Protein AF-B9XH23-F1 (afdb_monomer)

Secondary structure (DSSP, 8-state):
----PPPTTSHHHHHHHHHHHHHHHHHHHHHHHHHTT--S--PPPEEEEEEEEEEEP-TT-SS-EEEEEEEEEEEEETTEEEEEEE-TTPPTTSEEEEEEEEETTEEEEEEEETT---TT-PEEEEEES-SSPPTT-HHHHHHHHHHSSS----EEETTEEE------TT-HHHHH-TTSEEEEEEEE-TTT--SEEEEEEEE-SEEEETTTEEEEPPTTGGG-EEEEEEEEEEEEEETTEEEEEEEEEEEE---SSS---EEEEEEEEEEEEE--HHHHSPPPS--S-EEEEE--STTPPTT--EEEEEETTEEEE---------EEEEE-S-HHHHHHHHHHHH------------S-TTSHHHHHHTTS-HHHHHHHHHHHHHHTT----TT-GGGTT-EEEEETTTTEEEEES-HHHHHHHHHHHHHHHHTT-

pLDDT: mean 76.48, std 17.52, range [33.16, 98.19]

Nearest PDB structures (foldseek):
  5o1r-assembly2_B  TM=5.306E-01  e=1.240E-01  Neisseria meningitidis
  5o1r-assembly1_A  TM=5.312E-01  e=1.461E-01  Neisseria meningitidis
  2lfu-assembly1_A  TM=4.078E-01  e=3.537E-02  Neisseria meningitidis
  7lhi-assembly1_C  TM=1.729E-01  e=7.422E+00  Escherichia coli

Structure (mmCIF, N/CA/C/O backbone):
data_AF-B9XH23-F1
#
_entry.id   AF-B9XH23-F1
#
loop_
_atom_site.group_PDB
_atom_site.id
_atom_site.type_symbol
_atom_site.label_atom_id
_atom_site.label_alt_id
_atom_site.label_comp_id
_atom_site.label_asym_id
_atom_site.label_entity_id
_atom_site.label_seq_id
_atom_site.pdbx_PDB_ins_code
_atom_site.Cartn_x
_atom_site.Cartn_y
_atom_site.Cartn_z
_atom_site.occupancy
_atom_site.B_iso_or_equiv
_atom_site.auth_seq_id
_atom_site.auth_comp_id
_atom_site.auth_asym_id
_atom_site.auth_atom_id
_atom_site.pdbx_PDB_model_num
ATOM 1 N N . MET A 1 1 ? -69.987 -69.619 11.711 1.00 43.28 1 MET A N 1
ATOM 2 C CA . MET A 1 1 ? -69.162 -68.912 10.710 1.00 43.28 1 MET A CA 1
ATOM 3 C C . MET A 1 1 ? -68.862 -67.537 11.274 1.00 43.28 1 MET A C 1
ATOM 5 O O . MET A 1 1 ? -69.797 -66.846 11.649 1.00 43.28 1 MET A O 1
ATOM 9 N N . ARG A 1 2 ? -67.579 -67.248 11.517 1.00 39.12 2 ARG A N 1
ATOM 10 C CA . ARG A 1 2 ? -67.091 -66.017 12.154 1.00 39.12 2 ARG A CA 1
ATOM 11 C C . ARG A 1 2 ? -66.846 -64.973 11.068 1.00 39.12 2 ARG A C 1
ATOM 13 O O . ARG A 1 2 ? -66.062 -65.257 10.171 1.00 39.12 2 ARG A O 1
ATOM 20 N N . ASP A 1 3 ? -67.454 -63.801 11.207 1.00 39.19 3 ASP A N 1
ATOM 21 C CA . ASP A 1 3 ? -67.101 -62.599 10.452 1.00 39.19 3 ASP A CA 1
ATOM 22 C C . ASP A 1 3 ? -66.349 -61.635 11.375 1.00 39.19 3 ASP A C 1
ATOM 24 O O . ASP A 1 3 ? -66.857 -61.221 12.418 1.00 39.19 3 ASP A O 1
ATOM 28 N N . HIS A 1 4 ? -65.114 -61.306 10.996 1.00 42.38 4 HIS A N 1
ATOM 29 C CA . HIS A 1 4 ? -64.305 -60.256 11.608 1.00 42.38 4 HIS A CA 1
ATOM 30 C C . HIS A 1 4 ? -64.281 -59.046 10.670 1.00 42.38 4 HIS A C 1
ATOM 32 O O . HIS A 1 4 ? -63.630 -59.068 9.629 1.00 42.38 4 HIS A O 1
ATOM 38 N N . SER A 1 5 ? -64.961 -57.972 11.063 1.00 37.75 5 SER A N 1
ATOM 39 C CA . SER A 1 5 ? -64.833 -56.641 10.464 1.00 37.75 5 SER A CA 1
ATOM 40 C C . SER A 1 5 ? -63.701 -55.853 11.151 1.00 37.75 5 SER A C 1
ATOM 42 O O . SER A 1 5 ? -63.743 -55.734 12.380 1.00 37.75 5 SER A O 1
ATOM 44 N N . PRO A 1 6 ? -62.720 -55.275 10.429 1.00 45.09 6 PRO A N 1
ATOM 45 C CA . PRO A 1 6 ? -61.689 -54.445 11.043 1.00 45.09 6 PRO A CA 1
ATOM 46 C C . PRO A 1 6 ? -62.192 -53.017 11.299 1.00 45.09 6 PRO A C 1
ATOM 48 O O . PRO A 1 6 ? -62.892 -52.417 10.481 1.00 45.09 6 PRO A O 1
ATOM 51 N N . SER A 1 7 ? -61.821 -52.476 12.460 1.00 47.97 7 SER A N 1
ATOM 52 C CA . SER A 1 7 ? -62.186 -51.144 12.936 1.00 47.97 7 SER A CA 1
ATOM 53 C C . SER A 1 7 ? -61.399 -50.043 12.209 1.00 47.97 7 SER A C 1
ATOM 55 O O . SER A 1 7 ? -60.173 -50.013 12.194 1.00 47.97 7 SER A O 1
ATOM 57 N N . ARG A 1 8 ? -62.130 -49.086 11.629 1.00 49.19 8 ARG A N 1
ATOM 58 C CA . ARG A 1 8 ? -61.625 -47.953 10.826 1.00 49.19 8 ARG A CA 1
ATOM 59 C C . ARG A 1 8 ? -61.045 -46.775 11.633 1.00 49.19 8 ARG A C 1
ATOM 61 O O . ARG A 1 8 ? -60.829 -45.707 11.071 1.00 49.19 8 ARG A O 1
ATOM 68 N N . ASN A 1 9 ? -60.783 -46.936 12.931 1.00 48.72 9 ASN A N 1
ATOM 69 C CA . ASN A 1 9 ? -60.440 -45.807 13.812 1.00 48.72 9 ASN A CA 1
ATOM 70 C C . ASN A 1 9 ? -58.937 -45.639 14.106 1.00 48.72 9 ASN A C 1
ATOM 72 O O . ASN A 1 9 ? -58.567 -44.682 14.780 1.00 48.72 9 ASN A O 1
ATOM 76 N N . ALA A 1 10 ? -58.063 -46.515 13.600 1.00 49.62 10 ALA A N 1
ATOM 77 C CA . ALA A 1 10 ? -56.619 -46.422 13.855 1.00 49.62 10 ALA A CA 1
ATOM 78 C C . ALA A 1 10 ? -55.865 -45.489 12.879 1.00 49.62 10 ALA A C 1
ATOM 80 O O . ALA A 1 10 ? -54.845 -44.907 13.251 1.00 49.62 10 ALA A O 1
ATOM 81 N N . ASP A 1 11 ? -56.383 -45.276 11.665 1.00 47.84 11 ASP A N 1
ATOM 82 C CA . ASP A 1 11 ? -55.630 -44.587 10.602 1.00 47.84 11 ASP A CA 1
ATOM 83 C C . ASP A 1 11 ? -55.705 -43.052 10.656 1.00 47.84 11 ASP A C 1
ATOM 85 O O . ASP A 1 11 ? -54.814 -42.363 10.157 1.00 47.84 11 ASP A O 1
ATOM 89 N N . VAL A 1 12 ? -56.718 -42.482 11.317 1.00 52.12 12 VAL A N 1
ATOM 90 C CA . VAL A 1 12 ? -56.863 -41.016 11.420 1.00 52.12 12 VAL A CA 1
ATOM 91 C C . VAL A 1 12 ? -55.904 -40.430 12.467 1.00 52.12 12 VAL A C 1
ATOM 93 O O . VAL A 1 12 ? -55.338 -39.355 12.261 1.00 52.12 12 VAL A O 1
ATOM 96 N N . GLY A 1 13 ? -55.639 -41.161 13.556 1.00 47.19 13 GLY A N 1
ATOM 97 C CA . GLY A 1 13 ? -54.694 -40.738 14.597 1.00 47.19 13 GLY A CA 1
ATOM 98 C C . GLY A 1 13 ? -53.244 -40.686 14.101 1.00 47.19 13 GLY A C 1
ATOM 99 O O . GLY A 1 13 ? -52.510 -39.748 14.414 1.00 47.19 13 GLY A O 1
ATOM 100 N N . PHE A 1 14 ? -52.849 -41.638 13.251 1.00 46.12 14 PHE A N 1
ATOM 101 C CA . PHE A 1 14 ? -51.492 -41.710 12.701 1.00 46.12 14 PHE A CA 1
ATOM 102 C C . PHE A 1 14 ? -51.175 -40.566 11.725 1.00 46.12 14 PHE A C 1
ATOM 104 O O . PHE A 1 14 ? -50.041 -40.080 11.679 1.00 46.12 14 PHE A O 1
ATOM 111 N N . TYR A 1 15 ? -52.176 -40.094 10.977 1.00 49.41 15 TYR A N 1
ATOM 112 C CA . TYR A 1 15 ? -52.007 -38.997 10.022 1.00 49.41 15 TYR A CA 1
ATOM 113 C C . TYR A 1 15 ? -51.850 -37.632 10.701 1.00 49.41 15 TYR A C 1
ATOM 115 O O . TYR A 1 15 ? -51.068 -36.797 10.242 1.00 49.41 15 TYR A O 1
ATOM 123 N N . ILE A 1 16 ? -52.547 -37.406 11.819 1.00 56.06 16 ILE A N 1
ATOM 124 C CA . ILE A 1 16 ? -52.466 -36.145 12.568 1.00 56.06 16 ILE A CA 1
ATOM 125 C C . ILE A 1 16 ? -51.106 -36.032 13.270 1.00 56.06 16 ILE A C 1
ATOM 127 O O . ILE A 1 16 ? -50.451 -34.997 13.163 1.00 56.06 16 ILE A O 1
ATOM 131 N N . ILE A 1 17 ? -50.622 -37.109 13.898 1.00 58.03 17 ILE A N 1
ATOM 132 C CA . ILE A 1 17 ? -49.339 -37.110 14.622 1.00 58.03 17 ILE A CA 1
ATOM 133 C C . ILE A 1 17 ? -48.153 -36.861 13.672 1.00 58.03 17 ILE A C 1
ATOM 135 O O . ILE A 1 17 ? -47.278 -36.050 13.984 1.00 58.03 17 ILE A O 1
ATOM 139 N N . LYS A 1 18 ? -48.149 -37.462 12.472 1.00 58.50 18 LYS A N 1
ATOM 140 C CA . LYS A 1 18 ? -47.091 -37.221 11.472 1.00 58.50 18 LYS A CA 1
ATOM 141 C C . LYS A 1 18 ? -47.081 -35.788 10.934 1.00 58.50 18 LYS A C 1
ATOM 143 O O . LYS A 1 18 ? -46.009 -35.250 10.663 1.00 58.50 18 LYS A O 1
ATOM 148 N N . ARG A 1 19 ? -48.247 -35.143 10.806 1.00 61.22 19 ARG A N 1
ATOM 149 C CA . ARG A 1 19 ? -48.341 -33.744 10.350 1.00 61.22 19 ARG A CA 1
ATOM 150 C C . ARG A 1 19 ? -47.754 -32.772 11.372 1.00 61.22 19 ARG A C 1
ATOM 152 O O . ARG A 1 19 ? -47.020 -31.869 10.986 1.00 61.22 19 ARG A O 1
ATOM 159 N N . TRP A 1 20 ? -48.014 -32.992 12.659 1.00 69.50 20 TRP A N 1
ATOM 160 C CA . TRP A 1 20 ? -47.445 -32.166 13.727 1.00 69.50 20 TRP A CA 1
ATOM 161 C C . TRP A 1 20 ? -45.939 -32.383 13.901 1.00 69.50 20 TRP A C 1
ATOM 163 O O . TRP A 1 20 ? -45.221 -31.409 14.099 1.00 69.50 20 TRP A O 1
ATOM 173 N N . GLN A 1 21 ? -45.433 -33.610 13.736 1.00 68.00 21 GLN A N 1
ATOM 174 C CA . GLN A 1 21 ? -43.986 -33.866 13.734 1.00 68.00 21 GLN A CA 1
ATOM 175 C C . GLN A 1 21 ? -43.267 -33.188 12.560 1.00 68.00 21 GLN A C 1
ATOM 177 O O . GLN A 1 21 ? -42.187 -32.638 12.755 1.00 68.00 21 GLN A O 1
ATOM 182 N N . LEU A 1 22 ? -43.867 -33.169 11.365 1.00 70.94 22 LEU A N 1
ATOM 183 C CA . LEU A 1 22 ? -43.292 -32.480 10.206 1.00 70.94 22 LEU A CA 1
ATOM 184 C C . LEU A 1 22 ? -43.281 -30.955 10.401 1.00 70.94 22 LEU A C 1
ATOM 186 O O . LEU A 1 22 ? -42.277 -30.312 10.121 1.00 70.94 22 LEU A O 1
ATOM 190 N N . VAL A 1 23 ? -44.365 -30.377 10.929 1.00 74.19 23 VAL A N 1
ATOM 191 C CA . VAL A 1 23 ? -44.438 -28.936 11.232 1.00 74.19 23 VAL A CA 1
ATOM 192 C C . VAL A 1 23 ? -43.440 -28.551 12.325 1.00 74.19 23 VAL A C 1
ATOM 194 O O . VAL A 1 23 ? -42.770 -27.531 12.197 1.00 74.19 23 VAL A O 1
ATOM 197 N N . LEU A 1 24 ? -43.280 -29.384 13.358 1.00 75.50 24 LEU A N 1
ATOM 198 C CA . LEU A 1 24 ? -42.290 -29.168 14.410 1.00 75.50 24 LEU A CA 1
ATOM 199 C C . LEU A 1 24 ? -40.857 -29.274 13.867 1.00 75.50 24 LEU A C 1
ATOM 201 O O . LEU A 1 24 ? -40.030 -28.439 14.202 1.00 75.50 24 LEU A O 1
ATOM 205 N N . LEU A 1 25 ? -40.563 -30.242 12.992 1.00 69.81 25 LEU A N 1
ATOM 206 C CA . LEU A 1 25 ? -39.248 -30.380 12.354 1.00 69.81 25 LEU A CA 1
ATOM 207 C C . LEU A 1 25 ? -38.936 -29.224 11.399 1.00 69.81 25 LEU A C 1
ATOM 209 O O . LEU A 1 25 ? -37.801 -28.762 11.367 1.00 69.81 25 LEU A O 1
ATOM 213 N N . VAL A 1 26 ? -39.929 -28.714 10.667 1.00 71.50 26 VAL A N 1
ATOM 214 C CA . VAL A 1 26 ? -39.769 -27.527 9.814 1.00 71.50 26 VAL A CA 1
ATOM 215 C C . VAL A 1 26 ? -39.580 -26.272 10.665 1.00 71.50 26 VAL A C 1
ATOM 217 O O . VAL A 1 26 ? -38.699 -25.477 10.366 1.00 71.50 26 VAL A O 1
ATOM 220 N N . LEU A 1 27 ? -40.324 -26.105 11.761 1.00 67.56 27 LEU A N 1
ATOM 221 C CA . LEU A 1 27 ? -40.137 -24.981 12.685 1.00 67.56 27 LEU A CA 1
ATOM 222 C C . LEU A 1 27 ? -38.790 -25.045 13.408 1.00 67.56 27 LEU A C 1
ATOM 224 O O . LEU A 1 27 ? -38.121 -24.026 13.509 1.00 67.56 27 LEU A O 1
ATOM 228 N N . VAL A 1 28 ? -38.349 -26.221 13.859 1.00 67.06 28 VAL A N 1
ATOM 229 C CA . VAL A 1 28 ? -37.013 -26.408 14.444 1.00 67.06 28 VAL A CA 1
ATOM 230 C C . VAL A 1 28 ? -35.931 -26.205 13.385 1.00 67.06 28 VAL A C 1
ATOM 232 O O . VAL A 1 28 ? -34.930 -25.572 13.686 1.00 67.06 28 VAL A O 1
ATOM 235 N N . GLY A 1 29 ? -36.141 -26.641 12.140 1.00 57.28 29 GLY A N 1
ATOM 236 C CA . GLY A 1 29 ? -35.233 -26.389 11.018 1.00 57.28 29 GLY A CA 1
ATOM 237 C C . GLY A 1 29 ? -35.144 -24.911 10.630 1.00 57.28 29 GLY A C 1
ATOM 238 O O . GLY A 1 29 ? -34.058 -24.425 10.346 1.00 57.28 29 GLY A O 1
ATOM 239 N N . ILE A 1 30 ? -36.251 -24.167 10.693 1.00 60.81 30 ILE A N 1
ATOM 240 C CA . ILE A 1 30 ? -36.283 -22.716 10.471 1.00 60.81 30 ILE A CA 1
ATOM 241 C C . ILE A 1 30 ? -35.647 -21.984 11.658 1.00 60.81 30 ILE A C 1
ATOM 243 O O . ILE A 1 30 ? -34.828 -21.102 11.453 1.00 60.81 30 ILE A O 1
ATOM 247 N N . VAL A 1 31 ? -35.937 -22.370 12.903 1.00 53.81 31 VAL A N 1
ATOM 248 C CA . VAL A 1 31 ? -35.358 -21.738 14.101 1.00 53.81 31 VAL A CA 1
ATOM 249 C C . VAL A 1 31 ? -33.866 -22.063 14.249 1.00 53.81 31 VAL A C 1
ATOM 251 O O . VAL A 1 31 ? -33.090 -21.179 14.605 1.00 53.81 31 VAL A O 1
ATOM 254 N N . MET A 1 32 ? -33.429 -23.285 13.933 1.00 52.97 32 MET A N 1
ATOM 255 C CA . MET A 1 32 ? -32.008 -23.650 13.893 1.00 52.97 32 MET A CA 1
ATOM 256 C C . MET A 1 32 ? -31.305 -23.081 12.658 1.00 52.97 32 MET A C 1
ATOM 258 O O . MET A 1 32 ? -30.173 -22.633 12.787 1.00 52.97 32 MET A O 1
ATOM 262 N N . GLY A 1 33 ? -31.969 -22.998 11.503 1.00 43.81 33 GLY A N 1
ATOM 263 C CA . GLY A 1 33 ? -31.444 -22.337 10.302 1.00 43.81 33 GLY A CA 1
ATOM 264 C C . GLY A 1 33 ? -31.275 -20.825 10.481 1.00 43.81 33 GLY A C 1
ATOM 265 O O . GLY A 1 33 ? -30.275 -20.266 10.048 1.00 43.81 33 GLY A O 1
ATOM 266 N N . ILE A 1 34 ? -32.186 -20.175 11.212 1.00 46.88 34 ILE A N 1
ATOM 267 C CA . ILE A 1 34 ? -32.079 -18.761 11.606 1.00 46.88 34 ILE A CA 1
ATOM 268 C C . ILE A 1 34 ? -31.001 -18.567 12.688 1.00 46.88 34 ILE A C 1
ATOM 270 O O . ILE A 1 34 ? -30.368 -17.516 12.737 1.00 46.88 34 ILE A O 1
ATOM 274 N N . ARG A 1 35 ? -30.723 -19.575 13.529 1.00 36.84 35 ARG A N 1
ATOM 275 C CA . ARG A 1 35 ? -29.621 -19.518 14.509 1.00 36.84 35 ARG A CA 1
ATOM 276 C C . ARG A 1 35 ? -28.253 -19.945 13.971 1.00 36.84 35 ARG A C 1
ATOM 278 O O . ARG A 1 35 ? -27.257 -19.602 14.594 1.00 36.84 35 ARG A O 1
ATOM 285 N N . MET A 1 36 ? -28.181 -20.623 12.827 1.00 35.94 36 MET A N 1
ATOM 286 C CA . MET A 1 36 ? -26.919 -20.965 12.152 1.00 35.94 36 MET A CA 1
ATOM 287 C C . MET A 1 36 ? -26.435 -19.886 11.167 1.00 35.94 36 MET A C 1
ATOM 289 O O . MET A 1 36 ? -25.404 -20.067 10.529 1.00 35.94 36 MET A O 1
ATOM 293 N N . GLY A 1 37 ? -27.135 -18.749 11.082 1.00 35.72 37 GLY A N 1
ATOM 294 C CA . GLY A 1 37 ? -26.723 -17.559 10.327 1.00 35.72 37 GLY A CA 1
ATOM 295 C C . GLY A 1 37 ? -26.424 -16.324 11.186 1.00 35.72 37 GLY A C 1
ATOM 296 O O . GLY A 1 37 ? -26.393 -15.221 10.652 1.00 35.72 37 GLY A O 1
ATOM 297 N N . LEU A 1 38 ? -26.247 -16.469 12.504 1.00 40.81 38 LEU A N 1
ATOM 298 C CA . LEU A 1 38 ? -25.887 -15.358 13.391 1.00 40.81 38 LEU A CA 1
ATOM 299 C C . LEU A 1 38 ? -24.424 -15.492 13.835 1.00 40.81 38 LEU A C 1
ATOM 301 O O . LEU A 1 38 ? -24.062 -16.468 14.488 1.00 40.81 38 LEU A O 1
ATOM 305 N N . SER A 1 39 ? -23.638 -14.458 13.515 1.00 38.12 39 SER A N 1
ATOM 306 C CA . SER A 1 39 ? -22.224 -14.227 13.862 1.00 38.12 39 SER A CA 1
ATOM 307 C C . SER A 1 39 ? -21.158 -14.660 12.839 1.00 38.12 39 SER A C 1
ATOM 309 O O . SER A 1 39 ? -20.186 -15.336 13.160 1.00 38.12 39 SER A O 1
ATOM 311 N N . ALA A 1 40 ? -21.287 -14.190 11.599 1.00 45.41 40 ALA A N 1
ATOM 312 C CA . ALA A 1 40 ? -20.210 -13.358 11.068 1.00 45.41 40 ALA A CA 1
ATOM 313 C C . ALA A 1 40 ? -20.806 -11.953 11.022 1.00 45.41 40 ALA A C 1
ATOM 315 O O . ALA A 1 40 ? -21.770 -11.718 10.297 1.00 45.41 40 ALA A O 1
ATOM 316 N N . GLU A 1 41 ? -20.362 -11.071 11.906 1.00 55.97 41 GLU A N 1
ATOM 317 C CA . GLU A 1 41 ? -20.897 -9.720 12.005 1.00 55.97 41 GLU A CA 1
ATOM 318 C C . GLU A 1 41 ? -20.522 -8.954 10.733 1.00 55.97 41 GLU A C 1
ATOM 320 O O . GLU A 1 41 ? -19.381 -8.543 10.537 1.00 55.97 41 GLU A O 1
ATOM 325 N N . VAL A 1 42 ? -21.467 -8.884 9.792 1.00 76.75 42 VAL A N 1
ATOM 326 C CA . VAL A 1 42 ? -21.232 -8.294 8.475 1.00 76.75 42 VAL A CA 1
ATOM 327 C C . VAL A 1 42 ? -21.167 -6.785 8.648 1.00 76.75 42 VAL A C 1
ATOM 329 O O . VAL A 1 42 ? -22.196 -6.137 8.830 1.00 76.75 42 VAL A O 1
ATOM 332 N N . ILE A 1 43 ? -19.960 -6.224 8.575 1.00 86.75 43 ILE A N 1
ATOM 333 C CA . ILE A 1 43 ? -19.778 -4.775 8.506 1.00 86.75 43 ILE A CA 1
ATOM 334 C C . ILE A 1 43 ? -20.483 -4.266 7.240 1.00 86.75 43 ILE A C 1
ATOM 336 O O . ILE A 1 43 ? -20.131 -4.699 6.136 1.00 86.75 43 ILE A O 1
ATOM 340 N N . PRO A 1 44 ? -21.490 -3.380 7.364 1.00 90.56 44 PRO A N 1
ATOM 341 C CA . PRO A 1 44 ? -22.200 -2.868 6.202 1.00 90.56 44 PRO A CA 1
ATOM 342 C C . PRO A 1 44 ? -21.251 -2.037 5.327 1.00 90.56 44 PRO A C 1
ATOM 344 O O . PRO A 1 44 ? -20.325 -1.423 5.858 1.00 90.56 44 PRO A O 1
ATOM 347 N N . PRO A 1 45 ? -21.475 -1.965 4.002 1.00 93.88 45 PRO A N 1
ATOM 348 C CA . PRO A 1 45 ? -20.691 -1.105 3.125 1.00 93.88 45 PRO A CA 1
ATOM 349 C C . PRO A 1 45 ? -20.644 0.339 3.630 1.00 93.88 45 PRO A C 1
ATOM 351 O O . PRO A 1 45 ? -21.673 0.901 4.020 1.00 93.88 45 PRO A O 1
ATOM 354 N N . PHE A 1 46 ? -19.458 0.944 3.617 1.00 95.25 46 PHE A N 1
ATOM 355 C CA . PHE A 1 46 ? -19.254 2.279 4.170 1.00 95.25 46 PHE A CA 1
ATOM 356 C C . PHE A 1 46 ? -18.122 3.040 3.478 1.00 95.25 46 PHE A C 1
ATOM 358 O O . PHE A 1 46 ? -17.289 2.472 2.770 1.00 95.25 46 PHE A O 1
ATOM 365 N N . VAL A 1 47 ? -18.102 4.348 3.719 1.00 96.50 47 VAL A N 1
ATOM 366 C CA . VAL A 1 47 ? -17.031 5.264 3.334 1.00 96.50 47 VAL A CA 1
ATOM 367 C C . VAL A 1 47 ? -16.569 6.030 4.569 1.00 96.50 47 VAL A C 1
ATOM 369 O O . VAL A 1 47 ? -17.395 6.616 5.266 1.00 96.50 47 VAL A O 1
ATOM 372 N N . ALA A 1 48 ? -15.265 6.051 4.829 1.00 96.94 48 ALA A N 1
ATOM 373 C CA . ALA A 1 48 ? -14.634 6.901 5.832 1.00 96.94 48 ALA A CA 1
ATOM 374 C C . ALA A 1 48 ? -13.825 8.005 5.141 1.00 96.94 48 ALA A C 1
ATOM 376 O O . ALA A 1 48 ? -13.058 7.740 4.220 1.00 96.94 48 ALA A O 1
ATOM 377 N N . GLU A 1 49 ? -13.996 9.245 5.585 1.00 96.88 49 GLU A N 1
ATOM 378 C CA . GLU A 1 49 ? -13.311 10.420 5.048 1.00 96.88 49 GLU A CA 1
ATOM 379 C C . GLU A 1 49 ? -12.720 11.244 6.187 1.00 96.88 49 GLU A C 1
ATOM 381 O O . GLU A 1 49 ? -13.302 11.375 7.271 1.00 96.88 49 GLU A O 1
ATOM 386 N N . GLY A 1 50 ? -11.576 11.860 5.932 1.00 96.38 50 GLY A N 1
ATOM 387 C CA . GLY A 1 50 ? -10.916 12.698 6.916 1.00 96.38 50 GLY A CA 1
ATOM 388 C C . GLY A 1 50 ? -9.578 13.205 6.421 1.00 96.38 50 GLY A C 1
ATOM 389 O O . GLY A 1 50 ? -9.375 13.342 5.218 1.00 96.38 50 GLY A O 1
ATOM 390 N N . THR A 1 51 ? -8.674 13.484 7.351 1.00 95.75 51 THR A N 1
ATOM 391 C CA . THR A 1 51 ? -7.334 13.978 7.039 1.00 95.75 51 THR A CA 1
ATOM 392 C C . THR A 1 51 ? -6.253 13.025 7.493 1.00 95.75 51 THR A C 1
ATOM 394 O O . THR A 1 51 ? -6.383 12.323 8.497 1.00 95.75 51 THR A O 1
ATOM 397 N N . VAL A 1 52 ? -5.173 13.026 6.729 1.00 93.75 52 VAL A N 1
ATOM 398 C CA . VAL A 1 52 ? -3.913 12.376 7.039 1.00 93.75 52 VAL A CA 1
ATOM 399 C C . VAL A 1 52 ? -2.888 13.461 7.294 1.00 93.75 52 VAL A C 1
ATOM 401 O O . VAL A 1 52 ? -2.736 14.372 6.480 1.00 93.75 52 VAL A O 1
ATOM 404 N N . THR A 1 53 ? -2.173 13.358 8.405 1.00 91.19 53 THR A N 1
ATOM 405 C CA . THR A 1 53 ? -1.062 14.248 8.722 1.00 91.19 53 THR A CA 1
ATOM 406 C C . THR A 1 53 ? 0.234 13.457 8.816 1.00 91.19 53 THR A C 1
ATOM 408 O O . THR A 1 53 ? 0.320 12.407 9.455 1.00 91.19 53 THR A O 1
ATOM 411 N N . THR A 1 54 ? 1.271 13.974 8.165 1.00 82.56 54 THR A N 1
ATOM 412 C CA . THR A 1 54 ? 2.638 13.460 8.271 1.00 82.56 54 THR A CA 1
ATOM 413 C C . THR A 1 54 ? 3.464 14.500 9.025 1.00 82.56 54 THR A C 1
ATOM 415 O O . THR A 1 54 ? 3.644 15.609 8.509 1.00 82.56 54 THR A O 1
ATOM 418 N N . PRO A 1 55 ? 3.943 14.206 10.247 1.00 71.00 55 PRO A N 1
ATOM 419 C CA . PRO A 1 55 ? 4.812 15.134 10.956 1.00 71.00 55 PRO A CA 1
ATOM 420 C C . PRO A 1 55 ? 6.134 15.278 10.193 1.00 71.00 55 PRO A C 1
ATOM 422 O O . PRO A 1 55 ? 6.713 14.289 9.739 1.00 71.00 55 PRO A O 1
ATOM 425 N N . VAL A 1 56 ? 6.614 16.513 10.038 1.00 63.03 56 VAL A N 1
ATOM 426 C CA . VAL A 1 56 ? 7.937 16.779 9.471 1.00 63.03 56 VAL A CA 1
ATOM 427 C C . VAL A 1 56 ? 8.890 17.004 10.632 1.00 63.03 56 VAL A C 1
ATOM 429 O O . VAL A 1 56 ? 8.703 17.906 11.446 1.00 63.03 56 VAL A O 1
ATOM 432 N N . TYR A 1 57 ? 9.914 16.159 10.730 1.00 56.59 57 TYR A N 1
ATOM 433 C CA . TYR A 1 57 ? 10.969 16.361 11.711 1.00 56.59 57 TYR A CA 1
ATOM 434 C C . TYR A 1 57 ? 12.013 17.329 11.153 1.00 56.59 57 TYR A C 1
ATOM 436 O O . TYR A 1 57 ? 12.667 17.036 10.149 1.00 56.59 57 TYR A O 1
ATOM 444 N N . HIS A 1 58 ? 12.189 18.467 11.821 1.00 52.47 58 HIS A N 1
ATOM 445 C CA . HIS A 1 58 ? 13.279 19.399 11.561 1.00 52.47 58 HIS A CA 1
ATOM 446 C C . HIS A 1 58 ? 14.356 19.223 12.643 1.00 52.47 58 HIS A C 1
ATOM 448 O O . HIS A 1 58 ? 14.086 19.498 13.814 1.00 52.47 58 HIS A O 1
ATOM 454 N N . PRO A 1 59 ? 15.579 18.774 12.296 1.00 47.19 59 PRO A N 1
ATOM 455 C CA . PRO A 1 59 ? 16.666 18.674 13.264 1.00 47.19 59 PRO A CA 1
ATOM 456 C C . PRO A 1 59 ? 16.904 20.022 13.962 1.00 47.19 59 PRO A C 1
ATOM 458 O O . PRO A 1 59 ? 17.164 21.023 13.299 1.00 47.19 59 PRO A O 1
ATOM 461 N N . GLY A 1 60 ? 16.808 20.049 15.295 1.00 52.25 60 GLY A N 1
ATOM 462 C CA . GLY A 1 60 ? 17.002 21.260 16.105 1.00 52.25 60 GLY A CA 1
ATOM 463 C C . GLY A 1 60 ? 15.735 22.063 16.422 1.00 52.25 60 GLY A C 1
ATOM 464 O O . GLY A 1 60 ? 15.829 23.011 17.198 1.00 52.25 60 GLY A O 1
ATOM 465 N N . ASN A 1 61 ? 14.565 21.675 15.900 1.00 47.03 61 ASN A N 1
ATOM 466 C CA . ASN A 1 61 ? 13.277 22.225 16.322 1.00 47.03 61 ASN A CA 1
ATOM 467 C C . ASN A 1 61 ? 12.477 21.150 17.093 1.00 47.03 61 ASN A C 1
ATOM 469 O O . ASN A 1 61 ? 12.110 20.135 16.499 1.00 47.03 61 ASN A O 1
ATOM 473 N N . PRO A 1 62 ? 12.242 21.310 18.410 1.00 46.25 62 PRO A N 1
ATOM 474 C CA . PRO A 1 62 ? 11.429 20.375 19.189 1.00 46.25 62 PRO A CA 1
ATOM 475 C C . PRO A 1 62 ? 9.932 20.465 18.857 1.00 46.25 62 PRO A C 1
ATOM 477 O O . PRO A 1 62 ? 9.191 19.535 19.169 1.00 46.25 62 PRO A O 1
ATOM 480 N N . GLU A 1 63 ? 9.486 21.549 18.218 1.00 45.25 63 GLU A N 1
ATOM 481 C CA . GLU A 1 63 ? 8.137 21.646 17.672 1.00 45.25 63 GLU A CA 1
ATOM 482 C C . GLU A 1 63 ? 8.126 20.970 16.297 1.00 45.25 63 GLU A C 1
ATOM 484 O O . GLU A 1 63 ? 8.721 21.445 15.330 1.00 45.25 63 GLU A O 1
ATOM 489 N N . SER A 1 64 ? 7.497 19.796 16.219 1.00 46.38 64 SER A N 1
ATOM 490 C CA . SER A 1 64 ? 7.244 19.127 14.949 1.00 46.38 64 SER A CA 1
ATOM 491 C C . SER A 1 64 ? 6.282 19.981 14.126 1.00 46.38 64 SER A C 1
ATOM 493 O O . SER A 1 64 ? 5.082 19.995 14.403 1.00 46.38 64 SER A O 1
ATOM 495 N N . ASP A 1 65 ? 6.782 20.672 13.108 1.00 50.06 65 ASP A N 1
ATOM 496 C CA . ASP A 1 65 ? 5.911 21.326 12.141 1.00 50.06 65 ASP A CA 1
ATOM 497 C C . ASP A 1 65 ? 5.121 20.245 11.372 1.00 50.06 65 ASP A C 1
ATOM 499 O O . ASP A 1 65 ? 5.671 19.399 10.657 1.00 50.06 65 ASP A O 1
ATOM 503 N N . HIS A 1 66 ? 3.798 20.230 11.541 1.00 49.53 66 HIS A N 1
ATOM 504 C CA . HIS A 1 66 ? 2.896 19.349 10.796 1.00 49.53 66 HIS A CA 1
ATOM 505 C C . HIS A 1 66 ? 2.766 19.861 9.360 1.00 49.53 66 HIS A C 1
ATOM 507 O O . HIS A 1 66 ? 1.941 20.727 9.100 1.00 49.53 66 HIS A O 1
ATOM 513 N N . ASN A 1 67 ? 3.571 19.362 8.417 1.00 56.16 67 ASN A N 1
ATOM 514 C CA . ASN A 1 67 ? 3.692 20.034 7.115 1.00 56.16 67 ASN A CA 1
ATOM 515 C C . ASN A 1 67 ? 3.365 19.201 5.870 1.00 56.16 67 ASN A C 1
ATOM 517 O O . ASN A 1 67 ? 3.722 19.600 4.760 1.00 56.16 67 ASN A O 1
ATOM 521 N N . LYS A 1 68 ? 2.593 18.117 6.009 1.00 62.47 68 LYS A N 1
ATOM 522 C CA . LYS A 1 68 ? 1.731 17.626 4.919 1.00 62.47 68 LYS A CA 1
ATOM 523 C C . LYS A 1 68 ? 0.396 17.150 5.478 1.00 62.47 68 LYS A C 1
ATOM 525 O O . LYS A 1 68 ? 0.341 16.118 6.142 1.00 62.47 68 LYS A O 1
ATOM 530 N N . GLU A 1 69 ? -0.653 17.914 5.194 1.00 83.12 69 GLU A N 1
ATOM 531 C CA . GLU A 1 69 ? -2.041 17.494 5.361 1.00 83.12 69 GLU A CA 1
ATOM 532 C C . GLU A 1 69 ? -2.574 17.044 3.996 1.00 83.12 69 GLU A C 1
ATOM 534 O O . GLU A 1 69 ? -2.393 17.725 2.981 1.00 83.12 69 GLU A O 1
ATOM 539 N N . ALA A 1 70 ? -3.182 15.867 3.973 1.00 91.44 70 ALA A N 1
ATOM 540 C CA . ALA A 1 70 ? -3.874 15.317 2.820 1.00 91.44 70 ALA A CA 1
ATOM 541 C C . ALA A 1 70 ? -5.272 14.880 3.253 1.00 91.44 70 ALA A C 1
ATOM 543 O O . ALA A 1 70 ? -5.470 14.502 4.406 1.00 91.44 70 ALA A O 1
ATOM 544 N N . ASP A 1 71 ? -6.233 14.895 2.341 1.00 94.94 71 ASP A N 1
ATOM 545 C CA . ASP A 1 71 ? -7.537 14.292 2.593 1.00 94.94 71 ASP A CA 1
ATOM 546 C C . ASP A 1 71 ? -7.476 12.813 2.208 1.00 94.94 71 ASP A C 1
ATOM 548 O O . ASP A 1 71 ? -6.939 12.477 1.153 1.00 94.94 71 ASP A O 1
ATOM 552 N N . PHE A 1 72 ? -8.034 11.926 3.032 1.00 95.56 72 PHE A N 1
ATOM 553 C CA . PHE A 1 72 ? -8.233 10.530 2.641 1.00 95.56 72 PHE A CA 1
ATOM 554 C C . PHE A 1 72 ? -9.710 10.215 2.454 1.00 95.56 72 PHE A C 1
ATOM 556 O O . PHE A 1 72 ? -10.582 10.766 3.134 1.00 95.56 72 PHE A O 1
ATOM 563 N N . ARG A 1 73 ? -9.963 9.251 1.574 1.00 96.12 73 ARG A N 1
ATOM 564 C CA . ARG A 1 73 ? -11.222 8.532 1.447 1.00 96.12 73 ARG A CA 1
ATOM 565 C C . ARG A 1 73 ? -10.922 7.041 1.438 1.00 96.12 73 ARG A C 1
ATOM 567 O O . ARG A 1 73 ? -10.159 6.571 0.605 1.00 96.12 73 ARG A O 1
ATOM 574 N N . PHE A 1 74 ? -11.544 6.308 2.348 1.00 96.81 74 PHE A N 1
ATOM 575 C CA . PHE A 1 74 ? -11.550 4.853 2.371 1.00 96.81 74 PHE A CA 1
ATOM 576 C C . PHE A 1 74 ? -12.960 4.366 2.049 1.00 96.81 74 PHE A C 1
ATOM 578 O O . PHE A 1 74 ? -13.911 4.816 2.685 1.00 96.81 74 PHE A O 1
ATOM 585 N N . ALA A 1 75 ? -13.111 3.454 1.097 1.00 95.81 75 ALA A N 1
ATOM 586 C CA . ALA A 1 75 ? -14.388 2.835 0.763 1.00 95.81 75 ALA A CA 1
ATOM 587 C C . ALA A 1 75 ? -14.300 1.317 0.925 1.00 95.81 75 ALA A C 1
ATOM 589 O O . ALA A 1 75 ? -13.295 0.719 0.554 1.00 95.81 75 ALA A O 1
ATOM 590 N N . TYR A 1 76 ? -15.360 0.698 1.450 1.00 95.06 76 TYR A N 1
ATOM 591 C CA . TYR A 1 76 ? -15.453 -0.750 1.633 1.00 95.06 76 TYR A CA 1
ATOM 592 C C . TYR A 1 76 ? -16.822 -1.293 1.236 1.00 95.06 76 TYR A C 1
ATOM 594 O O . TYR A 1 76 ? -17.858 -0.710 1.565 1.00 95.06 76 TYR A O 1
ATOM 602 N N . SER A 1 77 ? -16.825 -2.446 0.565 1.00 92.31 77 SER A N 1
ATOM 603 C CA . SER A 1 77 ? -18.034 -3.209 0.252 1.00 92.31 77 SER A CA 1
ATOM 604 C C . SER A 1 77 ? -17.695 -4.667 -0.065 1.00 92.31 77 SER A C 1
ATOM 606 O O . SER A 1 77 ? -16.985 -4.936 -1.026 1.00 92.31 77 SER A O 1
ATOM 608 N N . ASN A 1 78 ? -18.223 -5.629 0.698 1.00 86.50 78 ASN A N 1
ATOM 609 C CA . ASN A 1 78 ? -18.123 -7.069 0.397 1.00 86.50 78 ASN A CA 1
ATOM 610 C C . ASN A 1 78 ? -16.692 -7.569 0.092 1.00 86.50 78 ASN A C 1
ATOM 612 O O . ASN A 1 78 ? -16.467 -8.267 -0.896 1.00 86.50 78 ASN A O 1
ATOM 616 N N . GLY A 1 79 ? -15.710 -7.189 0.914 1.00 84.56 79 GLY A N 1
ATOM 617 C CA . GLY A 1 79 ? -14.302 -7.572 0.724 1.00 84.56 79 GLY A CA 1
ATOM 618 C C . GLY A 1 79 ? -13.548 -6.754 -0.332 1.00 84.56 79 GLY A C 1
ATOM 619 O O . GLY A 1 79 ? -12.323 -6.838 -0.410 1.00 84.56 79 GLY A O 1
ATOM 620 N N . TRP A 1 80 ? -14.244 -5.919 -1.104 1.00 90.44 80 TRP A N 1
ATOM 621 C CA . TRP A 1 80 ? -13.624 -4.870 -1.900 1.00 90.44 80 TRP A CA 1
ATOM 622 C C . TRP A 1 80 ? -13.301 -3.665 -1.014 1.00 90.44 80 TRP A C 1
ATOM 624 O O . TRP A 1 80 ? -14.099 -3.291 -0.148 1.00 90.44 80 TRP A O 1
ATOM 634 N N . TRP A 1 81 ? -12.144 -3.051 -1.250 1.00 94.31 81 TRP A N 1
ATOM 635 C CA . TRP A 1 81 ? -11.737 -1.814 -0.600 1.00 94.31 81 TRP A CA 1
ATOM 636 C C . TRP A 1 81 ? -10.924 -0.933 -1.544 1.00 94.31 81 TRP A C 1
ATOM 638 O O . TRP A 1 81 ? -10.271 -1.422 -2.470 1.00 94.31 81 TRP A O 1
ATOM 648 N N . GLU A 1 82 ? -10.935 0.363 -1.262 1.00 94.56 82 GLU A N 1
ATOM 649 C CA . GLU A 1 82 ? -10.169 1.373 -1.982 1.00 94.56 82 GLU A CA 1
ATOM 650 C C . GLU A 1 82 ? -9.791 2.517 -1.045 1.00 94.56 82 GLU A C 1
ATOM 652 O O . GLU A 1 82 ? -10.576 2.920 -0.183 1.00 94.56 82 GLU A O 1
ATOM 657 N N . VAL A 1 83 ? -8.580 3.030 -1.226 1.00 95.50 83 VAL A N 1
ATOM 658 C CA . VAL A 1 83 ? -8.024 4.168 -0.510 1.00 95.50 83 VAL A CA 1
ATOM 659 C C . VAL A 1 83 ? -7.574 5.210 -1.518 1.00 95.50 83 VAL A C 1
ATOM 661 O O . VAL A 1 83 ? -6.699 4.947 -2.335 1.00 95.50 83 VAL A O 1
ATOM 664 N N . GLU A 1 84 ? -8.132 6.407 -1.411 1.00 94.81 84 GLU A N 1
ATOM 665 C CA . GLU A 1 84 ? -7.737 7.575 -2.190 1.00 94.81 84 GLU A CA 1
ATOM 666 C C . GLU A 1 84 ? -7.165 8.629 -1.234 1.00 94.81 84 GLU A C 1
ATOM 668 O O . GLU A 1 84 ? -7.807 8.990 -0.246 1.00 94.81 84 GLU A O 1
ATOM 673 N N . ILE A 1 85 ? -5.971 9.138 -1.533 1.00 93.62 85 ILE A N 1
ATOM 674 C CA . ILE A 1 85 ? -5.311 10.233 -0.817 1.00 93.62 85 ILE A CA 1
ATOM 675 C C . ILE A 1 85 ? -5.200 11.430 -1.757 1.00 93.62 85 ILE A C 1
ATOM 677 O O . ILE A 1 85 ? -4.623 11.326 -2.838 1.00 93.62 85 ILE A O 1
ATOM 681 N N . LYS A 1 86 ? -5.725 12.584 -1.345 1.00 93.00 86 LYS A N 1
ATOM 682 C CA . LYS A 1 86 ? -5.712 13.838 -2.104 1.00 93.00 86 LYS A CA 1
ATOM 683 C C . LYS A 1 86 ? -4.835 14.871 -1.427 1.00 93.00 86 LYS A C 1
ATOM 685 O O . LYS A 1 86 ? -5.005 15.165 -0.249 1.00 93.00 86 LYS A O 1
ATOM 690 N N . TYR A 1 87 ? -3.949 15.480 -2.203 1.00 89.75 87 TYR A N 1
ATOM 691 C CA . TYR A 1 87 ? -3.026 16.507 -1.736 1.00 89.75 87 TYR A CA 1
ATOM 692 C C . TYR A 1 87 ? -3.491 17.883 -2.249 1.00 89.75 87 TYR A C 1
ATOM 694 O O . TYR A 1 87 ? -3.119 18.283 -3.356 1.00 89.75 87 TYR A O 1
ATOM 702 N N . PRO A 1 88 ? -4.306 18.636 -1.481 1.00 84.12 88 PRO A N 1
ATOM 703 C CA . PRO A 1 88 ? -4.960 19.861 -1.962 1.00 84.12 88 PRO A CA 1
ATOM 704 C C . PRO A 1 88 ? -3.980 20.986 -2.329 1.00 84.12 88 PRO A C 1
ATOM 706 O O . PRO A 1 88 ? -4.313 21.873 -3.113 1.00 84.12 88 PRO A O 1
ATOM 709 N N . HIS A 1 89 ? -2.760 20.945 -1.791 1.00 82.44 89 HIS A N 1
ATOM 710 C CA . HIS A 1 89 ? -1.711 21.941 -2.020 1.00 82.44 89 HIS A CA 1
ATOM 711 C C . HIS A 1 89 ? -0.519 21.383 -2.815 1.00 82.44 89 HIS A C 1
ATOM 713 O O . HIS A 1 89 ? 0.615 21.841 -2.653 1.00 82.44 89 HIS A O 1
ATOM 719 N N . ALA A 1 90 ? -0.762 20.380 -3.665 1.00 77.19 90 ALA A N 1
ATOM 720 C CA . ALA A 1 90 ? 0.262 19.797 -4.524 1.00 77.19 90 ALA A CA 1
ATOM 721 C C . ALA A 1 90 ? 0.886 20.850 -5.460 1.00 77.19 90 ALA A C 1
ATOM 723 O O . ALA A 1 90 ? 0.199 21.550 -6.206 1.00 77.19 90 ALA A O 1
ATOM 724 N N . LYS A 1 91 ? 2.217 20.945 -5.433 1.00 78.25 91 LYS A N 1
ATOM 725 C CA . LYS A 1 91 ? 3.018 21.741 -6.376 1.00 78.25 91 LYS A CA 1
ATOM 726 C C . LYS A 1 91 ? 3.306 20.924 -7.638 1.00 78.25 91 LYS A C 1
ATOM 728 O O . LYS A 1 91 ? 3.212 19.698 -7.608 1.00 78.25 91 LYS A O 1
ATOM 733 N N . ALA A 1 92 ? 3.701 21.578 -8.730 1.00 72.94 92 ALA A N 1
ATOM 734 C CA . ALA A 1 92 ? 4.112 20.884 -9.953 1.00 72.94 92 ALA A CA 1
ATOM 735 C C . ALA A 1 92 ? 5.121 19.756 -9.652 1.00 72.94 92 ALA A C 1
ATOM 737 O O . ALA A 1 92 ? 6.027 19.938 -8.838 1.00 72.94 92 ALA A O 1
ATOM 738 N N . HIS A 1 93 ? 4.934 18.598 -10.289 1.00 67.94 93 HIS A N 1
ATOM 739 C CA . HIS A 1 93 ? 5.723 17.373 -10.096 1.00 67.94 93 HIS A CA 1
ATOM 740 C C . HIS A 1 93 ? 5.630 16.732 -8.701 1.00 67.94 93 HIS A C 1
ATOM 742 O O . HIS A 1 93 ? 6.401 15.828 -8.391 1.00 67.94 93 HIS A O 1
ATOM 748 N N . THR A 1 94 ? 4.678 17.146 -7.861 1.00 77.31 94 THR A N 1
ATOM 749 C CA . THR A 1 94 ? 4.363 16.449 -6.603 1.00 77.31 94 THR A CA 1
ATOM 750 C C . THR A 1 94 ? 3.057 15.662 -6.727 1.00 77.31 94 THR A C 1
ATOM 752 O O . THR A 1 94 ? 2.226 16.016 -7.571 1.00 77.31 94 THR A O 1
ATOM 755 N N . PRO A 1 95 ? 2.864 14.593 -5.930 1.00 82.12 95 PRO A N 1
ATOM 756 C CA . PRO A 1 95 ? 1.612 13.847 -5.915 1.00 82.12 95 PRO A CA 1
ATOM 757 C C . PRO A 1 95 ? 0.417 14.773 -5.661 1.00 82.12 95 PRO A C 1
ATOM 759 O O . PRO A 1 95 ? 0.409 15.525 -4.692 1.00 82.12 95 PRO A O 1
ATOM 762 N N . LEU A 1 96 ? -0.571 14.715 -6.548 1.00 86.00 96 LEU A N 1
ATOM 763 C CA . LEU A 1 96 ? -1.890 15.335 -6.437 1.00 86.00 96 LEU A CA 1
ATOM 764 C C . LEU A 1 96 ? -2.900 14.340 -5.862 1.00 86.00 96 LEU A C 1
ATOM 766 O O . LEU A 1 96 ? -3.673 14.687 -4.971 1.00 86.00 96 LEU A O 1
ATOM 770 N N . VAL A 1 97 ? -2.872 13.106 -6.369 1.00 89.06 97 VAL A N 1
ATOM 771 C CA . VAL A 1 97 ? -3.688 11.989 -5.887 1.00 89.06 97 VAL A CA 1
ATOM 772 C C . VAL A 1 97 ? -2.816 10.747 -5.816 1.00 89.06 97 VAL A C 1
ATOM 774 O O . VAL A 1 97 ? -2.035 10.500 -6.732 1.00 89.06 97 VAL A O 1
ATOM 777 N N . SER A 1 98 ? -2.972 9.965 -4.760 1.00 90.50 98 SER A N 1
ATOM 778 C CA . SER A 1 98 ? -2.518 8.579 -4.703 1.00 90.50 98 SER A CA 1
ATOM 779 C C . SER A 1 98 ? -3.732 7.688 -4.487 1.00 90.50 98 SER A C 1
ATOM 781 O O . SER A 1 98 ? -4.630 8.048 -3.727 1.00 90.50 98 SER A O 1
ATOM 783 N N . ASP A 1 99 ? -3.786 6.566 -5.185 1.00 91.75 99 ASP A N 1
ATOM 784 C CA . ASP A 1 99 ? -4.899 5.626 -5.123 1.00 91.75 99 ASP A CA 1
ATOM 785 C C . ASP A 1 99 ? -4.374 4.209 -4.953 1.00 91.75 99 ASP A C 1
ATOM 787 O O . ASP A 1 99 ? -3.357 3.828 -5.544 1.00 91.75 99 ASP A O 1
ATOM 791 N N . CYS A 1 100 ? -5.078 3.430 -4.142 1.00 92.25 100 CYS A N 1
ATOM 792 C CA . CYS A 1 100 ? -4.781 2.036 -3.896 1.00 92.25 100 CYS A CA 1
ATOM 793 C C . CYS A 1 100 ? -6.078 1.254 -3.688 1.00 92.25 100 CYS A C 1
ATOM 795 O O . CYS A 1 100 ? -6.856 1.578 -2.796 1.00 92.25 100 CYS A O 1
ATOM 797 N N . MET A 1 101 ? -6.303 0.195 -4.463 1.00 92.62 101 MET A N 1
ATOM 798 C CA . MET A 1 101 ? -7.525 -0.606 -4.367 1.00 92.62 101 MET A CA 1
ATOM 799 C C . MET A 1 101 ? -7.266 -2.105 -4.445 1.00 92.62 101 MET A C 1
ATOM 801 O O . MET A 1 101 ? -6.340 -2.568 -5.121 1.00 92.62 101 MET A O 1
ATOM 805 N N . ARG A 1 102 ? -8.161 -2.877 -3.828 1.00 92.31 102 ARG A N 1
ATOM 806 C CA . ARG A 1 102 ? -8.234 -4.326 -4.010 1.00 92.31 102 ARG A CA 1
ATOM 807 C C . ARG A 1 102 ? -8.690 -4.655 -5.430 1.00 92.31 102 ARG A C 1
ATOM 809 O O . ARG A 1 102 ? -9.737 -4.200 -5.886 1.00 92.31 102 ARG A O 1
ATOM 816 N N . ILE A 1 103 ? -7.939 -5.520 -6.098 1.00 90.06 103 ILE A N 1
ATOM 817 C CA . ILE A 1 103 ? -8.322 -6.174 -7.357 1.00 90.06 103 ILE A CA 1
ATOM 818 C C . ILE A 1 103 ? -8.266 -7.696 -7.153 1.00 90.06 103 ILE A C 1
ATOM 820 O O . ILE A 1 103 ? -7.681 -8.139 -6.166 1.00 90.06 103 ILE A O 1
ATOM 824 N N . PRO A 1 104 ? -8.831 -8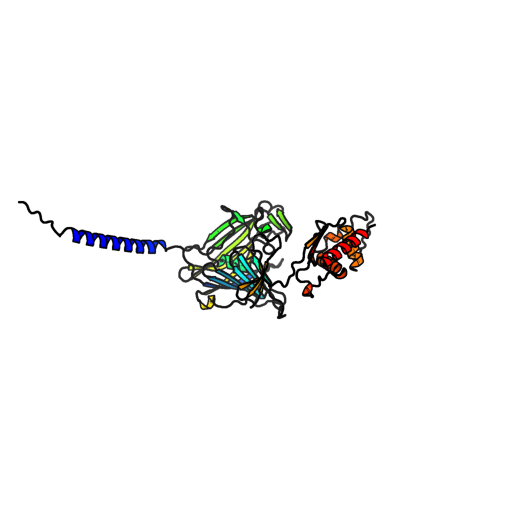.534 -8.039 1.00 88.62 104 PRO A N 1
ATOM 825 C CA . PRO A 1 104 ? -8.637 -9.981 -7.944 1.00 88.62 104 PRO A CA 1
ATOM 826 C C . PRO A 1 104 ? -7.147 -10.337 -7.836 1.00 88.62 104 PRO A C 1
ATOM 828 O O . PRO A 1 104 ? -6.326 -9.786 -8.571 1.00 88.62 104 PRO A O 1
ATOM 831 N N . ASP A 1 105 ? -6.797 -11.205 -6.887 1.00 86.69 105 ASP A N 1
ATOM 832 C CA . ASP A 1 105 ? -5.433 -11.719 -6.679 1.00 86.69 105 ASP A CA 1
ATOM 833 C C . ASP A 1 105 ? -4.340 -10.661 -6.435 1.00 86.69 105 ASP A C 1
ATOM 835 O O . ASP A 1 105 ? -3.152 -10.961 -6.514 1.00 86.69 105 ASP A O 1
ATOM 839 N N . GLY A 1 106 ? -4.709 -9.418 -6.111 1.00 91.00 106 GLY A N 1
ATOM 840 C CA . GLY A 1 106 ? -3.725 -8.401 -5.762 1.00 91.00 106 GLY A CA 1
ATOM 841 C C . GLY A 1 106 ? -4.289 -7.040 -5.376 1.00 91.00 106 GLY A C 1
ATOM 842 O O . GLY A 1 106 ? -5.454 -6.895 -4.994 1.00 91.00 106 GLY A O 1
ATOM 843 N N . VAL A 1 107 ? -3.444 -6.030 -5.524 1.00 91.44 107 VAL A N 1
ATOM 844 C CA . VAL A 1 107 ? -3.746 -4.621 -5.282 1.00 91.44 107 VAL A CA 1
ATOM 845 C C . VAL A 1 107 ? -3.236 -3.801 -6.460 1.00 91.44 107 VAL A C 1
ATOM 847 O O . VAL A 1 107 ? -2.119 -4.022 -6.930 1.00 91.44 107 VAL A O 1
ATOM 850 N N . ARG A 1 108 ? -4.056 -2.857 -6.933 1.00 90.56 108 ARG A N 1
ATOM 851 C CA . ARG A 1 108 ? -3.649 -1.826 -7.896 1.00 90.56 108 ARG A CA 1
ATOM 852 C C . ARG A 1 108 ? -3.278 -0.562 -7.135 1.00 90.56 108 ARG A C 1
ATOM 854 O O . ARG A 1 108 ? -4.018 -0.178 -6.233 1.00 90.56 108 ARG A O 1
ATOM 861 N N . SER A 1 109 ? -2.226 0.129 -7.552 1.00 90.12 109 SER A N 1
ATOM 862 C CA . SER A 1 109 ? -1.960 1.506 -7.135 1.00 90.12 109 SER A CA 1
ATOM 863 C C . SER A 1 109 ? -1.553 2.403 -8.302 1.00 90.12 109 SER A C 1
ATOM 865 O O . SER A 1 109 ? -1.035 1.928 -9.314 1.00 90.12 109 SER A O 1
ATOM 867 N N . TYR A 1 110 ? -1.799 3.705 -8.172 1.00 87.31 110 TYR A N 1
ATOM 868 C CA . TYR A 1 110 ? -1.264 4.732 -9.069 1.00 87.31 110 TYR A CA 1
ATOM 869 C C . TYR A 1 110 ? -1.066 6.055 -8.325 1.00 87.31 110 TYR A C 1
ATOM 871 O O . TYR A 1 110 ? -1.697 6.309 -7.299 1.00 87.31 110 TYR A O 1
ATOM 879 N N . ILE A 1 111 ? -0.219 6.927 -8.877 1.00 86.88 111 ILE A N 1
ATOM 880 C CA . ILE A 1 111 ? -0.043 8.303 -8.403 1.00 86.88 111 ILE A CA 1
ATOM 881 C C . ILE A 1 111 ? -0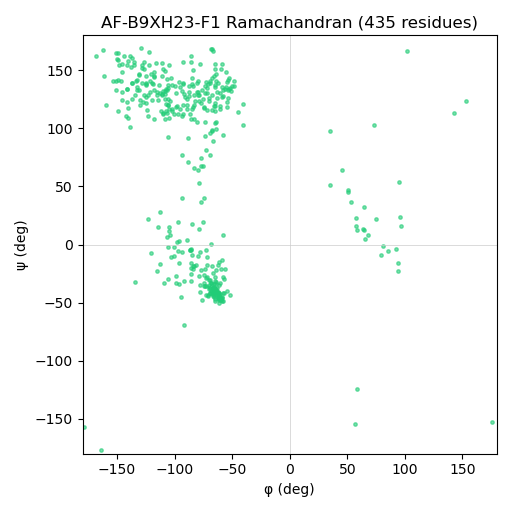.274 9.262 -9.571 1.00 86.88 111 ILE A C 1
ATOM 883 O O . ILE A 1 111 ? 0.363 9.159 -10.619 1.00 86.88 111 ILE A O 1
ATOM 887 N N . LEU A 1 112 ? -1.157 10.237 -9.370 1.00 83.00 112 LEU A N 1
ATOM 888 C CA . LEU A 1 112 ? -1.309 11.399 -10.240 1.00 83.00 112 LEU A CA 1
ATOM 889 C C . LEU A 1 112 ? -0.426 12.523 -9.730 1.00 83.00 112 LEU A C 1
ATOM 891 O O . LEU A 1 112 ? -0.517 12.889 -8.563 1.00 83.00 112 LEU A O 1
ATOM 895 N N . PHE A 1 113 ? 0.382 13.115 -10.604 1.00 81.56 113 PHE A N 1
ATOM 896 C CA . PHE A 1 113 ? 1.246 14.245 -10.265 1.00 81.56 113 PHE A CA 1
ATOM 897 C C . PHE A 1 113 ? 0.650 15.563 -10.764 1.00 81.56 113 PHE A C 1
ATOM 899 O O . PHE A 1 113 ? 0.174 15.660 -11.898 1.00 81.56 113 PHE A O 1
ATOM 906 N N . ALA A 1 114 ? 0.708 16.605 -9.935 1.00 74.88 114 ALA A N 1
ATOM 907 C CA . ALA A 1 114 ? 0.272 17.941 -10.320 1.00 74.88 114 ALA A CA 1
ATOM 908 C C . ALA A 1 114 ? 1.146 18.498 -11.458 1.00 74.88 114 ALA A C 1
ATOM 910 O O . ALA A 1 114 ? 2.366 18.327 -11.472 1.00 74.88 114 ALA A O 1
ATOM 911 N N . GLY A 1 115 ? 0.525 19.188 -12.417 1.00 64.69 115 GLY A N 1
ATOM 912 C CA . GLY A 1 115 ? 1.221 19.762 -13.574 1.00 64.69 115 GLY A CA 1
ATOM 913 C C . GLY A 1 115 ? 1.501 18.780 -14.716 1.00 64.69 115 GLY A C 1
ATOM 914 O O . GLY A 1 115 ? 2.005 19.207 -15.750 1.00 64.69 115 GLY A O 1
ATOM 915 N N . ASN A 1 116 ? 1.127 17.500 -14.591 1.00 60.91 116 ASN A N 1
ATOM 916 C CA . ASN A 1 116 ? 1.090 16.581 -15.729 1.00 60.91 116 ASN A CA 1
ATOM 917 C C . ASN A 1 116 ? -0.163 16.862 -16.588 1.00 60.91 116 ASN A C 1
ATOM 919 O O . ASN A 1 116 ? -1.124 16.102 -16.595 1.00 60.91 116 ASN A O 1
ATOM 923 N N . THR A 1 117 ? -0.193 18.031 -17.235 1.00 47.81 117 THR A N 1
ATOM 924 C CA . THR A 1 117 ? -1.302 18.515 -18.081 1.00 47.81 117 THR A CA 1
ATOM 925 C C . THR A 1 117 ? -1.088 18.234 -19.567 1.00 47.81 117 THR A C 1
ATOM 927 O O . THR A 1 117 ? -1.918 18.618 -20.394 1.00 47.81 117 THR A O 1
ATOM 930 N N . ASN A 1 118 ? -0.002 17.546 -19.931 1.00 51.69 118 ASN A N 1
ATOM 931 C CA . ASN A 1 118 ? 0.171 17.034 -21.283 1.00 51.69 118 ASN A CA 1
ATOM 932 C C . ASN A 1 118 ? -0.868 15.931 -21.503 1.00 51.69 118 ASN A C 1
ATOM 934 O O . ASN A 1 118 ? -0.649 14.781 -21.134 1.00 51.69 118 ASN A O 1
ATOM 938 N N . SER A 1 119 ? -1.987 16.283 -22.139 1.00 51.41 119 SER A N 1
ATOM 939 C CA . SER A 1 119 ? -3.167 15.446 -22.422 1.00 51.41 119 SER A CA 1
ATOM 940 C C . SER A 1 119 ? -2.909 14.165 -23.236 1.00 51.41 119 SER A C 1
ATOM 942 O O . SER A 1 119 ? -3.854 13.503 -23.654 1.00 51.41 119 SER A O 1
ATOM 944 N N . LYS A 1 120 ? -1.642 13.812 -23.478 1.00 53.94 120 LYS A N 1
ATOM 945 C CA . LYS A 1 120 ? -1.206 12.605 -24.186 1.00 53.94 120 LYS A CA 1
ATOM 946 C C . LYS A 1 120 ? -0.478 11.588 -23.301 1.00 53.94 120 LYS A C 1
ATOM 948 O O . LYS A 1 120 ? -0.341 10.448 -23.727 1.00 53.94 120 LYS A O 1
ATOM 953 N N . ALA A 1 121 ? 0.007 11.966 -22.115 1.00 62.12 121 ALA A N 1
ATOM 954 C CA . ALA A 1 121 ? 0.710 11.036 -21.233 1.00 62.12 121 ALA A CA 1
ATOM 955 C C . ALA A 1 121 ? -0.300 10.288 -20.351 1.00 62.12 121 ALA A C 1
ATOM 957 O O . ALA A 1 121 ? -0.950 10.887 -19.494 1.00 62.12 121 ALA A O 1
ATOM 958 N N . MET A 1 122 ? -0.442 8.980 -20.570 1.00 73.00 122 MET A N 1
ATOM 959 C CA . MET A 1 122 ? -1.248 8.120 -19.702 1.00 73.00 122 MET A CA 1
ATOM 960 C C . MET A 1 122 ? -0.600 7.995 -18.322 1.00 73.00 122 MET A C 1
ATOM 962 O O . MET A 1 122 ? 0.622 7.923 -18.196 1.00 73.00 122 MET A O 1
AT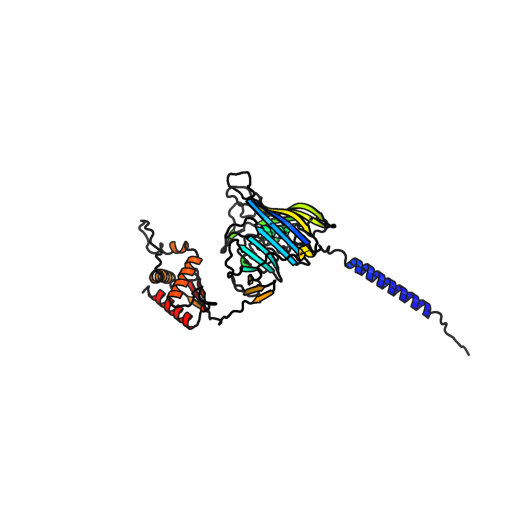OM 966 N N . THR A 1 123 ? -1.426 7.949 -17.279 1.00 81.88 123 THR A N 1
ATOM 967 C CA . THR A 1 123 ? -0.938 7.713 -15.916 1.00 81.88 123 THR A CA 1
ATOM 968 C C . THR A 1 123 ? -0.538 6.250 -15.765 1.00 81.88 123 THR A C 1
ATOM 970 O O . THR A 1 123 ? -1.316 5.358 -16.108 1.00 81.88 123 THR A O 1
ATOM 973 N N . GLY A 1 124 ? 0.665 6.019 -15.237 1.00 84.19 124 GLY A N 1
ATOM 974 C CA . GLY A 1 124 ? 1.153 4.690 -14.889 1.00 84.19 124 GLY A CA 1
ATOM 975 C C . GLY A 1 124 ? 0.479 4.151 -13.626 1.00 84.19 124 GLY A C 1
ATOM 976 O O . GLY A 1 124 ? 0.340 4.870 -12.637 1.00 84.19 124 GLY A O 1
ATOM 977 N N . ALA A 1 125 ? 0.091 2.884 -13.655 1.00 87.94 125 ALA A N 1
ATOM 978 C CA . ALA A 1 125 ? -0.410 2.124 -12.520 1.00 87.94 125 ALA A CA 1
ATOM 979 C C . ALA A 1 125 ? 0.397 0.829 -12.362 1.00 87.94 125 ALA A C 1
ATOM 981 O O . ALA A 1 125 ? 0.951 0.312 -13.331 1.00 87.94 125 ALA A O 1
ATOM 982 N N . SER A 1 126 ? 0.408 0.271 -11.158 1.00 88.81 126 SER A N 1
ATOM 983 C CA . SER A 1 126 ? 1.034 -1.021 -10.871 1.00 88.81 126 SER A CA 1
ATOM 984 C C . SER A 1 126 ? 0.018 -1.957 -10.234 1.00 88.81 126 SER A C 1
ATOM 986 O O . SER A 1 126 ? -0.753 -1.536 -9.374 1.00 88.81 126 SER A O 1
ATOM 988 N N . ALA A 1 127 ? 0.011 -3.227 -10.640 1.00 90.00 127 ALA A N 1
ATOM 989 C CA . ALA A 1 127 ? -0.722 -4.295 -9.968 1.00 90.00 127 ALA A CA 1
ATOM 990 C C . ALA A 1 127 ? 0.255 -5.283 -9.333 1.00 90.00 127 ALA A C 1
ATOM 992 O O . ALA A 1 127 ? 0.989 -5.984 -10.032 1.00 90.00 127 ALA A O 1
ATOM 993 N N . CYS A 1 128 ? 0.235 -5.355 -8.004 1.00 88.56 128 CYS A N 1
ATOM 994 C CA . CYS A 1 128 ? 1.061 -6.275 -7.233 1.00 88.56 128 CYS A CA 1
ATOM 995 C C . CYS A 1 128 ? 0.225 -7.459 -6.729 1.00 88.56 128 CYS A C 1
ATOM 997 O O . CYS A 1 128 ? -0.903 -7.245 -6.279 1.00 88.56 128 CYS A O 1
ATOM 999 N N . PRO A 1 129 ? 0.772 -8.686 -6.688 1.00 88.31 129 PRO A N 1
ATOM 1000 C CA . PRO A 1 129 ? 0.132 -9.841 -6.049 1.00 88.31 129 PRO A CA 1
ATOM 1001 C C . PRO A 1 129 ? 0.305 -9.806 -4.519 1.00 88.31 129 PRO A C 1
ATOM 1003 O O . PRO A 1 129 ? 0.798 -10.740 -3.893 1.00 88.31 129 PRO A O 1
ATOM 1006 N N . MET A 1 130 ? -0.073 -8.681 -3.915 1.00 88.25 130 MET A N 1
ATOM 1007 C CA . MET A 1 130 ? -0.157 -8.474 -2.469 1.00 88.25 130 MET A CA 1
ATOM 1008 C C . MET A 1 130 ? -1.588 -8.062 -2.119 1.00 88.25 130 MET A C 1
ATOM 1010 O O . MET A 1 130 ? -2.299 -7.523 -2.963 1.00 88.25 130 MET A O 1
ATOM 1014 N N . LEU A 1 131 ? -2.018 -8.327 -0.885 1.00 88.88 131 LEU A N 1
ATOM 1015 C CA . LEU A 1 131 ? -3.412 -8.146 -0.440 1.00 88.88 131 LEU A CA 1
ATOM 1016 C C . LEU A 1 131 ? -3.611 -6.890 0.425 1.00 88.88 131 LEU A C 1
ATOM 1018 O O . LEU A 1 131 ? -4.681 -6.665 0.983 1.00 88.88 131 LEU A O 1
ATOM 1022 N N . PHE A 1 132 ? -2.571 -6.067 0.513 1.00 90.62 132 PHE A N 1
ATOM 1023 C CA . PHE A 1 132 ? -2.483 -4.853 1.314 1.00 90.62 132 PHE A CA 1
ATOM 1024 C C . PHE A 1 132 ? -1.817 -3.739 0.484 1.00 90.62 132 PHE A C 1
ATOM 1026 O O . PHE A 1 132 ? -1.152 -4.047 -0.515 1.00 90.62 132 PHE A O 1
ATOM 1033 N N . PRO A 1 133 ? -1.984 -2.454 0.856 1.00 89.69 133 PRO A N 1
ATOM 1034 C CA . PRO A 1 133 ? -1.320 -1.347 0.171 1.00 89.69 133 PRO A CA 1
ATOM 1035 C C . PRO A 1 133 ? 0.192 -1.539 0.080 1.00 89.69 133 PRO A C 1
ATOM 1037 O O . PRO A 1 133 ? 0.818 -2.021 1.023 1.00 89.69 133 PRO A O 1
ATOM 1040 N N . ALA A 1 134 ? 0.786 -1.153 -1.050 1.00 75.56 134 ALA A N 1
ATOM 1041 C CA . ALA A 1 134 ? 2.213 -1.349 -1.276 1.00 75.56 134 ALA A CA 1
ATOM 1042 C C . ALA A 1 134 ? 3.060 -0.714 -0.142 1.00 75.56 134 ALA A C 1
ATOM 1044 O O . ALA A 1 134 ? 2.783 0.414 0.279 1.00 75.56 134 ALA A O 1
ATOM 1045 N N . PRO A 1 135 ? 4.092 -1.408 0.371 1.00 68.25 135 PRO A N 1
ATOM 1046 C CA . PRO A 1 135 ? 4.977 -0.873 1.406 1.00 68.25 135 PRO A CA 1
ATOM 1047 C C . PRO A 1 135 ? 5.590 0.476 1.011 1.00 68.25 135 PRO A C 1
ATOM 1049 O O . PRO A 1 135 ? 5.975 0.672 -0.135 1.00 68.25 135 PRO A O 1
ATOM 1052 N N . GLY A 1 136 ? 5.695 1.410 1.960 1.00 70.62 136 GLY A N 1
ATOM 1053 C CA . GLY A 1 136 ? 6.158 2.783 1.703 1.00 70.62 136 GLY A CA 1
ATOM 1054 C C . GLY A 1 136 ? 5.034 3.798 1.445 1.00 70.62 136 GLY A C 1
ATOM 1055 O O . GLY A 1 136 ? 5.250 4.998 1.614 1.00 70.62 136 GLY A O 1
ATOM 1056 N N . HIS A 1 137 ? 3.816 3.339 1.145 1.00 82.69 137 HIS A N 1
ATOM 1057 C CA . HIS A 1 137 ? 2.607 4.165 1.053 1.00 82.69 137 HIS A CA 1
ATOM 1058 C C . HIS A 1 137 ? 1.922 4.279 2.423 1.00 82.69 137 HIS A C 1
ATOM 1060 O O . HIS A 1 137 ? 0.901 3.648 2.699 1.00 82.69 137 HIS A O 1
ATOM 1066 N N . TRP A 1 138 ? 2.546 5.021 3.344 1.00 87.25 138 TRP A N 1
ATOM 1067 C CA . TRP A 1 138 ? 2.147 5.026 4.759 1.00 87.25 138 TRP A CA 1
ATOM 1068 C C . TRP A 1 138 ? 0.744 5.573 5.017 1.00 87.25 138 TRP A C 1
ATOM 1070 O O . TRP A 1 138 ? 0.063 5.076 5.914 1.00 87.25 138 TRP A O 1
ATOM 1080 N N . ALA A 1 139 ? 0.292 6.553 4.234 1.00 90.44 139 ALA A N 1
ATOM 1081 C CA . ALA A 1 139 ? -1.055 7.104 4.355 1.00 90.44 139 ALA A CA 1
ATOM 1082 C C . ALA A 1 139 ? -2.110 6.041 4.014 1.00 90.44 139 ALA A C 1
ATOM 1084 O O . ALA A 1 139 ? -3.030 5.790 4.794 1.00 90.44 139 ALA A O 1
ATOM 1085 N N . GLU A 1 140 ? -1.915 5.361 2.889 1.00 92.62 140 GLU A N 1
ATOM 1086 C CA . GLU A 1 140 ? -2.779 4.313 2.370 1.00 92.62 140 GLU A CA 1
ATOM 1087 C C . GLU A 1 140 ? -2.783 3.097 3.291 1.00 92.62 140 GLU A C 1
ATOM 1089 O O . GLU A 1 140 ? -3.847 2.589 3.644 1.00 92.62 140 GLU A O 1
ATOM 1094 N N . LEU A 1 141 ? -1.601 2.676 3.753 1.00 92.75 141 LEU A N 1
ATOM 1095 C CA . LEU A 1 141 ? -1.455 1.580 4.705 1.00 92.75 141 LEU A CA 1
ATOM 1096 C C . LEU A 1 141 ? -2.157 1.888 6.032 1.00 92.75 141 LEU A C 1
ATOM 1098 O O . LEU A 1 141 ? -2.853 1.028 6.564 1.00 92.75 141 LEU A O 1
ATOM 1102 N N . THR A 1 142 ? -2.013 3.105 6.564 1.00 94.38 142 THR A N 1
ATOM 1103 C CA . THR A 1 142 ? -2.649 3.486 7.837 1.00 94.38 142 THR A CA 1
ATOM 1104 C C . THR A 1 142 ? -4.172 3.530 7.703 1.00 94.38 142 THR A C 1
ATOM 1106 O O . THR A 1 142 ? -4.882 3.088 8.609 1.00 94.38 142 THR A O 1
ATOM 1109 N N . ALA A 1 143 ? -4.691 4.016 6.570 1.00 96.31 143 ALA A N 1
ATOM 1110 C CA . ALA A 1 143 ? -6.126 4.022 6.295 1.00 96.31 143 ALA A CA 1
ATOM 1111 C C . ALA A 1 143 ? -6.659 2.592 6.151 1.00 96.31 143 ALA A C 1
ATOM 1113 O O . ALA A 1 143 ? -7.675 2.251 6.754 1.00 96.31 143 ALA A O 1
ATOM 1114 N N . TRP A 1 144 ? -5.934 1.735 5.432 1.00 96.50 144 TRP A N 1
ATOM 1115 C CA . TRP A 1 144 ? -6.271 0.324 5.280 1.00 96.50 144 TRP A CA 1
ATOM 1116 C C . TRP A 1 144 ? -6.264 -0.431 6.613 1.00 96.50 144 TRP A C 1
ATOM 1118 O O . TRP A 1 144 ? -7.243 -1.101 6.922 1.00 96.50 144 TRP A O 1
ATOM 1128 N N . LEU A 1 145 ? -5.235 -0.267 7.451 1.00 96.31 145 LEU A N 1
ATOM 1129 C CA . LEU A 1 145 ? -5.190 -0.882 8.787 1.00 96.31 145 LEU A CA 1
ATOM 1130 C C . LEU A 1 145 ? -6.347 -0.425 9.681 1.00 96.31 145 LEU A C 1
ATOM 1132 O O . LEU A 1 145 ? -6.826 -1.201 10.505 1.00 96.31 145 LEU A O 1
ATOM 1136 N N . SER A 1 146 ? -6.795 0.821 9.511 1.00 96.88 146 SER A N 1
ATOM 1137 C CA . SER A 1 146 ? -7.879 1.395 10.310 1.00 96.88 146 SER A CA 1
ATOM 1138 C C . SER A 1 146 ? -9.258 0.929 9.868 1.00 96.88 146 SER A C 1
ATOM 1140 O O . SER A 1 146 ? -10.111 0.658 10.708 1.00 96.88 146 SER A O 1
ATOM 1142 N N . PHE A 1 147 ? -9.500 0.844 8.562 1.00 96.94 147 PHE A N 1
ATOM 1143 C CA . PHE A 1 147 ? -10.860 0.708 8.044 1.00 96.94 147 PHE A CA 1
ATOM 1144 C C . PHE A 1 147 ? -11.095 -0.551 7.216 1.00 96.94 147 PHE A C 1
ATOM 1146 O O . PHE A 1 147 ? -12.243 -0.828 6.893 1.00 96.94 147 PHE A O 1
ATOM 1153 N N . CYS A 1 148 ? -10.081 -1.352 6.888 1.00 96.00 148 CYS A N 1
ATOM 1154 C CA . CYS A 1 148 ? -10.328 -2.668 6.306 1.00 96.00 148 CYS A CA 1
ATOM 1155 C C . CYS A 1 148 ? -10.828 -3.607 7.412 1.00 96.00 148 CYS A C 1
ATOM 1157 O O . CYS A 1 148 ? -10.079 -3.857 8.358 1.00 96.00 148 CYS A O 1
ATOM 1159 N N . PRO A 1 149 ? -12.058 -4.151 7.331 1.00 94.12 149 PRO A N 1
ATOM 1160 C CA . PRO A 1 149 ? -12.485 -5.198 8.248 1.00 94.12 149 PRO A CA 1
ATOM 1161 C C . PRO A 1 149 ? -11.599 -6.429 8.053 1.00 94.12 149 PRO A C 1
ATOM 1163 O O . PRO A 1 149 ? -11.387 -6.852 6.917 1.00 94.12 149 PRO A O 1
ATOM 1166 N N . HIS A 1 150 ? -11.089 -6.985 9.150 1.00 92.31 150 HIS A N 1
ATOM 1167 C CA . HIS A 1 150 ? -10.201 -8.148 9.189 1.00 92.31 150 HIS A CA 1
ATOM 1168 C C . HIS A 1 150 ? -9.078 -8.066 8.137 1.00 92.31 150 HIS A C 1
ATOM 1170 O O . HIS A 1 150 ? -9.048 -8.876 7.208 1.00 92.31 150 HIS A O 1
ATOM 1176 N N . PRO A 1 151 ? -8.169 -7.077 8.244 1.00 92.38 151 PRO A N 1
ATOM 1177 C CA . PRO A 1 151 ? -7.131 -6.867 7.241 1.00 92.38 151 PRO A CA 1
ATOM 1178 C C . PRO A 1 151 ? -6.272 -8.128 7.086 1.00 92.38 151 PRO A C 1
ATOM 1180 O O . PRO A 1 151 ? -5.836 -8.721 8.076 1.00 92.38 151 PRO A O 1
ATOM 1183 N N . GLU A 1 152 ? -6.020 -8.537 5.842 1.00 90.81 15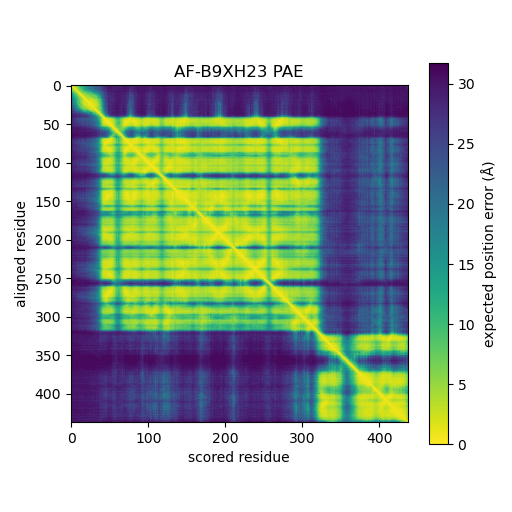2 GLU A N 1
ATOM 1184 C CA . GLU A 1 152 ? -5.245 -9.738 5.512 1.00 90.81 152 GLU A CA 1
ATOM 1185 C C . GLU A 1 152 ? -3.746 -9.518 5.783 1.00 90.81 152 GLU A C 1
ATOM 1187 O O . GLU A 1 152 ? -2.957 -9.186 4.896 1.00 90.81 152 GLU A O 1
ATOM 1192 N N . LEU A 1 153 ? -3.346 -9.669 7.049 1.00 91.81 153 LEU A N 1
ATOM 1193 C CA . LEU A 1 153 ? -1.948 -9.572 7.466 1.00 91.81 153 LEU A CA 1
ATOM 1194 C C . LEU A 1 153 ? -1.140 -10.778 6.926 1.00 91.81 153 LEU A C 1
ATOM 1196 O O . LEU A 1 153 ? -1.632 -11.907 6.973 1.00 91.81 153 LEU A O 1
ATOM 1200 N N . PRO A 1 154 ? 0.116 -10.594 6.472 1.00 90.94 154 PRO A N 1
ATOM 1201 C CA . PRO A 1 154 ? 0.970 -11.624 5.888 1.00 90.94 154 PRO A CA 1
ATOM 1202 C C . PRO A 1 154 ? 1.610 -12.488 6.982 1.00 90.94 154 PRO A C 1
ATOM 1204 O O . PRO A 1 154 ? 2.825 -12.481 7.214 1.00 90.94 154 PRO A O 1
ATOM 1207 N N . ILE A 1 155 ? 0.750 -13.201 7.700 1.00 92.12 155 ILE A N 1
ATOM 1208 C CA . ILE A 1 155 ? 1.108 -14.120 8.774 1.00 92.12 155 ILE A CA 1
ATOM 1209 C C . ILE A 1 155 ? 1.764 -15.356 8.152 1.00 92.12 155 ILE A C 1
ATOM 1211 O O . ILE A 1 155 ? 1.278 -15.894 7.161 1.00 92.12 155 ILE A O 1
ATOM 1215 N N . ILE A 1 156 ? 2.878 -15.796 8.739 1.00 89.75 156 ILE A N 1
ATOM 1216 C CA . ILE A 1 156 ? 3.576 -17.017 8.319 1.00 89.75 156 ILE A CA 1
ATOM 1217 C C . ILE A 1 156 ? 3.046 -18.187 9.152 1.00 89.75 156 ILE A C 1
ATOM 1219 O O . ILE A 1 156 ? 2.341 -19.051 8.647 1.00 89.75 156 ILE A O 1
ATOM 1223 N N . GLU A 1 157 ? 3.374 -18.191 10.446 1.00 88.38 157 GLU A N 1
ATOM 1224 C CA . GLU A 1 157 ? 2.938 -19.191 11.419 1.00 88.38 157 GLU A CA 1
ATOM 1225 C C . GLU A 1 157 ? 3.110 -18.637 12.840 1.00 88.38 157 GLU A C 1
ATOM 1227 O O . GLU A 1 157 ? 4.060 -17.899 13.127 1.00 88.38 157 GLU A O 1
ATOM 1232 N N . GLY A 1 158 ? 2.203 -19.002 13.749 1.00 89.94 158 GLY A N 1
ATOM 1233 C CA . GLY A 1 158 ? 2.268 -18.590 15.150 1.00 89.94 158 GLY A CA 1
ATOM 1234 C C . GLY A 1 158 ? 2.266 -17.067 15.302 1.00 89.94 158 GLY A C 1
ATOM 1235 O O . GLY A 1 158 ? 1.367 -16.386 14.818 1.00 89.94 158 GLY A O 1
ATOM 1236 N N . ASN A 1 159 ? 3.281 -16.530 15.978 1.00 91.69 159 ASN A N 1
ATOM 1237 C CA . ASN A 1 159 ? 3.464 -15.092 16.187 1.00 91.69 159 ASN A CA 1
ATOM 1238 C C . ASN A 1 159 ? 4.434 -14.449 15.180 1.00 91.69 159 ASN A C 1
ATOM 1240 O O . ASN A 1 159 ? 4.979 -13.383 15.469 1.00 91.69 159 ASN A O 1
ATOM 1244 N N . ARG A 1 160 ? 4.694 -15.089 14.031 1.00 93.75 160 ARG A N 1
ATOM 1245 C CA . ARG A 1 160 ? 5.612 -14.592 12.994 1.00 93.75 160 ARG A CA 1
ATOM 1246 C C . ARG A 1 160 ? 4.854 -14.072 11.783 1.00 93.75 160 ARG A C 1
ATOM 1248 O O . ARG A 1 160 ? 3.869 -14.667 11.345 1.00 93.75 160 ARG A O 1
ATOM 1255 N N . MET A 1 161 ? 5.369 -12.999 11.198 1.00 93.19 161 MET A N 1
ATOM 1256 C CA . MET A 1 161 ? 4.835 -12.427 9.967 1.00 93.19 161 MET A CA 1
ATOM 1257 C C . MET A 1 161 ? 5.933 -11.876 9.059 1.00 93.19 161 MET A C 1
ATOM 1259 O O . MET A 1 161 ? 7.048 -11.599 9.513 1.00 93.19 161 MET A O 1
ATOM 1263 N N . ARG A 1 162 ? 5.596 -11.672 7.781 1.00 91.12 162 ARG A N 1
ATOM 1264 C CA . ARG A 1 162 ? 6.402 -10.853 6.868 1.00 91.12 162 ARG A CA 1
ATOM 1265 C C . ARG A 1 162 ? 6.244 -9.378 7.223 1.00 91.12 162 ARG A C 1
ATOM 1267 O O . ARG A 1 162 ? 5.150 -8.926 7.556 1.00 91.12 162 ARG A O 1
ATOM 1274 N N . ARG A 1 163 ? 7.342 -8.625 7.171 1.00 88.56 163 ARG A N 1
ATOM 1275 C CA . ARG A 1 163 ? 7.349 -7.201 7.544 1.00 88.56 163 ARG A CA 1
ATOM 1276 C C . ARG A 1 163 ? 6.920 -6.336 6.353 1.00 88.56 163 ARG A C 1
ATOM 1278 O O . ARG A 1 163 ? 7.267 -6.633 5.212 1.00 88.56 163 ARG A O 1
ATOM 1285 N N . PHE A 1 164 ? 6.171 -5.264 6.625 1.00 76.69 164 PHE A N 1
ATOM 1286 C CA . PHE A 1 164 ? 5.530 -4.384 5.629 1.00 76.69 164 PHE A CA 1
ATOM 1287 C C . PHE A 1 164 ? 6.367 -3.155 5.233 1.00 76.69 164 PHE A C 1
ATOM 1289 O O . PHE A 1 164 ? 5.840 -2.043 5.156 1.00 76.69 164 PHE A O 1
ATOM 1296 N N . LEU A 1 165 ? 7.683 -3.288 5.065 1.00 67.56 165 LEU A N 1
ATOM 1297 C CA . LEU A 1 165 ? 8.561 -2.114 5.084 1.00 67.56 165 LEU A CA 1
ATOM 1298 C C . LEU A 1 165 ? 9.370 -1.933 3.815 1.00 67.56 165 LEU A C 1
ATOM 1300 O O . LEU A 1 165 ? 10.020 -2.871 3.370 1.00 67.56 165 LEU A O 1
ATOM 1304 N N . ASN A 1 166 ? 9.339 -0.694 3.302 1.00 62.78 166 ASN A N 1
ATOM 1305 C CA . ASN A 1 166 ? 10.203 -0.142 2.253 1.00 62.78 166 ASN A CA 1
ATOM 1306 C C . ASN A 1 166 ? 10.605 -1.159 1.180 1.00 62.78 166 ASN A C 1
ATOM 1308 O O . ASN A 1 166 ? 11.786 -1.320 0.871 1.00 62.78 166 ASN A O 1
ATOM 1312 N N . LEU A 1 167 ? 9.613 -1.848 0.620 1.00 64.75 167 LEU A N 1
ATOM 1313 C CA . LEU A 1 167 ? 9.833 -2.666 -0.556 1.00 64.75 167 LEU A CA 1
ATOM 1314 C C . LEU A 1 167 ? 9.791 -1.755 -1.780 1.00 64.75 167 LEU A C 1
ATOM 1316 O O . LEU A 1 167 ? 8.799 -1.048 -1.967 1.00 64.75 167 LEU A O 1
ATOM 1320 N N . PRO A 1 168 ? 10.848 -1.728 -2.606 1.00 58.69 168 PRO A N 1
ATOM 1321 C CA . PRO A 1 168 ? 10.777 -1.034 -3.877 1.00 58.69 168 PRO A CA 1
ATOM 1322 C C . PRO A 1 168 ? 9.789 -1.788 -4.777 1.00 58.69 168 PRO A C 1
ATOM 1324 O O . PRO A 1 168 ? 10.038 -2.932 -5.149 1.00 58.69 168 PRO A O 1
ATOM 1327 N N . ASN A 1 169 ? 8.680 -1.147 -5.147 1.00 63.69 169 ASN A N 1
ATOM 1328 C CA . ASN A 1 169 ? 7.678 -1.698 -6.069 1.00 63.69 169 ASN A CA 1
ATOM 1329 C C . ASN A 1 169 ? 7.097 -3.061 -5.612 1.00 63.69 169 ASN A C 1
ATOM 1331 O O . ASN A 1 169 ? 7.065 -3.386 -4.425 1.00 63.69 169 ASN A O 1
ATOM 1335 N N . CYS A 1 170 ? 6.614 -3.874 -6.559 1.00 75.19 170 CYS A N 1
ATOM 1336 C CA . CYS A 1 170 ? 6.107 -5.229 -6.321 1.00 75.19 170 CYS A CA 1
ATOM 1337 C C . CYS A 1 170 ? 7.234 -6.276 -6.131 1.00 75.19 170 CYS A C 1
ATOM 1339 O O . CYS A 1 170 ? 7.093 -7.400 -6.612 1.00 75.19 170 CYS A O 1
ATOM 1341 N N . ALA A 1 171 ? 8.357 -5.936 -5.481 1.00 75.19 171 ALA A N 1
ATOM 1342 C CA . ALA A 1 171 ? 9.507 -6.833 -5.282 1.00 75.19 171 ALA A CA 1
ATOM 1343 C C . ALA A 1 171 ? 9.191 -7.986 -4.305 1.00 75.19 171 ALA A C 1
ATOM 1345 O O . ALA A 1 171 ? 9.554 -7.974 -3.124 1.00 75.19 171 ALA A O 1
ATOM 1346 N N . LEU A 1 172 ? 8.467 -8.991 -4.802 1.00 78.25 172 LEU A N 1
ATOM 1347 C CA . LEU A 1 172 ? 8.028 -10.157 -4.034 1.00 78.25 172 LEU A CA 1
ATOM 1348 C C . LEU A 1 172 ? 9.178 -11.035 -3.559 1.00 78.25 172 LEU A C 1
ATOM 1350 O O . LEU A 1 172 ? 9.029 -11.735 -2.565 1.00 78.25 172 LEU A O 1
ATOM 1354 N N . ASP A 1 173 ? 10.296 -11.046 -4.272 1.00 80.00 173 ASP A N 1
ATOM 1355 C CA . ASP A 1 173 ? 11.499 -11.772 -3.881 1.00 80.00 173 ASP A CA 1
ATOM 1356 C C . ASP A 1 173 ? 12.053 -11.232 -2.558 1.00 80.00 173 ASP A C 1
ATOM 1358 O O . ASP A 1 173 ? 12.298 -12.004 -1.633 1.00 80.00 173 ASP A O 1
ATOM 1362 N N . LEU A 1 174 ? 12.141 -9.907 -2.424 1.00 81.81 174 LEU A N 1
ATOM 1363 C CA . LEU A 1 174 ? 12.539 -9.247 -1.181 1.00 81.81 174 LEU A CA 1
ATOM 1364 C C . LEU A 1 174 ? 11.472 -9.389 -0.090 1.00 81.81 174 LEU A C 1
ATOM 1366 O O . LEU A 1 174 ? 11.808 -9.594 1.077 1.00 81.81 174 LEU A O 1
ATOM 1370 N N . PHE A 1 175 ? 10.186 -9.329 -0.456 1.00 84.75 175 PHE A N 1
ATOM 1371 C CA . PHE A 1 175 ? 9.096 -9.554 0.496 1.00 84.75 175 PHE A CA 1
ATOM 1372 C C . PHE A 1 175 ? 9.129 -10.962 1.095 1.00 84.75 175 PHE A C 1
ATOM 1374 O O . PHE A 1 175 ? 8.985 -11.116 2.309 1.00 84.75 175 PHE A O 1
ATOM 1381 N N . ASN A 1 176 ? 9.317 -11.973 0.244 1.00 85.44 176 ASN A N 1
ATOM 1382 C CA . ASN A 1 176 ? 9.265 -13.386 0.604 1.00 85.44 176 ASN A CA 1
ATOM 1383 C C . ASN A 1 176 ? 10.602 -13.940 1.110 1.00 85.44 176 ASN A C 1
ATOM 1385 O O . ASN A 1 176 ? 10.640 -15.101 1.529 1.00 85.44 176 ASN A O 1
ATOM 1389 N N . ASP A 1 177 ? 11.678 -13.146 1.095 1.00 87.88 177 ASP A N 1
ATOM 1390 C CA . ASP A 1 177 ? 12.974 -13.555 1.631 1.00 87.88 177 ASP A CA 1
ATOM 1391 C C . ASP A 1 177 ? 12.811 -14.035 3.088 1.00 87.88 177 ASP A C 1
ATOM 1393 O O . ASP A 1 177 ? 12.163 -13.365 3.903 1.00 87.88 177 ASP A O 1
ATOM 1397 N N . PRO A 1 178 ? 13.387 -15.192 3.462 1.00 88.88 178 PRO A N 1
ATOM 1398 C CA . PRO A 1 178 ? 13.255 -15.741 4.809 1.00 88.88 178 PRO A CA 1
ATOM 1399 C C . PRO A 1 178 ? 13.788 -14.810 5.907 1.00 88.88 178 PRO A C 1
ATOM 1401 O O . PRO A 1 178 ? 13.373 -14.944 7.052 1.00 88.88 178 PRO A O 1
ATOM 1404 N N . ARG A 1 179 ? 14.671 -13.857 5.582 1.00 90.25 179 ARG A N 1
ATOM 1405 C CA . ARG A 1 179 ? 15.196 -12.842 6.510 1.00 90.25 179 ARG A CA 1
ATOM 1406 C C . ARG A 1 179 ? 14.230 -11.665 6.700 1.00 90.25 179 ARG A C 1
ATOM 1408 O O . ARG A 1 179 ? 14.361 -10.920 7.673 1.00 90.25 179 ARG A O 1
ATOM 1415 N N . ASN A 1 180 ? 13.254 -11.475 5.806 1.00 88.75 180 ASN A N 1
ATOM 1416 C CA . ASN A 1 180 ? 12.221 -10.447 5.936 1.00 88.75 180 ASN A CA 1
ATOM 1417 C C . ASN A 1 180 ? 11.074 -10.916 6.844 1.00 88.75 180 ASN A C 1
ATOM 1419 O O . ASN A 1 180 ? 9.934 -11.121 6.424 1.00 88.75 180 ASN A O 1
ATOM 1423 N N . GLU A 1 181 ? 11.378 -11.116 8.119 1.00 90.88 181 GLU A N 1
ATOM 1424 C CA . GLU A 1 181 ? 10.399 -11.557 9.107 1.00 90.88 181 GLU A CA 1
ATOM 1425 C C . GLU A 1 181 ? 10.575 -10.852 10.445 1.00 90.88 181 GLU A C 1
ATOM 1427 O O . GLU A 1 181 ? 11.644 -10.326 10.766 1.00 90.88 181 GLU A O 1
ATOM 1432 N N . GLY A 1 182 ? 9.489 -10.844 11.206 1.00 91.25 182 GLY A N 1
ATOM 1433 C CA . GLY A 1 182 ? 9.397 -10.263 12.533 1.00 91.25 182 GLY A CA 1
ATOM 1434 C C . GLY A 1 182 ? 8.396 -11.022 13.388 1.00 91.25 182 GLY A C 1
ATOM 1435 O O . GLY A 1 182 ? 7.587 -11.805 12.876 1.00 91.25 182 GLY A O 1
ATOM 1436 N N . THR A 1 183 ? 8.442 -10.790 14.696 1.00 93.88 183 THR A N 1
ATOM 1437 C CA . THR A 1 183 ? 7.339 -11.183 15.578 1.00 93.88 183 THR A CA 1
ATOM 1438 C C . THR A 1 183 ? 6.261 -10.110 15.572 1.00 93.88 183 THR A C 1
ATOM 1440 O O . THR A 1 183 ? 6.563 -8.928 15.392 1.00 93.88 183 THR A O 1
ATOM 1443 N N . PHE A 1 184 ? 5.006 -10.506 15.777 1.00 95.00 184 PHE A N 1
ATOM 1444 C CA . PHE A 1 184 ? 3.894 -9.565 15.814 1.00 95.00 184 PHE A CA 1
ATOM 1445 C C . PHE A 1 184 ? 2.924 -9.816 16.962 1.00 95.00 184 PHE A C 1
ATOM 1447 O O . PHE A 1 184 ? 2.810 -10.923 17.490 1.00 95.00 184 PHE A O 1
ATOM 1454 N N . ALA A 1 185 ? 2.206 -8.757 17.320 1.00 95.38 185 ALA A N 1
ATOM 1455 C CA . ALA A 1 185 ? 1.047 -8.803 18.194 1.00 95.38 185 ALA A CA 1
ATOM 1456 C C . ALA A 1 185 ? -0.043 -7.907 17.603 1.00 95.38 185 ALA A C 1
ATOM 1458 O O . ALA A 1 185 ? 0.203 -6.729 17.350 1.00 95.38 185 ALA A O 1
ATOM 1459 N N . ALA A 1 186 ? -1.234 -8.467 17.398 1.00 95.88 186 ALA A N 1
ATOM 1460 C CA . ALA A 1 186 ? -2.397 -7.752 16.888 1.00 95.88 186 ALA A CA 1
ATOM 1461 C C . ALA A 1 186 ? -3.535 -7.803 17.911 1.00 95.88 186 ALA A C 1
ATOM 1463 O O . ALA A 1 186 ? -3.788 -8.842 18.526 1.00 95.88 186 ALA A O 1
ATOM 1464 N N . ARG A 1 187 ? -4.233 -6.684 18.078 1.00 97.25 187 ARG A N 1
ATOM 1465 C CA . ARG A 1 187 ? -5.475 -6.577 18.844 1.00 97.25 187 ARG A CA 1
ATOM 1466 C C . ARG A 1 187 ? -6.536 -5.940 17.965 1.00 97.25 187 ARG A C 1
ATOM 1468 O O . ARG A 1 187 ? -6.226 -5.140 17.086 1.00 97.25 187 ARG A O 1
ATOM 1475 N N . TYR A 1 188 ? -7.784 -6.296 18.230 1.00 96.56 188 TYR A N 1
ATOM 1476 C CA . TYR A 1 188 ? -8.939 -5.802 17.493 1.00 96.56 188 TYR A CA 1
ATOM 1477 C C . TYR A 1 188 ? -9.845 -4.988 18.417 1.00 96.56 188 TYR A C 1
ATOM 1479 O O . TYR A 1 188 ? -9.785 -5.139 19.640 1.00 96.56 188 TYR A O 1
ATOM 1487 N N . LEU A 1 189 ? -10.633 -4.085 17.840 1.00 95.50 189 LEU A N 1
ATOM 1488 C CA . LEU A 1 189 ? -11.634 -3.312 18.566 1.00 95.50 189 LEU A CA 1
ATOM 1489 C C . LEU A 1 189 ? -12.782 -4.227 18.997 1.00 95.50 189 LEU A C 1
ATOM 1491 O O . LEU A 1 189 ? -13.369 -4.930 18.181 1.00 95.50 189 LEU A O 1
ATOM 1495 N N . GLU A 1 190 ? -13.085 -4.223 20.289 1.00 91.81 190 GLU A N 1
ATOM 1496 C CA . GLU A 1 190 ? -14.237 -4.927 20.851 1.00 91.81 190 GLU A CA 1
ATOM 1497 C C . GLU A 1 190 ? -15.535 -4.128 20.601 1.00 91.81 190 GLU A C 1
ATOM 1499 O O . GLU A 1 190 ? -15.475 -2.896 20.519 1.00 91.81 190 GLU A O 1
ATOM 1504 N N . PRO A 1 191 ? -16.709 -4.787 20.580 1.00 87.75 191 PRO A N 1
ATOM 1505 C CA . PRO A 1 191 ? -16.911 -6.237 20.723 1.00 87.75 191 PRO A CA 1
ATOM 1506 C C . PRO A 1 191 ? -16.787 -7.037 19.416 1.00 87.75 191 PRO A C 1
ATOM 1508 O O . PRO A 1 191 ? -16.556 -8.244 19.466 1.00 87.75 191 PRO A O 1
ATOM 1511 N N . GLU A 1 192 ? -16.928 -6.394 18.257 1.00 87.12 192 GLU A N 1
ATOM 1512 C CA . GLU A 1 192 ? -17.100 -7.093 16.974 1.00 87.12 192 GLU A CA 1
ATOM 1513 C C . GLU A 1 192 ? -15.788 -7.675 16.434 1.00 87.12 192 GLU A C 1
ATOM 1515 O O . GLU A 1 192 ? -15.779 -8.587 15.608 1.00 87.12 192 GLU A O 1
ATOM 1520 N N . LYS A 1 193 ? -14.648 -7.136 16.883 1.00 92.44 193 LYS A N 1
ATOM 1521 C CA . LYS A 1 193 ? -13.295 -7.498 16.427 1.00 92.44 193 LYS A CA 1
ATOM 1522 C C . LYS A 1 193 ? -13.080 -7.325 14.926 1.00 92.44 193 LYS A C 1
ATOM 1524 O O . LYS A 1 193 ? -12.172 -7.933 14.362 1.00 92.44 193 LYS A O 1
ATOM 1529 N N . ALA A 1 194 ? -13.881 -6.474 14.289 1.00 91.75 194 ALA A N 1
ATOM 1530 C CA . ALA A 1 194 ? -13.801 -6.214 12.858 1.00 91.75 194 ALA A CA 1
ATOM 1531 C C . ALA A 1 194 ? -12.546 -5.417 12.481 1.00 91.75 194 ALA A C 1
ATOM 1533 O O . ALA A 1 194 ? -11.860 -5.763 11.526 1.00 91.75 194 ALA A O 1
ATOM 1534 N N . PHE A 1 195 ? -12.212 -4.375 13.241 1.00 95.81 195 PHE A N 1
ATOM 1535 C CA . PHE A 1 195 ? -11.095 -3.477 12.934 1.00 95.81 195 PHE A CA 1
ATOM 1536 C C . PHE A 1 195 ? -9.930 -3.688 13.896 1.00 95.81 195 PHE A C 1
ATOM 1538 O O . PHE A 1 195 ? -10.138 -4.032 15.063 1.00 95.81 195 PHE A O 1
ATOM 1545 N N . LEU A 1 196 ? -8.703 -3.456 13.427 1.00 96.69 196 LEU A N 1
ATOM 1546 C CA . LEU A 1 196 ? -7.533 -3.456 14.302 1.00 96.69 196 LEU A CA 1
ATOM 1547 C C . LEU A 1 196 ? -7.630 -2.304 15.307 1.00 96.69 196 LEU A C 1
ATOM 1549 O O . LEU A 1 196 ? -7.974 -1.181 14.955 1.00 96.69 196 LEU A O 1
ATOM 1553 N N . SER A 1 197 ? -7.289 -2.584 16.560 1.00 98.00 197 SER A N 1
ATOM 1554 C CA . SER A 1 197 ? -7.060 -1.571 17.593 1.00 98.00 197 SER A CA 1
ATOM 1555 C C . SER A 1 197 ? -5.572 -1.292 17.779 1.00 98.00 197 SER A C 1
ATOM 1557 O O . SER A 1 197 ? -5.181 -0.161 18.055 1.00 98.00 197 SER A O 1
ATOM 1559 N N . GLU A 1 198 ? -4.736 -2.313 17.596 1.00 97.75 198 GLU A N 1
ATOM 1560 C CA . GLU A 1 198 ? -3.289 -2.230 17.751 1.00 97.75 198 GLU A CA 1
ATOM 1561 C C . GLU A 1 198 ? -2.612 -3.292 16.877 1.00 97.75 198 GLU A C 1
ATOM 1563 O O . GLU A 1 198 ? -3.077 -4.431 16.800 1.00 97.75 198 GLU A O 1
ATOM 1568 N N . LEU A 1 199 ? -1.490 -2.945 16.248 1.00 96.38 199 LEU A N 1
ATOM 1569 C CA . LEU A 1 199 ? -0.599 -3.896 15.587 1.00 96.38 199 LEU A CA 1
ATOM 1570 C C . LEU A 1 199 ? 0.848 -3.486 15.843 1.00 96.38 199 LEU A C 1
ATOM 1572 O O . LEU A 1 199 ? 1.280 -2.423 15.405 1.00 96.38 199 LEU A O 1
ATOM 1576 N N . ASN A 1 200 ? 1.606 -4.348 16.512 1.00 94.25 200 ASN A N 1
ATOM 1577 C CA . ASN A 1 200 ? 3.035 -4.161 16.727 1.00 94.25 200 ASN A CA 1
ATOM 1578 C C . ASN A 1 200 ? 3.824 -5.224 15.971 1.00 94.25 200 ASN A C 1
ATOM 1580 O O . ASN A 1 200 ? 3.461 -6.401 16.020 1.00 94.25 200 ASN A O 1
ATOM 1584 N N . ILE A 1 201 ? 4.917 -4.817 15.327 1.00 92.94 201 ILE A N 1
ATOM 1585 C CA . ILE A 1 201 ? 5.818 -5.708 14.592 1.00 92.94 201 ILE A CA 1
ATOM 1586 C C . ILE A 1 201 ? 7.259 -5.388 14.990 1.00 92.94 201 ILE A C 1
ATOM 1588 O O . ILE A 1 201 ? 7.674 -4.224 15.047 1.00 92.94 201 ILE A O 1
ATOM 1592 N N . THR A 1 202 ? 8.024 -6.433 15.283 1.00 91.69 202 THR A N 1
ATOM 1593 C CA . THR A 1 202 ? 9.460 -6.338 15.542 1.00 91.69 202 THR A CA 1
ATOM 1594 C C . THR A 1 202 ? 10.263 -6.575 14.267 1.00 91.69 202 THR A C 1
ATOM 1596 O O . THR A 1 202 ? 9.814 -7.229 13.328 1.00 91.69 202 THR A O 1
ATOM 1599 N N . ASN A 1 203 ? 11.487 -6.069 14.251 1.00 89.81 203 ASN A N 1
ATOM 1600 C CA . ASN A 1 203 ? 12.515 -6.455 13.301 1.00 89.81 203 ASN A CA 1
ATOM 1601 C C . ASN A 1 203 ? 13.455 -7.449 13.981 1.00 89.81 203 ASN A C 1
ATOM 1603 O O . ASN A 1 203 ? 13.880 -7.190 15.102 1.00 89.81 203 ASN A O 1
ATOM 1607 N N . ASN A 1 204 ? 13.847 -8.524 13.298 1.00 89.50 204 ASN A N 1
ATOM 1608 C CA . ASN A 1 204 ? 14.817 -9.506 13.801 1.00 89.50 204 ASN A CA 1
ATOM 1609 C C . ASN A 1 204 ? 16.296 -9.118 13.555 1.00 89.50 204 ASN A C 1
ATOM 1611 O O . ASN A 1 204 ? 17.188 -9.961 13.624 1.00 89.50 204 ASN A O 1
ATOM 1615 N N . GLY A 1 205 ? 16.571 -7.845 13.263 1.00 89.25 205 GLY A N 1
ATOM 1616 C CA . GLY A 1 205 ? 17.910 -7.289 13.058 1.00 89.25 205 GLY A CA 1
ATOM 1617 C C . GLY A 1 205 ? 18.362 -7.207 11.600 1.00 89.25 205 GLY A C 1
ATOM 1618 O O . GLY A 1 205 ? 19.566 -7.147 11.354 1.00 89.25 205 GLY A O 1
ATOM 1619 N N . TYR A 1 206 ? 17.435 -7.171 10.639 1.00 88.88 206 TYR A N 1
ATOM 1620 C CA . TYR A 1 206 ? 17.723 -7.101 9.204 1.00 88.88 206 TYR A CA 1
ATOM 1621 C C . TYR A 1 206 ? 17.046 -5.914 8.515 1.00 88.88 206 TYR A C 1
ATOM 1623 O O . TYR A 1 206 ? 15.901 -5.575 8.813 1.00 88.88 206 TYR A O 1
ATOM 1631 N N . TYR A 1 207 ? 17.707 -5.335 7.521 1.00 85.56 207 TYR A N 1
ATOM 1632 C CA . TYR A 1 207 ? 17.141 -4.306 6.655 1.00 85.56 207 TYR A CA 1
ATOM 1633 C C . TYR A 1 207 ? 17.322 -4.633 5.193 1.00 85.56 207 TYR A C 1
ATOM 1635 O O . TYR A 1 207 ? 18.248 -5.343 4.806 1.00 85.56 207 TYR A O 1
ATOM 1643 N N . ILE A 1 208 ? 16.419 -4.083 4.396 1.00 78.31 208 ILE A N 1
ATOM 1644 C CA . ILE A 1 208 ? 16.459 -4.169 2.947 1.00 78.31 208 ILE A CA 1
ATOM 1645 C C . ILE A 1 208 ? 17.212 -2.929 2.470 1.00 78.31 208 ILE A C 1
ATOM 1647 O O . ILE A 1 208 ? 16.756 -1.803 2.668 1.00 78.31 208 ILE A O 1
ATOM 1651 N N . GLU A 1 209 ? 18.405 -3.127 1.916 1.00 73.62 209 GLU A N 1
ATOM 1652 C CA . GLU A 1 209 ? 19.120 -2.062 1.218 1.00 73.62 209 GLU A CA 1
ATOM 1653 C C . GLU A 1 209 ? 18.462 -1.885 -0.152 1.00 73.62 209 GLU A C 1
ATOM 1655 O O . GLU A 1 209 ? 18.157 -2.878 -0.817 1.00 73.62 209 GLU A O 1
ATOM 1660 N N . LEU A 1 210 ? 18.186 -0.635 -0.543 1.00 61.28 210 LEU A N 1
ATOM 1661 C CA . LEU A 1 210 ? 17.450 -0.311 -1.767 1.00 61.28 210 LEU A CA 1
ATOM 1662 C C . LEU A 1 210 ? 17.957 -1.152 -2.953 1.00 61.28 210 LEU A C 1
ATOM 1664 O O . LEU A 1 210 ? 19.091 -1.000 -3.392 1.00 61.28 210 LEU A O 1
ATOM 1668 N N . MET A 1 211 ? 17.078 -2.026 -3.450 1.00 60.19 211 MET A N 1
ATOM 1669 C CA . MET A 1 211 ? 17.212 -2.828 -4.672 1.00 60.19 211 MET A CA 1
ATOM 1670 C C . MET A 1 211 ? 18.309 -3.907 -4.736 1.00 60.19 211 MET A C 1
ATOM 1672 O O . MET A 1 211 ? 18.424 -4.526 -5.793 1.00 60.19 211 MET A O 1
ATOM 1676 N N . GLU A 1 212 ? 19.085 -4.198 -3.680 1.00 65.88 212 GLU A N 1
ATOM 1677 C CA . GLU A 1 212 ? 20.277 -5.055 -3.875 1.00 65.88 212 GLU A CA 1
ATOM 1678 C C . GLU A 1 212 ? 20.528 -6.198 -2.874 1.00 65.88 212 GLU A C 1
ATOM 1680 O O . GLU A 1 212 ? 21.035 -7.231 -3.315 1.00 65.88 212 GLU A O 1
ATOM 1685 N N . ASP A 1 213 ? 20.182 -6.099 -1.582 1.00 74.25 213 ASP A N 1
ATOM 1686 C CA . ASP A 1 213 ? 20.337 -7.225 -0.635 1.00 74.25 213 ASP A CA 1
ATOM 1687 C C . ASP A 1 213 ? 19.612 -6.979 0.702 1.00 74.25 213 ASP A C 1
ATOM 1689 O O . ASP A 1 213 ? 19.318 -5.842 1.081 1.00 74.25 213 ASP A O 1
ATOM 1693 N N . ILE A 1 214 ? 19.389 -8.053 1.465 1.00 83.12 214 ILE A N 1
ATOM 1694 C CA . ILE A 1 214 ? 18.995 -7.975 2.873 1.00 83.12 214 ILE A CA 1
ATOM 1695 C C . ILE A 1 214 ? 20.239 -8.096 3.748 1.00 83.12 214 ILE A C 1
ATOM 1697 O O . ILE A 1 214 ? 20.899 -9.137 3.804 1.00 83.12 214 ILE A O 1
ATOM 1701 N N . ARG A 1 215 ? 20.534 -7.037 4.498 1.00 87.38 215 ARG A N 1
ATOM 1702 C CA . ARG A 1 215 ? 21.709 -6.947 5.368 1.00 87.38 215 ARG A CA 1
ATOM 1703 C C . ARG A 1 215 ? 21.325 -6.961 6.833 1.00 87.38 215 ARG A C 1
ATOM 1705 O O . ARG A 1 215 ? 20.207 -6.621 7.209 1.00 87.38 215 ARG A O 1
ATOM 1712 N N . ARG A 1 216 ? 22.271 -7.368 7.677 1.00 89.94 216 ARG A N 1
ATOM 1713 C CA . ARG A 1 216 ? 22.105 -7.333 9.130 1.00 89.94 216 ARG A CA 1
ATOM 1714 C C . ARG A 1 216 ? 22.459 -5.944 9.652 1.00 89.94 216 ARG A C 1
ATOM 1716 O O . ARG A 1 216 ? 23.472 -5.378 9.246 1.00 89.94 216 ARG A O 1
ATOM 1723 N N . TYR A 1 217 ? 21.654 -5.413 10.563 1.00 87.12 217 TYR A N 1
ATOM 1724 C CA . TYR A 1 217 ? 22.003 -4.188 11.270 1.00 87.12 217 TYR A CA 1
ATOM 1725 C C . TYR A 1 217 ? 23.254 -4.382 12.141 1.00 87.12 217 TYR A C 1
ATOM 1727 O O . TYR A 1 217 ? 23.446 -5.467 12.702 1.00 87.12 217 TYR A O 1
ATOM 1735 N N . PRO A 1 218 ? 24.085 -3.338 12.308 1.00 86.44 218 PRO A N 1
ATOM 1736 C CA . PRO A 1 218 ? 25.150 -3.343 13.303 1.00 86.44 218 PRO A CA 1
ATOM 1737 C C . PRO A 1 218 ? 24.580 -3.317 14.739 1.00 86.44 218 PRO A C 1
ATOM 1739 O O . PRO A 1 218 ? 23.385 -3.055 14.938 1.00 86.44 218 PRO A O 1
ATOM 1742 N N . PRO A 1 219 ? 25.416 -3.561 15.769 1.00 85.06 219 PRO A N 1
ATOM 1743 C CA . PRO A 1 219 ? 25.024 -3.301 17.151 1.00 85.06 219 PRO A CA 1
ATOM 1744 C C . PRO A 1 219 ? 24.506 -1.856 17.322 1.00 85.06 219 PRO A C 1
ATOM 1746 O O . PRO A 1 219 ? 25.064 -0.948 16.704 1.00 85.06 219 PRO A O 1
ATOM 1749 N N . PRO A 1 220 ? 23.483 -1.613 18.165 1.00 83.12 220 PRO A N 1
ATOM 1750 C CA . PRO A 1 220 ? 22.800 -2.568 19.049 1.00 83.12 220 PRO A CA 1
ATOM 1751 C C . PRO A 1 220 ? 21.629 -3.340 18.404 1.00 83.12 220 PRO A C 1
ATOM 1753 O O . PRO A 1 220 ? 21.074 -4.235 19.033 1.00 83.12 220 PRO A O 1
ATOM 1756 N N . TYR A 1 221 ? 21.258 -3.045 17.157 1.00 86.38 221 TYR A N 1
ATOM 1757 C CA . TYR A 1 221 ? 20.013 -3.528 16.533 1.00 86.38 221 TYR A CA 1
ATOM 1758 C C . TYR A 1 221 ? 20.118 -4.914 15.881 1.00 86.38 221 TYR A C 1
ATOM 1760 O O . TYR A 1 221 ? 19.126 -5.469 15.417 1.00 86.38 221 TYR A O 1
ATOM 1768 N N . GLN A 1 222 ? 21.313 -5.504 15.875 1.00 87.88 222 GLN A N 1
ATOM 1769 C CA . GLN A 1 222 ? 21.618 -6.822 15.301 1.00 87.88 222 GLN A CA 1
ATOM 1770 C C . GLN A 1 222 ? 20.779 -7.993 15.845 1.00 87.88 222 GLN A C 1
ATOM 1772 O O . GLN A 1 222 ? 20.723 -9.044 15.204 1.00 87.88 222 GLN A O 1
ATOM 1777 N N . ASN A 1 223 ? 20.190 -7.830 17.033 1.00 84.88 223 ASN A N 1
ATOM 1778 C CA . ASN A 1 223 ? 19.343 -8.822 17.707 1.00 84.88 223 ASN A CA 1
ATOM 1779 C C . ASN A 1 223 ? 17.853 -8.447 17.676 1.00 84.88 223 ASN A C 1
ATOM 1781 O O . ASN A 1 223 ? 17.039 -9.120 18.301 1.00 84.88 223 ASN A O 1
ATOM 1785 N N . GLY A 1 224 ? 17.514 -7.380 16.955 1.00 86.12 224 GLY A N 1
ATOM 1786 C CA . GLY A 1 224 ? 16.153 -6.924 16.757 1.00 86.12 224 GLY A CA 1
ATOM 1787 C C . GLY A 1 224 ? 15.733 -5.729 17.603 1.00 86.12 224 GLY A C 1
ATOM 1788 O O . GLY A 1 224 ? 16.426 -5.307 18.527 1.00 86.12 224 GLY A O 1
ATOM 1789 N N . PHE A 1 225 ? 14.603 -5.142 17.215 1.00 88.00 225 PHE A N 1
ATOM 1790 C CA . PHE A 1 225 ? 14.019 -3.939 17.811 1.00 88.00 225 PHE A CA 1
ATOM 1791 C C . PHE A 1 225 ? 12.539 -3.805 17.426 1.00 88.00 225 PHE A C 1
ATOM 1793 O O . PHE A 1 225 ? 12.055 -4.497 16.529 1.00 88.00 225 PHE A O 1
ATOM 1800 N N . TRP A 1 226 ? 11.808 -2.915 18.099 1.00 87.81 226 TRP A N 1
ATOM 1801 C CA . TRP A 1 226 ? 10.449 -2.544 17.696 1.00 87.81 226 TRP A CA 1
ATOM 1802 C C . TRP A 1 226 ? 10.503 -1.641 16.475 1.00 87.81 226 TRP A C 1
ATOM 1804 O O . TRP A 1 226 ? 11.080 -0.559 16.527 1.00 87.81 226 TRP A O 1
ATOM 1814 N N . GLU A 1 227 ? 9.912 -2.094 15.380 1.00 88.00 227 GLU A N 1
ATOM 1815 C CA . GLU A 1 227 ? 10.066 -1.428 14.092 1.00 88.00 227 GLU A CA 1
ATOM 1816 C C . GLU A 1 227 ? 8.791 -0.727 13.648 1.00 88.00 227 GLU A C 1
ATOM 1818 O O . GLU A 1 227 ? 8.854 0.330 13.029 1.00 88.00 227 GLU A O 1
ATOM 1823 N N . PHE A 1 228 ? 7.639 -1.293 13.994 1.00 91.44 228 PHE A N 1
ATOM 1824 C CA . PHE A 1 228 ? 6.347 -0.836 13.516 1.00 91.44 228 PHE A CA 1
ATOM 1825 C C . PHE A 1 228 ? 5.317 -0.915 14.636 1.00 91.44 228 PHE A C 1
ATOM 1827 O O . PHE A 1 228 ? 5.208 -1.933 15.325 1.00 91.44 228 PHE A O 1
ATOM 1834 N N . ARG A 1 229 ? 4.533 0.150 14.786 1.00 93.62 229 ARG A N 1
ATOM 1835 C CA . ARG A 1 229 ? 3.370 0.193 15.668 1.00 93.62 229 ARG A CA 1
ATOM 1836 C C . ARG A 1 229 ? 2.251 0.975 15.013 1.00 93.62 229 ARG A C 1
ATOM 1838 O O . ARG A 1 229 ? 2.402 2.153 14.713 1.00 93.62 229 ARG A O 1
ATOM 1845 N N . TYR A 1 230 ? 1.119 0.321 14.860 1.00 95.81 230 TYR A N 1
ATOM 1846 C CA . TYR A 1 230 ? -0.158 0.934 14.556 1.00 95.81 230 TYR A CA 1
ATOM 1847 C C . TYR A 1 230 ? -1.021 0.923 15.817 1.00 95.81 230 TYR A C 1
ATOM 1849 O O . TYR A 1 230 ? -1.057 -0.083 16.528 1.00 95.81 230 TYR A O 1
ATOM 1857 N N . GLU A 1 231 ? -1.720 2.021 16.090 1.00 97.62 231 GLU A N 1
ATOM 1858 C CA . GLU A 1 231 ? -2.680 2.100 17.190 1.00 97.62 231 GLU A CA 1
ATOM 1859 C C . GLU A 1 231 ? -3.866 3.014 16.868 1.00 97.62 231 GLU A C 1
ATOM 1861 O O . GLU A 1 231 ? -3.714 4.091 16.284 1.00 97.62 231 GLU A O 1
ATOM 1866 N N . VAL A 1 232 ? -5.053 2.597 17.302 1.00 98.19 232 VAL A N 1
ATOM 1867 C CA . VAL A 1 232 ? -6.253 3.433 17.335 1.00 98.19 232 VAL A CA 1
ATOM 1868 C C . VAL A 1 232 ? -6.224 4.270 18.610 1.00 98.19 232 VAL A C 1
ATOM 1870 O O . VAL A 1 232 ? -6.196 3.747 19.720 1.00 98.19 232 VAL A O 1
ATOM 1873 N N . LEU A 1 233 ? -6.235 5.589 18.442 1.00 97.44 233 LEU A N 1
ATOM 1874 C CA . LEU A 1 233 ? -6.162 6.565 19.528 1.00 97.44 233 LEU A CA 1
ATOM 1875 C C . LEU A 1 233 ? -7.547 6.985 20.023 1.00 97.44 233 LEU A C 1
ATOM 1877 O O . LEU A 1 233 ? -7.709 7.335 21.190 1.00 97.44 233 LEU A O 1
ATOM 1881 N N . GLN A 1 234 ? -8.534 7.002 19.128 1.00 97.94 234 GLN A N 1
ATOM 1882 C CA . GLN A 1 234 ? -9.914 7.372 19.433 1.00 97.94 234 GLN A CA 1
ATOM 1883 C C . GLN A 1 234 ? -10.874 6.551 18.580 1.00 97.94 234 GLN A C 1
ATOM 1885 O O . GLN A 1 234 ? -10.561 6.200 17.439 1.00 97.94 234 GLN A O 1
ATOM 1890 N N . THR A 1 235 ? -12.052 6.276 19.132 1.00 97.69 235 THR A N 1
ATOM 1891 C CA . THR A 1 235 ? -13.129 5.548 18.461 1.00 97.69 235 THR A CA 1
ATOM 1892 C C . THR A 1 235 ? -14.450 6.299 18.553 1.00 97.69 235 THR A C 1
ATOM 1894 O O . THR A 1 235 ? -14.605 7.270 19.295 1.00 97.69 235 THR A O 1
ATOM 1897 N N . THR A 1 236 ? -15.424 5.828 17.786 1.00 95.75 236 THR A N 1
ATOM 1898 C CA . THR A 1 236 ? -16.835 6.179 17.910 1.00 95.75 236 THR A CA 1
ATOM 1899 C C . THR A 1 236 ? -17.683 4.927 17.720 1.00 95.75 236 THR A C 1
ATOM 1901 O O . THR A 1 236 ? -17.202 3.933 17.179 1.00 95.75 236 THR A O 1
ATOM 1904 N N . ASN A 1 237 ? -18.942 4.966 18.147 1.00 93.06 237 ASN A N 1
ATOM 1905 C CA . ASN A 1 237 ? -19.904 3.911 17.852 1.00 93.06 237 ASN A CA 1
ATOM 1906 C C . ASN A 1 237 ? -20.927 4.435 16.843 1.00 93.06 237 ASN A C 1
ATOM 1908 O O . ASN A 1 237 ? -21.550 5.474 17.071 1.00 93.06 237 ASN A O 1
ATOM 1912 N N . LEU A 1 238 ? -21.092 3.726 15.728 1.00 88.50 238 LEU A N 1
ATOM 1913 C CA . LEU A 1 238 ? -22.059 4.058 14.687 1.00 88.50 238 LEU A CA 1
ATOM 1914 C C . LEU A 1 238 ? -22.870 2.817 14.340 1.00 88.50 238 LEU A C 1
ATOM 1916 O O . LEU A 1 238 ? -22.324 1.812 13.893 1.00 88.50 238 LEU A O 1
ATOM 1920 N N . ASN A 1 239 ? -24.189 2.910 14.522 1.00 82.62 239 ASN A N 1
ATOM 1921 C CA . ASN A 1 239 ? -25.133 1.821 14.259 1.00 82.62 239 ASN A CA 1
ATOM 1922 C C . ASN A 1 239 ? -24.764 0.504 14.963 1.00 82.62 239 ASN A C 1
ATOM 1924 O O . ASN A 1 239 ? -24.968 -0.570 14.408 1.00 82.62 239 ASN A O 1
ATOM 1928 N N . GLY A 1 240 ? -24.221 0.587 16.179 1.00 84.06 240 GLY A N 1
ATOM 1929 C CA . GLY A 1 240 ? -23.804 -0.577 16.955 1.00 84.06 240 GLY A CA 1
ATOM 1930 C C . GLY A 1 240 ? -22.334 -0.936 16.779 1.00 84.06 240 GLY A C 1
ATOM 1931 O O . GLY A 1 240 ? -21.780 -1.482 17.716 1.00 84.06 240 GLY A O 1
ATOM 1932 N N . HIS A 1 241 ? -21.679 -0.534 15.688 1.00 88.31 241 HIS A N 1
ATOM 1933 C CA . HIS A 1 241 ? -20.292 -0.906 15.401 1.00 88.31 241 HIS A CA 1
ATOM 1934 C C . HIS A 1 241 ? -19.281 0.121 15.917 1.00 88.31 241 HIS A C 1
ATOM 1936 O O . HIS A 1 241 ? -19.464 1.333 15.751 1.00 88.31 241 HIS A O 1
ATOM 1942 N N . THR A 1 242 ? -18.171 -0.359 16.479 1.00 94.12 242 THR A N 1
ATOM 1943 C CA . THR A 1 242 ? -17.063 0.500 16.918 1.00 94.12 242 THR A CA 1
ATOM 1944 C C . THR A 1 242 ? -16.113 0.811 15.760 1.00 94.12 242 THR A C 1
ATOM 1946 O O . THR A 1 242 ? -15.445 -0.077 15.239 1.00 94.12 242 THR A O 1
ATOM 1949 N N . PHE A 1 243 ? -16.005 2.087 15.385 1.00 96.12 243 PHE A N 1
ATOM 1950 C CA . PHE A 1 243 ? -15.114 2.568 14.326 1.00 96.12 243 PHE A CA 1
ATOM 1951 C C . PHE A 1 243 ? -13.963 3.409 14.887 1.00 96.12 243 PHE A C 1
ATOM 1953 O O . PHE A 1 243 ? -14.183 4.190 15.819 1.00 96.12 243 PHE A O 1
ATOM 1960 N N . PRO A 1 244 ? -12.756 3.346 14.297 1.00 97.06 244 PRO A N 1
ATOM 1961 C CA . PRO A 1 244 ? -11.708 4.322 14.576 1.00 97.06 244 PRO A CA 1
ATOM 1962 C C . PRO A 1 244 ? -12.136 5.733 14.154 1.00 97.06 244 PRO A C 1
ATOM 1964 O O . PRO A 1 244 ? -12.701 5.922 13.080 1.00 97.06 244 PRO A O 1
ATOM 1967 N N . THR A 1 245 ? -11.828 6.736 14.973 1.00 97.44 245 THR A N 1
ATOM 1968 C CA . THR A 1 245 ? -11.929 8.164 14.615 1.00 97.44 245 THR A CA 1
ATOM 1969 C C . THR A 1 245 ? -10.579 8.862 14.600 1.00 97.44 245 THR A C 1
ATOM 1971 O O . THR A 1 245 ? -10.415 9.861 13.902 1.00 97.44 245 THR A O 1
ATOM 1974 N N . LYS A 1 246 ? -9.594 8.314 15.315 1.00 97.75 246 LYS A N 1
ATOM 1975 C CA . LYS A 1 246 ? -8.200 8.740 15.239 1.00 97.75 246 LYS A CA 1
ATOM 1976 C C . LYS A 1 246 ? -7.281 7.530 15.321 1.00 97.75 246 LYS A C 1
ATOM 1978 O O . LYS A 1 246 ? -7.462 6.697 16.207 1.00 97.75 246 LYS A O 1
ATOM 1983 N N . ALA A 1 247 ? -6.286 7.447 14.447 1.00 97.69 247 ALA A N 1
ATOM 1984 C CA . ALA A 1 247 ? -5.287 6.380 14.453 1.00 97.69 247 ALA A CA 1
ATOM 1985 C C . ALA A 1 247 ? -3.898 6.925 14.118 1.00 97.69 247 ALA A C 1
ATOM 1987 O O . ALA A 1 247 ? -3.777 7.954 13.454 1.00 97.69 247 ALA A O 1
ATOM 1988 N N . ALA A 1 248 ? -2.857 6.238 14.576 1.00 95.19 248 ALA A N 1
ATOM 1989 C CA . ALA A 1 248 ? -1.476 6.609 14.316 1.00 95.19 248 ALA A CA 1
ATOM 1990 C C . ALA A 1 248 ? -0.646 5.400 13.891 1.00 95.19 248 ALA A C 1
ATOM 1992 O O . ALA A 1 248 ? -0.761 4.309 14.451 1.00 95.19 248 ALA A O 1
ATOM 1993 N N . LEU A 1 249 ? 0.234 5.638 12.925 1.00 93.19 249 LEU A N 1
ATOM 1994 C CA . LEU A 1 249 ? 1.304 4.744 12.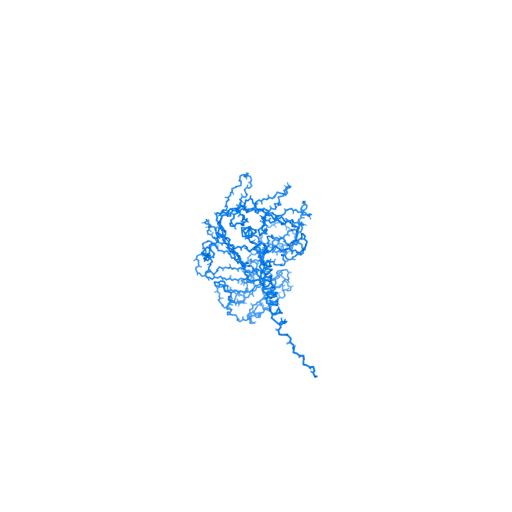533 1.00 93.19 249 LEU A CA 1
ATOM 1995 C C . LEU A 1 249 ? 2.641 5.322 12.991 1.00 93.19 249 LEU A C 1
ATOM 1997 O O . LEU A 1 249 ? 2.976 6.474 12.701 1.00 93.19 249 LEU A O 1
ATOM 2001 N N . LYS A 1 250 ? 3.421 4.491 13.673 1.00 90.38 250 LYS A N 1
ATOM 2002 C CA . LYS A 1 250 ? 4.733 4.810 14.220 1.00 90.38 250 LYS A CA 1
ATOM 2003 C C . LYS A 1 250 ? 5.771 3.820 13.712 1.00 90.38 250 LYS A C 1
ATOM 2005 O O . LYS A 1 250 ? 5.514 2.617 13.686 1.00 90.38 250 LYS A O 1
ATOM 2010 N N . LEU A 1 251 ? 6.951 4.326 13.372 1.00 86.81 251 LEU A N 1
ATOM 2011 C CA . LEU A 1 251 ? 8.105 3.517 12.988 1.00 86.81 251 LEU A CA 1
ATOM 2012 C C . LEU A 1 251 ? 9.257 3.736 13.969 1.00 86.81 251 LEU A C 1
ATOM 2014 O O . LEU A 1 251 ? 9.452 4.846 14.469 1.00 86.81 251 LEU A O 1
ATOM 2018 N N . GLY A 1 252 ? 10.024 2.686 14.241 1.00 81.69 252 GLY A N 1
ATOM 2019 C CA . GLY A 1 252 ? 11.247 2.792 15.033 1.00 81.69 252 GLY A CA 1
ATOM 2020 C C . GLY A 1 252 ? 12.321 3.528 14.238 1.00 81.69 252 GLY A C 1
ATOM 2021 O O . GLY A 1 252 ? 12.659 3.099 13.134 1.00 81.69 252 GLY A O 1
ATOM 2022 N N . ALA A 1 253 ? 12.873 4.623 14.771 1.00 68.06 253 ALA A N 1
ATOM 2023 C CA . ALA A 1 253 ? 14.037 5.244 14.145 1.00 68.06 253 ALA A CA 1
ATOM 2024 C C . ALA A 1 253 ? 15.325 4.580 14.612 1.00 68.06 253 ALA A C 1
ATOM 2026 O O . ALA A 1 253 ? 15.557 4.342 15.798 1.00 68.06 253 ALA A O 1
ATOM 2027 N N . ILE A 1 254 ? 16.215 4.372 13.651 1.00 63.91 254 ILE A N 1
ATOM 2028 C CA . ILE A 1 254 ? 17.601 4.006 13.903 1.00 63.91 254 ILE A CA 1
ATOM 2029 C C . ILE A 1 254 ? 18.379 5.313 13.925 1.00 63.91 254 ILE A C 1
ATOM 2031 O O . ILE A 1 254 ? 19.004 5.712 12.945 1.00 63.91 254 ILE A O 1
ATOM 2035 N N . LEU A 1 255 ? 18.262 6.039 15.034 1.00 54.91 255 LEU A N 1
ATOM 2036 C CA . LEU A 1 255 ? 19.096 7.211 15.259 1.00 54.91 255 LEU A CA 1
ATOM 2037 C C . LEU A 1 255 ? 20.525 6.738 15.543 1.00 54.91 255 LEU A C 1
ATOM 2039 O O . LEU A 1 255 ? 20.741 5.764 16.269 1.00 54.91 255 LEU A O 1
ATOM 2043 N N . ALA A 1 256 ? 21.503 7.431 14.954 1.00 42.06 256 ALA A N 1
ATOM 2044 C CA . ALA A 1 256 ? 22.924 7.078 15.006 1.00 42.06 256 ALA A CA 1
ATOM 2045 C C . ALA A 1 256 ? 23.504 7.007 16.437 1.00 42.06 256 ALA A C 1
ATOM 2047 O O . ALA A 1 256 ? 24.584 6.452 16.631 1.00 42.06 256 ALA A O 1
ATOM 2048 N N . HIS A 1 257 ? 22.784 7.512 17.445 1.00 41.62 257 HIS A N 1
ATOM 2049 C CA . HIS A 1 257 ? 23.191 7.508 18.846 1.00 41.62 257 HIS A CA 1
ATOM 2050 C C . HIS A 1 257 ? 21.997 7.157 19.757 1.00 41.62 257 HIS A C 1
ATOM 2052 O O . HIS A 1 257 ? 21.142 7.994 20.005 1.00 41.62 257 HIS A O 1
ATOM 2058 N N . ALA A 1 258 ? 21.959 5.893 20.195 1.00 42.84 258 ALA A N 1
ATOM 2059 C CA . ALA A 1 258 ? 21.236 5.313 21.339 1.00 42.84 258 ALA A CA 1
ATOM 2060 C C . ALA A 1 258 ? 19.844 5.871 21.728 1.00 42.84 258 ALA A C 1
ATOM 2062 O O . ALA A 1 258 ? 19.735 6.819 22.491 1.00 42.84 258 ALA A O 1
ATOM 2063 N N . GLU A 1 259 ? 18.806 5.170 21.262 1.00 48.69 259 GLU A N 1
ATOM 2064 C CA . GLU A 1 259 ? 17.593 4.674 21.951 1.00 48.69 259 GLU A CA 1
ATOM 2065 C C . GLU A 1 259 ? 16.492 4.562 20.891 1.00 48.69 259 GLU A C 1
ATOM 2067 O O . GLU A 1 259 ? 16.197 5.521 20.177 1.00 48.69 259 GLU A O 1
ATOM 2072 N N . SER A 1 260 ? 15.912 3.365 20.744 1.00 54.00 260 SER A N 1
ATOM 2073 C CA . SER A 1 260 ? 14.836 3.110 19.786 1.00 54.00 260 SER A CA 1
ATOM 2074 C C . SER A 1 260 ? 13.589 3.890 20.206 1.00 54.00 260 SER A C 1
ATOM 2076 O O . SER A 1 260 ? 12.753 3.390 20.962 1.00 54.00 260 SER A O 1
ATOM 2078 N N . SER A 1 261 ? 13.468 5.129 19.746 1.00 72.25 261 SER A N 1
ATOM 2079 C CA . SER A 1 261 ? 12.233 5.889 19.863 1.00 72.25 261 SER A CA 1
ATOM 2080 C C . SER A 1 261 ? 11.354 5.571 18.657 1.00 72.25 261 SER A C 1
ATOM 2082 O O . SER A 1 261 ? 11.799 5.512 17.509 1.00 72.25 261 SER A O 1
ATOM 2084 N N . MET A 1 262 ? 10.090 5.268 18.940 1.00 80.00 262 MET A N 1
ATOM 2085 C CA . MET A 1 262 ? 9.066 5.153 17.910 1.00 80.00 262 MET A CA 1
ATOM 2086 C C . MET A 1 262 ? 8.637 6.569 17.539 1.00 80.00 262 MET A C 1
ATOM 2088 O O . MET A 1 262 ? 8.194 7.321 18.407 1.00 80.00 262 MET A O 1
ATOM 2092 N N . HIS A 1 263 ? 8.735 6.926 16.266 1.00 83.75 263 HIS A N 1
ATOM 2093 C CA . HIS A 1 263 ? 8.286 8.218 15.762 1.00 83.75 263 HIS A CA 1
ATOM 2094 C C . HIS A 1 263 ? 7.001 8.034 14.979 1.00 83.75 263 HIS A C 1
ATOM 2096 O O . HIS A 1 263 ? 6.893 7.122 14.159 1.00 83.75 263 HIS A O 1
ATOM 2102 N N . THR A 1 264 ? 6.027 8.906 15.216 1.00 86.38 264 THR A N 1
ATOM 2103 C CA . THR A 1 264 ? 4.822 8.963 14.392 1.00 86.38 264 THR A CA 1
ATOM 2104 C C . THR A 1 264 ? 5.207 9.338 12.968 1.00 86.38 264 THR A C 1
ATOM 2106 O O . THR A 1 264 ? 5.880 10.338 12.752 1.00 86.38 264 THR A O 1
ATOM 2109 N N . VAL A 1 265 ? 4.787 8.527 12.003 1.00 86.62 265 VAL A N 1
ATOM 2110 C CA . VAL A 1 265 ? 5.001 8.759 10.567 1.00 86.62 265 VAL A CA 1
ATOM 2111 C C . VAL A 1 265 ? 3.706 9.201 9.905 1.00 86.62 265 VAL A C 1
ATOM 2113 O O . VAL A 1 265 ? 3.717 9.936 8.922 1.00 86.62 265 VAL A O 1
ATOM 2116 N N . THR A 1 266 ? 2.562 8.772 10.426 1.00 90.81 266 THR A N 1
ATOM 2117 C CA . THR A 1 266 ? 1.258 9.118 9.865 1.00 90.81 266 THR A CA 1
ATOM 2118 C C . THR A 1 266 ? 0.215 9.124 10.970 1.00 90.81 266 THR A C 1
ATOM 2120 O O . THR A 1 266 ? 0.152 8.181 11.754 1.00 90.81 266 THR A O 1
ATOM 2123 N N . GLU A 1 267 ? -0.618 10.159 11.024 1.00 94.94 267 GLU A N 1
ATOM 2124 C CA . GLU A 1 267 ? -1.860 10.147 11.797 1.00 94.94 267 GLU A CA 1
ATOM 2125 C C . GLU A 1 267 ? -3.054 10.320 10.872 1.00 94.94 267 GLU A C 1
ATOM 2127 O O . GLU A 1 267 ? -3.002 11.067 9.898 1.00 94.94 267 GLU A O 1
ATOM 2132 N N . ILE A 1 268 ? -4.144 9.645 11.208 1.00 95.75 268 ILE A N 1
ATOM 2133 C CA . ILE A 1 268 ? -5.427 9.756 10.533 1.00 95.75 268 ILE A CA 1
ATOM 2134 C C . ILE A 1 268 ? -6.435 10.340 11.509 1.00 95.75 268 ILE A C 1
ATOM 2136 O O . ILE A 1 268 ? -6.560 9.850 12.630 1.00 95.75 268 ILE A O 1
ATOM 2140 N N . ASN A 1 269 ? -7.178 11.352 11.064 1.00 96.81 269 ASN A N 1
ATOM 2141 C CA . ASN A 1 269 ? -8.279 11.964 11.798 1.00 96.81 269 ASN A CA 1
ATOM 2142 C C . ASN A 1 269 ? -9.547 11.904 10.941 1.00 96.81 269 ASN A C 1
ATOM 2144 O O . ASN A 1 269 ? -9.622 12.513 9.874 1.00 96.81 269 ASN A O 1
ATOM 2148 N N . VAL A 1 270 ? -10.551 11.162 11.399 1.00 97.31 270 VAL A N 1
ATOM 2149 C CA . VAL A 1 270 ? -11.812 10.958 10.681 1.00 97.31 270 VAL A CA 1
ATOM 2150 C C . VAL A 1 270 ? -12.723 12.159 10.878 1.00 97.31 270 VAL A C 1
ATOM 2152 O O . VAL A 1 270 ? -13.017 12.555 12.004 1.00 97.31 270 VAL A O 1
ATOM 2155 N N . LYS A 1 271 ? -13.223 12.705 9.770 1.00 96.12 271 LYS A N 1
ATOM 2156 C CA . LYS A 1 271 ? -14.239 13.764 9.763 1.00 96.12 271 LYS A CA 1
ATOM 2157 C C . LYS A 1 271 ? -15.641 13.189 9.577 1.00 96.12 271 LYS A C 1
ATOM 2159 O O . LYS A 1 271 ? -16.602 13.731 10.117 1.00 96.12 271 LYS A O 1
ATOM 2164 N N . ARG A 1 272 ? -15.773 12.109 8.798 1.00 95.31 272 ARG A N 1
ATOM 2165 C CA . ARG A 1 272 ? -17.068 11.528 8.426 1.00 95.31 272 ARG A CA 1
ATOM 2166 C C . ARG A 1 272 ? -16.961 10.026 8.187 1.00 95.31 272 ARG A C 1
ATOM 2168 O O . ARG A 1 272 ? -16.021 9.571 7.547 1.00 95.31 272 ARG A O 1
ATOM 2175 N N . ILE A 1 273 ? -17.971 9.283 8.634 1.00 95.81 273 ILE A N 1
ATOM 2176 C CA . ILE A 1 273 ? -18.235 7.900 8.216 1.00 95.81 273 ILE A CA 1
ATOM 2177 C C . ILE A 1 273 ? -19.661 7.869 7.668 1.00 95.81 273 ILE A C 1
ATOM 2179 O O . ILE A 1 273 ? -20.582 8.377 8.308 1.00 95.81 273 ILE A O 1
ATOM 2183 N N . SER A 1 274 ? -19.839 7.322 6.470 1.00 94.12 274 SER A N 1
ATOM 2184 C CA . SER A 1 274 ? -21.122 7.259 5.774 1.00 94.12 274 SER A CA 1
ATOM 2185 C C . SER A 1 274 ? -21.433 5.840 5.321 1.00 94.12 274 SER A C 1
ATOM 2187 O O . SER A 1 274 ? -20.570 5.153 4.788 1.00 94.12 274 SER A O 1
ATOM 2189 N N . PHE A 1 275 ? -22.695 5.441 5.468 1.00 92.75 275 PHE A N 1
ATOM 2190 C CA . PHE A 1 275 ? -23.249 4.183 4.951 1.00 92.75 275 PHE A CA 1
ATOM 2191 C C . PHE A 1 275 ? -24.130 4.417 3.712 1.00 92.75 275 PHE A C 1
ATOM 2193 O O . PHE A 1 275 ? -24.888 3.542 3.295 1.00 92.75 275 PHE A O 1
ATOM 2200 N N . SER A 1 276 ? -24.096 5.627 3.140 1.00 89.38 276 SER A N 1
ATOM 2201 C CA . SER A 1 276 ? -24.925 5.964 1.986 1.00 89.38 276 SER A CA 1
ATOM 2202 C C . SER A 1 276 ? -24.424 5.272 0.720 1.00 89.38 276 SER A C 1
ATOM 2204 O O . SER A 1 276 ? -23.265 5.425 0.327 1.00 89.38 276 SER A O 1
ATOM 2206 N N . ALA A 1 277 ? -25.336 4.619 -0.002 1.00 85.50 277 ALA A N 1
ATOM 2207 C CA . ALA A 1 277 ? -25.061 4.076 -1.330 1.00 85.50 277 ALA A CA 1
ATOM 2208 C C . ALA A 1 277 ? -24.564 5.151 -2.317 1.00 85.50 277 ALA A C 1
ATOM 2210 O O . ALA A 1 277 ? -23.765 4.849 -3.199 1.00 85.50 277 ALA A O 1
ATOM 2211 N N . SER A 1 278 ? -24.985 6.413 -2.156 1.00 85.38 278 SER A N 1
ATOM 2212 C CA . SER A 1 278 ? -24.515 7.517 -3.003 1.00 85.38 278 SER A CA 1
ATOM 2213 C C . SER A 1 278 ? -23.051 7.879 -2.749 1.00 85.38 278 SER A C 1
ATOM 2215 O O . SER A 1 278 ? -22.347 8.242 -3.685 1.00 85.38 278 SER A O 1
ATOM 2217 N N . ASP A 1 279 ? -22.589 7.779 -1.498 1.00 85.94 279 ASP A N 1
ATOM 2218 C CA . ASP A 1 279 ? -21.191 8.042 -1.138 1.00 85.94 279 ASP A CA 1
ATOM 2219 C C . ASP A 1 279 ? -20.279 6.910 -1.625 1.00 85.94 279 ASP A C 1
ATOM 2221 O O . ASP A 1 279 ? -19.167 7.171 -2.087 1.00 85.94 279 ASP A O 1
ATOM 2225 N N . LEU A 1 280 ? -20.770 5.667 -1.590 1.00 82.44 280 LEU A N 1
ATOM 2226 C CA . LEU A 1 280 ? -20.100 4.502 -2.176 1.00 82.44 280 LEU A CA 1
ATOM 2227 C C . LEU A 1 280 ? -20.012 4.601 -3.704 1.00 82.44 280 LEU A C 1
ATOM 2229 O O . LEU A 1 280 ? -18.968 4.309 -4.275 1.00 82.44 280 LEU A O 1
ATOM 2233 N N . ALA A 1 281 ? -21.083 5.057 -4.359 1.00 78.06 281 ALA A N 1
ATOM 2234 C CA . ALA A 1 281 ? -21.143 5.220 -5.812 1.00 78.06 281 ALA A CA 1
ATOM 2235 C C . ALA A 1 281 ? -20.426 6.480 -6.333 1.00 78.06 281 ALA A C 1
ATOM 2237 O O . ALA A 1 281 ? -20.343 6.679 -7.550 1.00 78.06 281 ALA A O 1
ATOM 2238 N N . ARG A 1 282 ? -19.936 7.357 -5.445 1.00 77.31 282 ARG A N 1
ATOM 2239 C CA . ARG A 1 282 ? -19.194 8.556 -5.837 1.00 77.31 282 ARG A CA 1
ATOM 2240 C C . ARG A 1 282 ? -17.946 8.126 -6.607 1.00 77.31 282 ARG A C 1
ATOM 2242 O O . ARG A 1 282 ? -17.074 7.470 -6.050 1.00 77.31 282 ARG A O 1
ATOM 2249 N N . LYS A 1 283 ? -17.875 8.510 -7.886 1.00 63.84 283 LYS A N 1
ATOM 2250 C CA . LYS A 1 283 ? -16.713 8.233 -8.736 1.00 63.84 283 LYS A CA 1
ATOM 2251 C C . LYS A 1 283 ? -15.467 8.891 -8.145 1.00 63.84 283 LYS A C 1
ATOM 2253 O O . LYS A 1 283 ? -15.490 10.088 -7.844 1.00 63.84 283 LYS A O 1
ATOM 2258 N N . ASN A 1 284 ? -14.402 8.108 -8.020 1.00 64.12 284 ASN A N 1
ATOM 2259 C CA . ASN A 1 284 ? -13.087 8.610 -7.654 1.00 64.12 284 ASN A CA 1
ATOM 2260 C C . ASN A 1 284 ? -12.503 9.478 -8.759 1.00 64.12 284 ASN A C 1
ATOM 2262 O O . ASN A 1 284 ? -12.976 9.500 -9.897 1.00 64.12 284 ASN A O 1
ATOM 2266 N N . THR A 1 285 ? -11.428 10.171 -8.413 1.00 67.19 285 THR A N 1
ATOM 2267 C CA . THR A 1 285 ? -10.665 11.039 -9.319 1.00 67.19 285 THR A CA 1
ATOM 2268 C C . THR A 1 285 ? -9.793 10.242 -10.295 1.00 67.19 285 THR A C 1
ATOM 2270 O O . THR A 1 285 ? -8.822 10.772 -10.835 1.00 67.19 285 THR A O 1
ATOM 2273 N N . ALA A 1 286 ? -10.112 8.961 -10.494 1.00 70.25 286 ALA A N 1
ATOM 2274 C CA . ALA A 1 286 ? -9.383 8.068 -11.369 1.00 70.25 286 ALA A CA 1
ATOM 2275 C C . ALA A 1 286 ? -9.381 8.616 -12.803 1.00 70.25 286 ALA A C 1
ATOM 2277 O O . ALA A 1 286 ? -10.427 9.054 -13.296 1.00 70.25 286 ALA A O 1
ATOM 2278 N N . PRO A 1 287 ? -8.227 8.593 -13.487 1.00 76.00 287 PRO A N 1
ATOM 2279 C CA . PRO A 1 287 ? -8.175 8.866 -14.913 1.00 76.00 287 PRO A CA 1
ATOM 2280 C C . PRO A 1 287 ? -9.124 7.942 -15.677 1.00 76.00 287 PRO A C 1
ATOM 2282 O O . PRO A 1 287 ? -9.315 6.785 -15.301 1.00 76.00 287 PRO A O 1
ATOM 2285 N N . GLU A 1 288 ? -9.674 8.428 -16.791 1.00 79.00 288 GLU A N 1
ATOM 2286 C CA . GLU A 1 288 ? -10.506 7.601 -17.680 1.00 79.00 288 GLU A CA 1
ATOM 2287 C C . GLU A 1 288 ? -9.751 6.367 -18.203 1.00 79.00 288 GLU A C 1
ATOM 2289 O O . GLU A 1 288 ? -10.355 5.336 -18.515 1.00 79.00 288 GLU A O 1
ATOM 2294 N N . GLU A 1 289 ? -8.426 6.483 -18.297 1.00 83.31 289 GLU A N 1
ATOM 2295 C CA . GLU A 1 289 ? -7.529 5.487 -18.853 1.00 83.31 289 GLU A CA 1
ATOM 2296 C C . GLU A 1 289 ? -6.183 5.484 -18.104 1.00 83.31 289 GLU A C 1
ATOM 2298 O O . GLU A 1 289 ? -5.564 6.533 -17.902 1.00 83.31 289 GLU A O 1
ATOM 2303 N N . LEU A 1 290 ? -5.726 4.294 -17.705 1.00 85.69 290 LEU A N 1
ATOM 2304 C CA . LEU A 1 290 ? -4.437 4.049 -17.049 1.00 85.69 290 LEU A CA 1
ATOM 2305 C C . LEU A 1 290 ? -3.592 3.078 -17.880 1.00 85.69 290 LEU A C 1
ATOM 2307 O O . LEU A 1 290 ? -4.130 2.159 -18.502 1.00 85.69 290 LEU A O 1
ATOM 2311 N N . PHE A 1 291 ? -2.272 3.252 -17.849 1.00 86.81 291 PHE A N 1
ATOM 2312 C CA . PHE A 1 291 ? -1.310 2.267 -18.342 1.00 86.81 291 PHE A CA 1
ATOM 2313 C C . PHE A 1 291 ? -0.803 1.453 -17.151 1.00 86.81 291 PHE A C 1
ATOM 2315 O O . PHE A 1 291 ? -0.144 2.009 -16.278 1.00 86.81 291 PHE A O 1
ATOM 2322 N N . ALA A 1 292 ? -1.135 0.169 -17.066 1.00 87.38 292 ALA A N 1
ATOM 2323 C CA . ALA A 1 292 ? -0.848 -0.654 -15.899 1.00 87.38 292 ALA A CA 1
ATOM 2324 C C . ALA A 1 292 ? 0.234 -1.707 -16.166 1.00 87.38 292 ALA A C 1
ATOM 2326 O O . ALA A 1 292 ? 0.135 -2.469 -17.127 1.00 87.38 292 ALA A O 1
ATOM 2327 N N . PHE A 1 293 ? 1.202 -1.796 -15.256 1.00 89.31 293 PHE A N 1
ATOM 2328 C CA . PHE A 1 293 ? 2.182 -2.875 -15.169 1.00 89.31 293 PHE A CA 1
ATOM 2329 C C . PHE A 1 293 ? 1.672 -3.939 -14.187 1.00 89.31 293 PHE A C 1
ATOM 2331 O O . PHE A 1 293 ? 1.557 -3.696 -12.985 1.00 89.31 293 PHE A O 1
ATOM 2338 N N . ASP A 1 294 ? 1.304 -5.112 -14.697 1.00 89.56 294 ASP A N 1
ATOM 2339 C CA . ASP A 1 294 ? 0.737 -6.211 -13.914 1.00 89.56 294 ASP A CA 1
ATOM 2340 C C . ASP A 1 294 ? 1.785 -7.281 -13.603 1.00 89.56 294 ASP A C 1
ATOM 2342 O O . ASP A 1 294 ? 2.241 -8.004 -14.493 1.00 89.56 294 ASP A O 1
ATOM 2346 N N . HIS A 1 295 ? 2.128 -7.404 -12.323 1.00 87.00 295 HIS A N 1
ATOM 2347 C CA . HIS A 1 295 ? 3.105 -8.360 -11.806 1.00 87.00 295 HIS A CA 1
ATOM 2348 C C . HIS A 1 295 ? 2.456 -9.629 -11.223 1.00 87.00 295 HIS A C 1
ATOM 2350 O O . HIS A 1 295 ? 3.152 -10.484 -10.683 1.00 87.00 295 HIS A O 1
ATOM 2356 N N . ARG A 1 296 ? 1.122 -9.767 -11.286 1.00 88.38 296 ARG A N 1
ATOM 2357 C CA . ARG A 1 296 ? 0.394 -10.934 -10.749 1.00 88.38 296 ARG A CA 1
ATOM 2358 C C . ARG A 1 296 ? 0.509 -12.226 -11.570 1.00 88.38 296 ARG A C 1
ATOM 2360 O O . ARG A 1 296 ? 0.427 -13.289 -10.954 1.00 88.38 296 ARG A O 1
ATOM 2367 N N . PRO A 1 297 ? 0.609 -12.204 -12.919 1.00 86.88 297 PRO A N 1
ATOM 2368 C CA . PRO A 1 297 ? 0.631 -13.431 -13.703 1.00 86.88 297 PRO A CA 1
ATOM 2369 C C . PRO A 1 297 ? 1.702 -14.419 -13.219 1.00 86.88 297 PRO A C 1
ATOM 2371 O O . PRO A 1 297 ? 2.851 -14.021 -13.020 1.00 86.88 297 PRO A O 1
ATOM 2374 N N . PRO A 1 298 ? 1.362 -15.712 -13.067 1.00 74.69 298 PRO A N 1
ATOM 2375 C CA . PRO A 1 298 ? 2.345 -16.711 -12.681 1.00 74.69 298 PRO A CA 1
ATOM 2376 C C . PRO A 1 298 ? 3.389 -16.868 -13.798 1.00 74.69 298 PRO A C 1
ATOM 2378 O O . PRO A 1 298 ? 3.040 -16.830 -14.981 1.00 74.69 298 PRO A O 1
ATOM 2381 N N . ASN A 1 299 ? 4.647 -17.111 -13.417 1.00 78.56 299 ASN A N 1
ATOM 2382 C CA . ASN A 1 299 ? 5.801 -17.336 -14.307 1.00 78.56 299 ASN A CA 1
ATOM 2383 C C . ASN A 1 299 ? 6.386 -16.099 -15.010 1.00 78.56 299 ASN A C 1
ATOM 2385 O O . ASN A 1 299 ? 7.038 -16.252 -16.040 1.00 78.56 299 ASN A O 1
ATOM 2389 N N . LEU A 1 300 ? 6.168 -14.893 -14.488 1.00 73.50 300 LEU A N 1
ATOM 2390 C CA . LEU A 1 300 ? 6.973 -13.737 -14.894 1.00 73.50 300 LEU A CA 1
ATOM 2391 C C . LEU A 1 300 ? 8.406 -13.893 -14.366 1.00 73.50 300 LEU A C 1
ATOM 2393 O O . LEU A 1 300 ? 8.592 -14.332 -13.226 1.00 73.50 300 LEU A O 1
ATOM 2397 N N . GLU A 1 301 ? 9.412 -13.554 -15.178 1.00 75.31 301 GLU A N 1
ATOM 2398 C CA . GLU A 1 301 ? 10.779 -13.448 -14.666 1.00 75.31 301 GLU A CA 1
ATOM 2399 C C . GLU A 1 301 ? 10.891 -12.274 -13.681 1.00 75.31 301 GLU A C 1
ATOM 2401 O O . GLU A 1 301 ? 10.003 -11.422 -13.560 1.00 75.31 301 GLU A O 1
ATOM 2406 N N . LYS A 1 302 ? 12.001 -12.230 -12.938 1.00 68.62 302 LYS A N 1
ATOM 2407 C CA . LYS A 1 302 ? 12.284 -11.109 -12.042 1.00 68.62 302 LYS A CA 1
ATOM 2408 C C . LYS A 1 302 ? 12.270 -9.798 -12.842 1.00 68.62 302 LYS A C 1
ATOM 2410 O O . LYS A 1 302 ? 12.866 -9.723 -13.911 1.00 68.62 302 LYS A O 1
ATOM 2415 N N . ASP A 1 303 ? 11.595 -8.790 -12.293 1.00 68.62 303 ASP A N 1
ATOM 2416 C CA . ASP A 1 303 ? 11.409 -7.456 -12.880 1.00 68.62 303 ASP A CA 1
ATOM 2417 C C . ASP A 1 303 ? 10.525 -7.404 -14.147 1.00 68.62 303 ASP A C 1
ATOM 2419 O O . ASP A 1 303 ? 10.378 -6.341 -14.752 1.00 68.62 303 ASP A O 1
ATOM 2423 N N . GLU A 1 304 ? 9.865 -8.504 -14.527 1.00 78.00 304 GLU A N 1
ATOM 2424 C CA . GLU A 1 304 ? 8.889 -8.500 -15.619 1.00 78.00 304 GLU A CA 1
ATOM 2425 C C . GLU A 1 304 ? 7.476 -8.100 -15.162 1.00 78.00 304 GLU A C 1
ATOM 2427 O O . GLU A 1 304 ? 7.077 -8.230 -13.999 1.00 78.00 304 GLU A O 1
ATOM 2432 N N . SER A 1 305 ? 6.684 -7.616 -16.120 1.00 82.62 305 SER A N 1
ATOM 2433 C CA . SER A 1 305 ? 5.259 -7.334 -15.955 1.00 82.62 305 SER A CA 1
ATOM 2434 C C . SER A 1 305 ? 4.512 -7.540 -17.270 1.00 82.62 305 SER A C 1
ATOM 2436 O O . SER A 1 305 ? 5.100 -7.516 -18.354 1.00 82.62 305 SER A O 1
ATOM 2438 N N . LYS A 1 306 ? 3.197 -7.752 -17.191 1.00 85.06 306 LYS A N 1
ATOM 2439 C CA . LYS A 1 306 ? 2.310 -7.651 -18.354 1.00 85.06 306 LYS A CA 1
ATOM 2440 C C . LYS A 1 306 ? 1.690 -6.266 -18.408 1.00 85.06 306 LYS A C 1
ATOM 2442 O O . LYS A 1 306 ? 1.187 -5.771 -17.407 1.00 85.06 306 LYS A O 1
ATOM 2447 N N . GLU A 1 307 ? 1.668 -5.679 -19.591 1.00 86.19 307 GLU A N 1
ATOM 2448 C CA . GLU A 1 307 ? 1.164 -4.326 -19.790 1.00 86.19 307 GLU A CA 1
ATOM 2449 C C . GLU A 1 307 ? -0.318 -4.340 -20.179 1.00 86.19 307 GLU A C 1
ATOM 2451 O O . GLU A 1 307 ? -0.747 -5.073 -21.082 1.00 86.19 307 GLU A O 1
ATOM 2456 N N . TYR A 1 308 ? -1.107 -3.503 -19.510 1.00 85.00 308 TYR A N 1
ATOM 2457 C CA . TYR A 1 308 ? -2.537 -3.353 -19.759 1.00 85.00 308 TYR A CA 1
ATOM 2458 C C . TYR A 1 308 ? -2.932 -1.887 -19.908 1.00 85.00 308 TYR A C 1
ATOM 2460 O O . TYR A 1 308 ? -2.431 -1.006 -19.220 1.00 85.00 308 TYR A O 1
ATOM 2468 N N . ILE A 1 309 ? -3.918 -1.648 -20.760 1.00 86.12 309 ILE A N 1
ATOM 2469 C CA . ILE A 1 309 ? -4.738 -0.446 -20.737 1.00 86.12 309 ILE A CA 1
ATOM 2470 C C . ILE A 1 309 ? -5.925 -0.719 -19.817 1.00 86.12 309 ILE A C 1
ATOM 2472 O O . ILE A 1 309 ? -6.722 -1.625 -20.077 1.00 86.12 309 ILE A O 1
ATOM 2476 N N . VAL A 1 310 ? -6.068 0.065 -18.752 1.00 83.56 310 VAL A N 1
ATOM 2477 C CA . VAL A 1 310 ? -7.180 -0.065 -17.805 1.00 83.56 310 VAL A CA 1
ATOM 2478 C C . VAL A 1 310 ? -8.166 1.076 -18.023 1.00 83.56 310 VAL A C 1
ATOM 2480 O O . VAL A 1 310 ? -7.804 2.242 -17.894 1.00 83.56 310 VAL A O 1
ATOM 2483 N N . LYS A 1 311 ? -9.420 0.738 -18.350 1.00 83.12 311 LYS A N 1
ATOM 2484 C CA . LYS A 1 311 ? -10.536 1.693 -18.500 1.00 83.12 311 LYS A CA 1
ATOM 2485 C C . LYS A 1 311 ? -11.711 1.239 -17.660 1.00 83.12 311 LYS A C 1
ATOM 2487 O O . LYS A 1 311 ? -12.210 0.142 -17.895 1.00 83.12 311 LYS A O 1
ATOM 2492 N N . HIS A 1 312 ? -12.183 2.072 -16.733 1.00 75.75 312 HIS A N 1
ATOM 2493 C CA . HIS A 1 312 ? -13.286 1.712 -15.826 1.00 75.75 312 HIS A CA 1
ATOM 2494 C C . HIS A 1 312 ? -13.049 0.351 -15.137 1.00 75.75 312 HIS A C 1
ATOM 2496 O O . HIS A 1 312 ? -13.914 -0.523 -15.165 1.00 75.75 312 HIS A O 1
ATOM 2502 N N . ASP A 1 313 ? -11.827 0.138 -14.640 1.00 69.38 313 ASP A N 1
ATOM 2503 C CA . ASP A 1 313 ? -11.346 -1.121 -14.048 1.00 69.38 313 ASP A CA 1
ATOM 2504 C C . ASP A 1 313 ? -11.411 -2.362 -14.958 1.00 69.38 313 ASP A C 1
ATOM 2506 O O . ASP A 1 313 ? -11.193 -3.488 -14.513 1.00 69.38 313 ASP A O 1
ATOM 2510 N N . GLN A 1 314 ? -11.637 -2.180 -16.261 1.00 81.50 314 GLN A N 1
ATOM 2511 C CA . GLN A 1 314 ? -11.488 -3.235 -17.256 1.00 81.50 314 GLN A CA 1
ATOM 2512 C C . GLN A 1 314 ? -10.056 -3.257 -17.774 1.00 81.50 314 GLN A C 1
ATOM 2514 O O . GLN A 1 314 ? -9.601 -2.312 -18.418 1.00 81.50 314 GLN A O 1
ATOM 2519 N N . TRP A 1 315 ? -9.371 -4.368 -17.521 1.00 84.56 315 TRP A N 1
ATOM 2520 C CA . TRP A 1 315 ? -7.996 -4.610 -17.939 1.00 84.56 315 TRP A CA 1
ATOM 2521 C C . TRP A 1 315 ? -7.990 -5.165 -19.361 1.00 84.56 315 TRP A C 1
ATOM 2523 O O . TRP A 1 315 ? -8.381 -6.309 -19.594 1.00 84.56 315 TRP A O 1
ATOM 2533 N N . LYS A 1 316 ? -7.562 -4.355 -20.328 1.00 84.31 316 LYS A N 1
ATOM 2534 C CA . LYS A 1 316 ? -7.362 -4.784 -21.715 1.00 84.31 316 LYS A CA 1
ATOM 2535 C C . LYS A 1 316 ? -5.867 -4.907 -21.959 1.00 84.31 316 LYS A C 1
ATOM 2537 O O . LYS A 1 316 ? -5.168 -3.934 -21.692 1.00 84.31 316 LYS A O 1
ATOM 2542 N N . PRO A 1 317 ? -5.353 -6.057 -22.428 1.00 81.06 317 PRO A N 1
ATOM 2543 C CA . PRO A 1 317 ? -3.950 -6.152 -22.809 1.00 81.06 317 PRO A CA 1
ATOM 2544 C C . PRO A 1 317 ? -3.619 -4.988 -23.733 1.00 81.06 317 PRO A C 1
ATOM 2546 O O . PRO A 1 317 ? -4.428 -4.680 -24.617 1.00 81.06 317 PRO A O 1
ATOM 2549 N N . VAL A 1 318 ? -2.476 -4.332 -23.523 1.00 72.81 318 VAL A N 1
ATOM 2550 C CA . VAL A 1 318 ? -1.993 -3.368 -24.513 1.00 72.81 318 VAL A CA 1
ATOM 2551 C C . VAL A 1 318 ? -1.933 -4.139 -25.831 1.00 72.81 318 VAL A C 1
ATOM 2553 O O . VAL A 1 318 ? -1.255 -5.173 -25.884 1.00 72.81 318 VAL A O 1
ATOM 2556 N N . PRO A 1 319 ? -2.699 -3.736 -26.865 1.00 57.50 319 PRO A N 1
ATOM 2557 C CA . PRO A 1 319 ? -2.591 -4.365 -28.163 1.00 57.50 319 PRO A CA 1
ATOM 2558 C C . PRO A 1 319 ? -1.181 -4.047 -28.614 1.00 57.50 319 PRO A C 1
ATOM 2560 O O . PRO A 1 319 ? -0.915 -2.926 -29.030 1.00 57.50 319 PRO A O 1
ATOM 2563 N N . ARG A 1 320 ? -0.257 -4.990 -28.452 1.00 52.44 320 ARG A N 1
ATOM 2564 C CA . ARG A 1 320 ? 1.064 -4.819 -29.023 1.00 52.44 320 ARG A CA 1
ATOM 2565 C C . ARG A 1 320 ? 0.860 -4.820 -30.532 1.00 52.44 320 ARG A C 1
ATOM 2567 O O . ARG A 1 320 ? 0.408 -5.842 -31.057 1.00 52.44 320 ARG A O 1
ATOM 2574 N N . PRO A 1 321 ? 1.199 -3.759 -31.271 1.00 52.38 321 PRO A N 1
ATOM 2575 C CA . PRO A 1 321 ? 1.675 -3.990 -32.611 1.00 52.38 321 PRO A CA 1
ATOM 2576 C C . PRO A 1 321 ? 3.124 -4.464 -32.451 1.00 52.38 321 PRO A C 1
ATOM 2578 O O . PRO A 1 321 ? 4.045 -3.689 -32.650 1.00 52.38 321 PRO A O 1
ATOM 2581 N N . GLU A 1 322 ? 3.356 -5.701 -32.013 1.00 52.50 322 GLU A N 1
ATOM 2582 C CA . GLU A 1 322 ? 4.723 -6.227 -31.964 1.00 52.50 322 GLU A CA 1
ATOM 2583 C C . GLU A 1 322 ? 4.826 -7.504 -32.787 1.00 52.50 322 GLU A C 1
ATOM 2585 O O . GLU A 1 322 ? 4.318 -8.554 -32.384 1.00 52.50 322 GLU A O 1
ATOM 2590 N N . PRO A 1 323 ? 5.535 -7.459 -33.926 1.00 51.91 323 PRO A N 1
ATOM 2591 C CA . PRO A 1 323 ? 6.488 -8.519 -34.227 1.00 51.91 323 PRO A CA 1
ATOM 2592 C C . P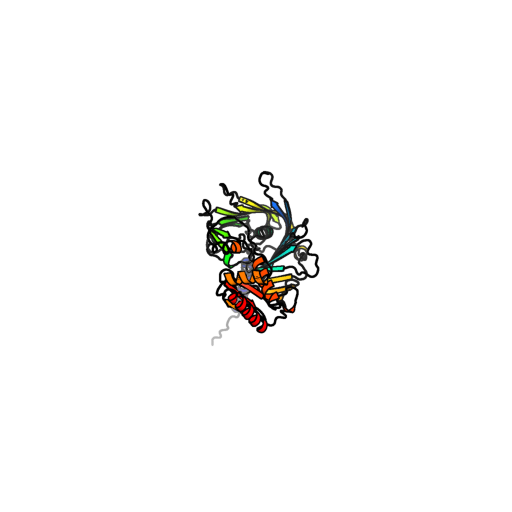RO A 1 323 ? 7.258 -8.911 -32.957 1.00 51.91 323 PRO A C 1
ATOM 2594 O O . PRO A 1 323 ? 7.923 -8.087 -32.336 1.00 51.91 323 PRO A O 1
ATOM 2597 N N . VAL A 1 324 ? 7.167 -10.181 -32.564 1.00 59.19 324 VAL A N 1
ATOM 2598 C CA . VAL A 1 324 ? 8.033 -10.750 -31.528 1.00 59.19 324 VAL A CA 1
ATOM 2599 C C . VAL A 1 324 ? 9.461 -10.715 -32.064 1.00 59.19 324 VAL A C 1
ATOM 2601 O O . VAL A 1 324 ? 9.815 -11.492 -32.950 1.00 59.19 324 VAL A O 1
ATOM 2604 N N . TYR A 1 325 ? 10.265 -9.786 -31.555 1.00 69.19 325 TYR A N 1
ATOM 2605 C CA . TYR A 1 325 ? 11.672 -9.695 -31.911 1.00 69.19 325 TYR A CA 1
ATOM 2606 C C . TYR A 1 325 ? 12.484 -10.722 -31.112 1.00 69.19 325 TYR A C 1
ATOM 2608 O O . TYR A 1 325 ? 12.326 -10.798 -29.889 1.00 69.19 325 TYR A O 1
ATOM 2616 N N . PRO A 1 326 ? 13.348 -11.519 -31.763 1.00 79.69 326 PRO A N 1
ATOM 2617 C CA . PRO A 1 326 ? 14.242 -12.424 -31.054 1.00 79.69 326 PRO A CA 1
ATOM 2618 C C . PRO A 1 326 ? 15.163 -11.651 -30.100 1.00 79.69 326 PRO A C 1
ATOM 2620 O O . PRO A 1 326 ? 15.513 -10.495 -30.337 1.00 79.69 326 PRO A O 1
ATOM 2623 N N . ALA A 1 327 ? 15.573 -12.306 -29.014 1.00 85.19 327 ALA A N 1
ATOM 2624 C CA . ALA A 1 327 ? 16.598 -11.799 -28.111 1.00 85.19 327 ALA A CA 1
ATOM 2625 C C . ALA A 1 327 ? 17.888 -12.605 -28.293 1.00 85.19 327 ALA A C 1
ATOM 2627 O O . ALA A 1 327 ? 17.861 -13.837 -28.307 1.00 85.19 327 ALA A O 1
ATOM 2628 N N . LYS A 1 328 ? 19.026 -11.917 -28.400 1.00 88.06 328 LYS A N 1
ATOM 2629 C CA . LYS A 1 328 ? 20.353 -12.535 -28.431 1.00 88.06 328 LYS A CA 1
ATOM 2630 C C . LYS A 1 328 ? 21.235 -11.949 -27.340 1.00 88.06 328 LYS A C 1
ATOM 2632 O O . LYS A 1 328 ? 21.254 -10.741 -27.108 1.00 88.06 328 LYS A O 1
ATOM 2637 N N . TYR A 1 329 ? 21.972 -12.836 -26.684 1.00 90.50 329 TYR A N 1
ATOM 2638 C CA . TYR A 1 329 ? 22.910 -12.502 -25.625 1.00 90.50 329 TYR A CA 1
ATOM 2639 C C . TYR A 1 329 ? 24.325 -12.577 -26.183 1.00 90.50 329 TYR A C 1
ATOM 2641 O O . TYR A 1 329 ? 24.742 -13.608 -26.714 1.00 90.50 329 TYR A O 1
ATOM 2649 N N . PHE A 1 330 ? 25.059 -11.480 -26.059 1.00 87.00 330 PHE A N 1
ATOM 2650 C CA . PHE A 1 330 ? 26.453 -11.385 -26.454 1.00 87.00 330 PHE A CA 1
ATOM 2651 C C . PHE A 1 330 ? 27.311 -11.349 -25.198 1.00 87.00 330 PHE A C 1
ATOM 2653 O O . PHE A 1 330 ? 27.235 -10.409 -24.403 1.00 87.00 330 PHE A O 1
ATOM 2660 N N . GLN A 1 331 ? 28.121 -12.388 -25.018 1.00 89.25 331 GLN A N 1
ATOM 2661 C CA . GLN A 1 331 ? 29.119 -12.415 -23.961 1.00 89.25 331 GLN A CA 1
ATOM 2662 C C . GLN A 1 331 ? 30.303 -11.549 -24.384 1.00 89.25 331 GLN A C 1
ATOM 2664 O O . GLN A 1 331 ? 30.935 -11.806 -25.411 1.00 89.25 331 GLN A O 1
ATOM 2669 N N . LEU A 1 332 ? 30.625 -10.536 -23.586 1.00 83.75 332 LEU A N 1
ATOM 2670 C CA . LEU A 1 332 ? 31.849 -9.777 -23.780 1.00 83.75 332 LEU A CA 1
ATOM 2671 C C . LEU A 1 332 ? 33.020 -10.580 -23.218 1.00 83.75 332 LEU A C 1
ATOM 2673 O O . LEU A 1 332 ? 32.990 -11.033 -22.072 1.00 83.75 332 LEU A O 1
ATOM 2677 N N . THR A 1 333 ? 34.052 -10.751 -24.038 1.00 78.62 333 THR A N 1
ATOM 2678 C CA . THR A 1 333 ? 35.318 -11.384 -23.642 1.00 78.62 333 THR A CA 1
ATOM 2679 C C . THR A 1 333 ? 36.204 -10.418 -22.855 1.00 78.62 333 THR A C 1
ATOM 2681 O O . THR A 1 333 ? 36.972 -10.850 -21.998 1.00 78.62 333 THR A O 1
ATOM 2684 N N . ASN A 1 334 ? 36.045 -9.110 -23.088 1.00 75.56 334 ASN A N 1
ATOM 2685 C CA . ASN A 1 334 ? 36.684 -8.050 -22.321 1.00 75.56 334 ASN A CA 1
ATOM 2686 C C . ASN A 1 334 ? 35.743 -6.853 -22.124 1.00 75.56 334 ASN A C 1
ATOM 2688 O O . ASN A 1 334 ? 35.449 -6.097 -23.052 1.00 75.56 334 ASN A O 1
ATOM 2692 N N . THR A 1 335 ? 35.294 -6.647 -20.888 1.00 73.94 335 THR A N 1
ATOM 2693 C CA . THR A 1 335 ? 34.447 -5.505 -20.524 1.00 73.94 335 THR A CA 1
ATOM 2694 C C . THR A 1 335 ? 35.193 -4.173 -20.587 1.00 73.94 335 THR A C 1
ATOM 2696 O O . THR A 1 335 ? 34.577 -3.161 -20.896 1.00 73.94 335 THR A O 1
ATOM 2699 N N . ASN A 1 336 ? 36.508 -4.148 -20.342 1.00 71.25 336 ASN A N 1
ATOM 2700 C CA . ASN A 1 336 ? 37.300 -2.914 -20.383 1.00 71.25 336 ASN A CA 1
ATOM 2701 C C . ASN A 1 336 ? 37.439 -2.373 -21.811 1.00 71.25 336 ASN A C 1
ATOM 2703 O O . ASN A 1 336 ? 37.267 -1.173 -22.012 1.00 71.25 336 ASN A O 1
ATOM 2707 N N . GLY A 1 337 ? 37.678 -3.249 -22.793 1.00 69.56 337 GLY A N 1
ATOM 2708 C CA . GLY A 1 337 ? 37.708 -2.873 -24.213 1.00 69.56 337 GLY A CA 1
ATOM 2709 C C . GLY A 1 337 ? 36.354 -2.356 -24.709 1.00 69.56 337 GLY A C 1
ATOM 2710 O O . GLY A 1 337 ? 36.289 -1.365 -25.433 1.00 69.56 337 GLY A O 1
ATOM 2711 N N . PHE A 1 338 ? 35.254 -2.948 -24.227 1.00 77.25 338 PHE A N 1
ATOM 2712 C CA . PHE A 1 338 ? 33.903 -2.450 -24.501 1.00 77.25 338 PHE A CA 1
ATOM 2713 C C . PHE A 1 338 ? 33.704 -1.015 -23.991 1.00 77.25 338 PHE A C 1
ATOM 2715 O O . PHE A 1 338 ? 33.245 -0.165 -24.750 1.00 77.25 338 PHE A O 1
ATOM 2722 N N . TYR A 1 339 ? 34.107 -0.712 -22.752 1.00 74.31 339 TYR A N 1
ATOM 2723 C CA . TYR A 1 339 ? 34.028 0.654 -22.224 1.00 74.31 339 TYR A CA 1
ATOM 2724 C C . TYR A 1 339 ? 34.885 1.639 -23.021 1.00 74.31 339 TYR A C 1
ATOM 2726 O O . TYR A 1 339 ? 34.371 2.675 -23.429 1.00 74.31 339 TYR A O 1
ATOM 2734 N N . GLN A 1 340 ? 36.147 1.297 -23.304 1.00 70.44 340 GLN A N 1
ATOM 2735 C CA . GLN A 1 340 ? 37.057 2.142 -24.089 1.00 70.44 340 GLN A CA 1
ATOM 2736 C C . GLN A 1 340 ? 36.491 2.477 -25.472 1.00 70.44 340 GLN A C 1
ATOM 2738 O O . GLN A 1 340 ? 36.563 3.621 -25.921 1.00 70.44 340 GLN A O 1
ATOM 2743 N N . GLY A 1 341 ? 35.888 1.495 -26.139 1.00 68.31 341 GLY A N 1
ATOM 2744 C CA . GLY A 1 341 ? 35.273 1.722 -27.437 1.00 68.31 341 GLY A CA 1
ATOM 2745 C C . GLY A 1 341 ? 33.967 2.529 -27.368 1.00 68.31 341 GLY A C 1
ATOM 2746 O O . GLY A 1 341 ? 33.698 3.301 -28.287 1.00 68.31 341 GLY A O 1
ATOM 2747 N N . LEU A 1 342 ? 33.203 2.453 -26.267 1.00 72.25 342 LEU A N 1
ATOM 2748 C CA . LEU A 1 342 ? 32.093 3.383 -26.012 1.00 72.25 342 LEU A CA 1
ATOM 2749 C C . LEU A 1 342 ? 32.590 4.829 -25.837 1.00 72.25 342 LEU A C 1
ATOM 2751 O O . LEU A 1 342 ? 31.944 5.745 -26.345 1.00 72.25 342 LEU A O 1
ATOM 2755 N N . GLU A 1 343 ? 33.736 5.051 -25.178 1.00 68.06 343 GLU A N 1
ATOM 2756 C CA . GLU A 1 343 ? 34.347 6.391 -25.065 1.00 68.06 343 GLU A CA 1
ATOM 2757 C C . GLU A 1 343 ? 34.787 6.922 -26.434 1.00 68.06 343 GLU A C 1
ATOM 2759 O O . GLU A 1 343 ? 34.484 8.061 -26.796 1.00 68.06 343 GLU A O 1
ATOM 2764 N N . ALA A 1 344 ? 35.468 6.078 -27.216 1.00 64.38 344 ALA A N 1
ATOM 2765 C CA . ALA A 1 344 ? 36.031 6.449 -28.510 1.00 64.38 344 ALA A CA 1
ATOM 2766 C C . ALA A 1 344 ? 34.960 6.767 -29.567 1.00 64.38 344 ALA A C 1
ATOM 2768 O O . ALA A 1 344 ? 35.150 7.673 -30.377 1.00 64.38 344 ALA A O 1
ATOM 2769 N N . LEU A 1 345 ? 33.842 6.032 -29.568 1.00 58.91 345 LEU A N 1
ATOM 2770 C CA . LEU A 1 345 ? 32.793 6.147 -30.590 1.00 58.91 345 LEU A CA 1
ATOM 2771 C C . LEU A 1 345 ? 31.608 7.016 -30.149 1.00 58.91 345 LEU A C 1
ATOM 2773 O O . LEU A 1 345 ? 30.948 7.617 -30.991 1.00 58.91 345 LEU A O 1
ATOM 2777 N N . GLY A 1 34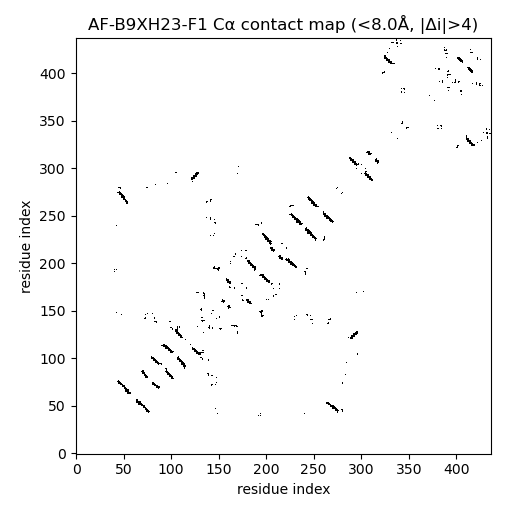6 ? 31.344 7.115 -28.844 1.00 54.47 346 GLY A N 1
ATOM 2778 C CA . GLY A 1 346 ? 30.241 7.904 -28.289 1.00 54.47 346 GLY A CA 1
ATOM 2779 C C . GLY A 1 346 ? 30.563 9.382 -28.054 1.00 54.47 346 GLY A C 1
ATOM 2780 O O . GLY A 1 346 ? 29.681 10.125 -27.632 1.00 54.47 346 GLY A O 1
ATOM 2781 N N . GLY A 1 347 ? 31.812 9.822 -28.270 1.00 48.56 347 GLY A N 1
ATOM 2782 C CA . GLY A 1 347 ? 32.234 11.213 -28.049 1.00 48.56 347 GLY A CA 1
ATOM 2783 C C . GLY A 1 347 ? 32.146 11.671 -26.587 1.00 48.56 347 GLY A C 1
ATOM 2784 O O . GLY A 1 347 ? 32.221 12.867 -26.301 1.00 48.56 347 GLY A O 1
ATOM 2785 N N . MET A 1 348 ? 31.984 10.732 -25.654 1.00 52.06 348 MET A N 1
ATOM 2786 C CA . MET A 1 348 ? 31.896 11.014 -24.229 1.00 52.06 348 MET A CA 1
ATOM 2787 C C . MET A 1 348 ? 33.274 10.909 -23.596 1.00 52.06 348 MET A C 1
ATOM 2789 O O . MET A 1 348 ? 33.918 9.865 -23.601 1.00 52.06 348 MET A O 1
ATOM 2793 N N . ASN A 1 349 ? 33.714 12.024 -23.023 1.00 46.31 349 ASN A N 1
ATOM 2794 C CA . ASN A 1 349 ? 34.924 12.081 -22.227 1.00 46.31 349 ASN A CA 1
ATOM 2795 C C . ASN A 1 349 ? 34.601 11.552 -20.826 1.00 46.31 349 ASN A C 1
ATOM 2797 O O . ASN A 1 349 ? 34.038 12.276 -20.005 1.00 46.31 349 ASN A O 1
ATOM 2801 N N . PHE A 1 350 ? 35.029 10.336 -20.502 1.00 54.50 350 PHE A N 1
ATOM 2802 C CA . PHE A 1 350 ? 35.038 9.823 -19.123 1.00 54.50 350 PHE A CA 1
ATOM 2803 C C . PHE A 1 350 ? 36.192 10.466 -18.304 1.00 54.50 350 PHE A C 1
ATOM 2805 O O . PHE A 1 350 ? 36.919 9.816 -17.554 1.00 54.50 350 PHE A O 1
ATOM 2812 N N . CYS A 1 351 ? 36.405 11.773 -18.509 1.00 42.00 351 CYS A N 1
ATOM 2813 C CA . CYS A 1 351 ? 37.668 12.500 -18.410 1.00 42.00 351 CYS A CA 1
ATOM 2814 C C . CYS A 1 351 ? 38.518 12.261 -17.146 1.00 42.00 351 CYS A C 1
ATOM 2816 O O . CYS A 1 351 ? 38.057 12.261 -16.004 1.00 42.00 351 CYS A O 1
ATOM 2818 N N . ARG A 1 352 ? 39.836 12.202 -17.393 1.00 42.53 352 ARG A N 1
ATOM 2819 C CA . ARG A 1 352 ? 40.964 12.395 -16.466 1.00 42.53 352 ARG A CA 1
ATOM 2820 C C . ARG A 1 352 ? 40.730 13.552 -15.477 1.00 42.53 352 ARG A C 1
ATOM 2822 O O . ARG A 1 352 ? 40.990 14.707 -15.792 1.00 42.53 352 ARG A O 1
ATOM 2829 N N . GLY A 1 353 ? 40.391 13.230 -14.232 1.00 33.16 353 GLY A N 1
ATOM 2830 C CA . GLY A 1 353 ? 40.802 14.051 -13.094 1.00 33.16 353 GLY A CA 1
ATOM 2831 C C . GLY A 1 353 ? 42.304 13.874 -12.874 1.00 33.16 353 GLY A C 1
ATOM 2832 O O . GLY A 1 353 ? 42.760 12.765 -12.594 1.00 33.16 353 GLY A O 1
ATOM 2833 N N . ALA A 1 354 ? 43.077 14.943 -13.050 1.00 38.44 354 ALA A N 1
ATOM 2834 C CA . ALA A 1 354 ? 44.478 14.992 -12.664 1.00 38.44 354 ALA A CA 1
ATOM 2835 C C . ALA A 1 354 ? 44.576 14.982 -11.130 1.00 38.44 354 ALA A C 1
ATOM 2837 O O . ALA A 1 354 ? 44.467 16.019 -10.485 1.00 38.44 354 ALA A O 1
ATOM 2838 N N . SER A 1 355 ? 44.788 13.809 -10.540 1.00 35.94 355 SER A N 1
ATOM 2839 C CA . SER A 1 355 ? 45.405 13.700 -9.222 1.00 35.94 355 SER A CA 1
ATOM 2840 C C . SER A 1 355 ? 46.821 13.184 -9.428 1.00 35.94 355 SER A C 1
ATOM 2842 O O . SER A 1 355 ? 47.025 12.059 -9.881 1.00 35.94 355 SER A O 1
ATOM 2844 N N . ASN A 1 356 ? 47.792 14.043 -9.132 1.00 38.22 356 ASN A N 1
ATOM 2845 C CA . ASN A 1 356 ? 49.202 13.700 -9.053 1.00 38.22 356 ASN A CA 1
ATOM 2846 C C . ASN A 1 356 ? 49.401 12.588 -8.013 1.00 38.22 356 ASN A C 1
ATOM 2848 O O . ASN A 1 356 ? 49.562 12.865 -6.829 1.00 38.22 356 ASN A O 1
ATOM 2852 N N . SER A 1 357 ? 49.409 11.332 -8.442 1.00 34.56 357 SER A N 1
ATOM 2853 C CA . SER A 1 357 ? 50.023 10.247 -7.687 1.00 34.56 357 SER A CA 1
ATOM 2854 C C . SER A 1 357 ? 50.543 9.187 -8.652 1.00 34.56 357 SER A C 1
ATOM 2856 O O . SER A 1 357 ? 49.825 8.563 -9.429 1.00 34.56 357 SER A O 1
ATOM 2858 N N . VAL A 1 358 ? 51.863 9.061 -8.633 1.00 43.84 358 VAL A N 1
ATOM 2859 C CA . VAL A 1 358 ? 52.646 8.061 -9.344 1.00 43.84 358 VAL A CA 1
ATOM 2860 C C . VAL A 1 358 ? 52.297 6.685 -8.771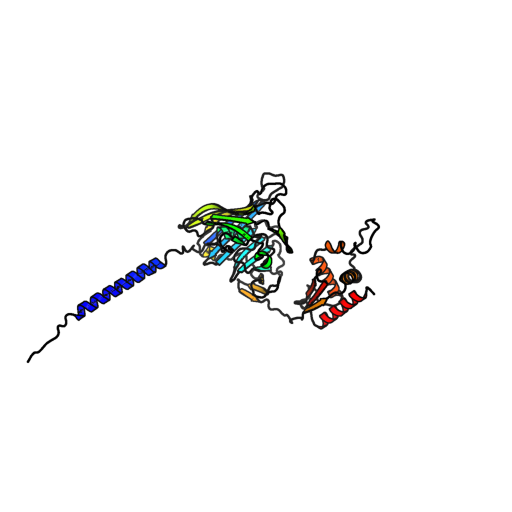 1.00 43.84 358 VAL A C 1
ATOM 2862 O O . VAL A 1 358 ? 52.487 6.462 -7.579 1.00 43.84 358 VAL A O 1
ATOM 2865 N N . GLY A 1 359 ? 51.817 5.763 -9.611 1.00 39.00 359 GLY A N 1
ATOM 2866 C CA . GLY A 1 359 ? 51.762 4.333 -9.286 1.00 39.00 359 GLY A CA 1
ATOM 2867 C C . GLY A 1 359 ? 50.524 3.597 -9.805 1.00 39.00 359 GLY A C 1
ATOM 2868 O O . GLY A 1 359 ? 49.429 3.792 -9.298 1.00 39.00 359 GLY A O 1
ATOM 2869 N N . ASN A 1 360 ? 50.748 2.680 -10.752 1.00 36.88 360 ASN A N 1
ATOM 2870 C CA . ASN A 1 360 ? 49.825 1.686 -11.327 1.00 36.88 360 ASN A CA 1
ATOM 2871 C C . ASN A 1 360 ? 48.720 2.167 -12.288 1.00 36.88 360 ASN A C 1
ATOM 2873 O O . ASN A 1 360 ? 47.642 2.614 -11.910 1.00 36.88 360 ASN A O 1
ATOM 2877 N N . ALA A 1 361 ? 48.970 1.939 -13.581 1.00 39.41 361 ALA A N 1
ATOM 2878 C CA . ALA A 1 361 ? 48.090 2.281 -14.697 1.00 39.41 361 ALA A CA 1
ATOM 2879 C C . ALA A 1 361 ? 46.815 1.413 -14.824 1.00 39.41 361 ALA A C 1
ATOM 2881 O O . ALA A 1 361 ? 45.913 1.798 -15.559 1.00 39.41 361 ALA A O 1
ATOM 2882 N N . ASN A 1 362 ? 46.680 0.302 -14.085 1.00 43.19 362 ASN A N 1
ATOM 2883 C CA . ASN A 1 362 ? 45.556 -0.637 -14.263 1.00 43.19 362 ASN A CA 1
ATOM 2884 C C . ASN A 1 362 ? 44.441 -0.539 -13.204 1.00 43.19 362 ASN A C 1
ATOM 2886 O O . ASN A 1 362 ? 43.377 -1.118 -13.394 1.00 43.19 362 ASN A O 1
ATOM 2890 N N . THR A 1 363 ? 44.632 0.193 -12.104 1.00 41.22 363 THR A N 1
ATOM 2891 C CA . THR A 1 363 ? 43.646 0.277 -11.003 1.00 41.22 363 THR A CA 1
ATOM 2892 C C . THR A 1 363 ? 42.719 1.494 -11.087 1.00 41.22 363 THR A C 1
ATOM 2894 O O . THR A 1 363 ? 41.671 1.514 -10.449 1.00 41.22 363 THR A O 1
ATOM 2897 N N . ASN A 1 364 ? 43.060 2.498 -11.900 1.00 38.22 364 ASN A N 1
ATOM 2898 C CA . ASN A 1 364 ? 42.314 3.761 -11.977 1.00 38.22 364 ASN A CA 1
ATOM 2899 C C . ASN A 1 364 ? 41.077 3.729 -12.891 1.00 38.22 364 ASN A C 1
ATOM 2901 O O . ASN A 1 364 ? 40.217 4.598 -12.759 1.00 38.22 364 ASN A O 1
ATOM 2905 N N . LEU A 1 365 ? 40.972 2.755 -13.801 1.00 41.75 365 LEU A N 1
ATOM 2906 C CA . LEU A 1 365 ? 39.795 2.566 -14.660 1.00 41.75 365 LEU A CA 1
ATOM 2907 C C . LEU A 1 365 ? 38.643 1.926 -13.865 1.00 41.75 365 LEU A C 1
ATOM 2909 O O . LEU A 1 365 ? 37.535 2.453 -13.836 1.00 41.75 365 LEU A O 1
ATOM 2913 N N . THR A 1 366 ? 38.923 0.861 -13.113 1.00 40.31 366 THR A N 1
ATOM 2914 C CA . THR A 1 366 ? 37.931 0.065 -12.367 1.00 40.31 366 THR A CA 1
ATOM 2915 C C . THR A 1 366 ? 37.179 0.859 -11.292 1.00 40.31 366 THR A C 1
ATOM 2917 O O . THR A 1 366 ? 35.987 0.639 -11.083 1.00 40.31 366 THR A O 1
ATOM 2920 N N . VAL A 1 367 ? 37.850 1.813 -10.636 1.00 38.03 367 VAL A N 1
ATOM 2921 C CA . VAL A 1 367 ? 37.273 2.648 -9.564 1.00 38.03 367 VAL A CA 1
ATOM 2922 C C . VAL A 1 367 ? 36.313 3.717 -10.110 1.00 38.03 367 VAL A C 1
ATOM 2924 O O . VAL A 1 367 ? 35.379 4.108 -9.420 1.00 38.03 367 VAL A O 1
ATOM 2927 N N . LYS A 1 368 ? 36.481 4.161 -11.362 1.00 49.84 368 LYS A N 1
ATOM 2928 C CA . LYS A 1 368 ? 35.691 5.258 -11.955 1.00 49.84 368 LYS A CA 1
ATOM 2929 C C . LYS A 1 368 ? 34.370 4.800 -12.563 1.00 49.84 368 LYS A C 1
ATOM 2931 O O . LYS A 1 368 ? 33.378 5.513 -12.477 1.00 49.84 368 LYS A O 1
ATOM 2936 N N . TYR A 1 369 ? 34.313 3.575 -13.082 1.00 48.59 369 TYR A N 1
ATOM 2937 C CA . TYR A 1 369 ? 33.047 2.979 -13.515 1.00 48.59 369 TYR A CA 1
ATOM 2938 C C . TYR A 1 369 ? 32.101 2.717 -12.333 1.00 48.59 369 TYR A C 1
ATOM 2940 O O . TYR A 1 369 ? 30.892 2.623 -12.513 1.00 48.59 369 TYR A O 1
ATOM 2948 N N . ALA A 1 370 ? 32.622 2.552 -11.110 1.00 44.88 370 ALA A N 1
ATOM 2949 C CA . ALA A 1 370 ? 31.822 2.273 -9.912 1.00 44.88 370 ALA A CA 1
ATOM 2950 C C . ALA A 1 370 ? 30.916 3.441 -9.472 1.00 44.88 370 ALA A C 1
ATOM 2952 O O . ALA A 1 370 ? 29.959 3.188 -8.751 1.00 44.88 370 ALA A O 1
ATOM 2953 N N . SER A 1 371 ? 31.170 4.678 -9.919 1.00 47.62 371 SER A N 1
ATOM 2954 C CA . SER A 1 371 ? 30.380 5.861 -9.536 1.00 47.62 371 SER A CA 1
ATOM 2955 C C . SER A 1 371 ? 29.290 6.269 -10.533 1.00 47.62 371 SER A C 1
ATOM 2957 O O . SER A 1 371 ? 28.549 7.206 -10.252 1.00 47.62 371 SER A O 1
ATOM 2959 N N . MET A 1 372 ? 29.200 5.623 -11.700 1.00 59.41 372 MET A N 1
ATOM 2960 C CA . MET A 1 372 ? 28.151 5.902 -12.688 1.00 59.41 372 MET A CA 1
ATOM 2961 C C . MET A 1 372 ? 26.884 5.132 -12.301 1.00 59.41 372 MET A C 1
ATOM 2963 O O . MET A 1 372 ? 26.961 3.926 -12.043 1.00 59.41 372 MET A O 1
ATOM 2967 N N . ASN A 1 373 ? 25.737 5.814 -12.234 1.00 65.00 373 ASN A N 1
ATOM 2968 C CA . ASN A 1 373 ? 24.464 5.133 -12.007 1.00 65.00 373 ASN A CA 1
ATOM 2969 C C . ASN A 1 373 ? 24.149 4.220 -13.218 1.00 65.00 373 ASN A C 1
ATOM 2971 O O . ASN A 1 373 ? 24.674 4.411 -14.321 1.00 65.00 373 ASN A O 1
ATOM 2975 N N . ASN A 1 374 ? 23.342 3.177 -13.006 1.00 69.00 374 ASN A N 1
ATOM 2976 C CA . ASN A 1 374 ? 23.048 2.216 -14.071 1.00 69.00 374 ASN A CA 1
ATOM 2977 C C . ASN A 1 374 ? 22.287 2.861 -15.237 1.00 69.00 374 ASN A C 1
ATOM 2979 O O . ASN A 1 374 ? 22.516 2.463 -16.376 1.00 69.00 374 ASN A O 1
ATOM 2983 N N . ASP A 1 375 ? 21.443 3.859 -14.977 1.00 67.81 375 ASP A N 1
ATOM 2984 C CA . ASP A 1 375 ? 20.612 4.507 -15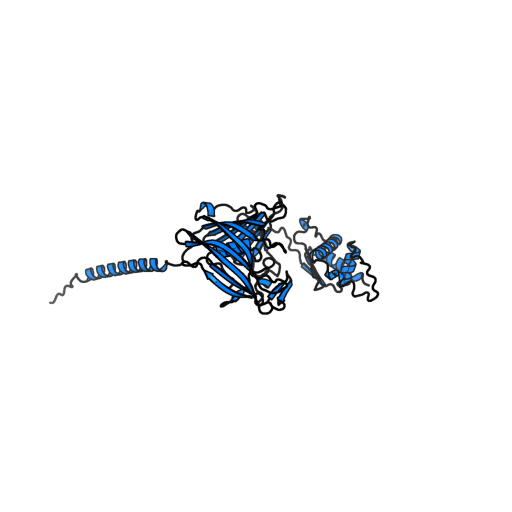.997 1.00 67.81 375 ASP A CA 1
ATOM 2985 C C . ASP A 1 375 ? 21.456 5.278 -17.017 1.00 67.81 375 ASP A C 1
ATOM 2987 O O . ASP A 1 375 ? 21.270 5.125 -18.224 1.00 67.81 375 ASP A O 1
ATOM 2991 N N . ASP A 1 376 ? 22.447 6.036 -16.549 1.00 67.19 376 ASP A N 1
ATOM 2992 C CA . ASP A 1 376 ? 23.398 6.756 -17.391 1.00 67.19 376 ASP A CA 1
ATOM 2993 C C . ASP A 1 376 ? 24.183 5.765 -18.254 1.00 67.19 376 ASP A C 1
ATOM 2995 O O . ASP A 1 376 ? 24.303 5.954 -19.463 1.00 67.19 376 ASP A O 1
ATOM 2999 N N . LEU A 1 377 ? 24.652 4.656 -17.670 1.00 73.06 377 LEU A N 1
ATOM 3000 C CA . LEU A 1 377 ? 25.342 3.605 -18.417 1.00 73.06 377 LEU A CA 1
ATOM 3001 C C . LEU A 1 377 ? 24.435 2.956 -19.480 1.00 73.06 377 LEU A C 1
ATOM 3003 O O . LEU A 1 377 ? 24.882 2.750 -20.610 1.00 73.06 377 LEU A O 1
ATOM 3007 N N . GLN A 1 378 ? 23.173 2.651 -19.161 1.00 79.12 378 GLN A N 1
ATOM 3008 C CA . GLN A 1 378 ? 22.235 2.099 -20.147 1.00 79.12 378 GLN A CA 1
ATOM 3009 C C . GLN A 1 378 ? 21.940 3.102 -21.268 1.00 79.12 378 GLN A C 1
ATOM 3011 O O . GLN A 1 378 ? 21.881 2.709 -22.432 1.00 79.12 378 GLN A O 1
ATOM 3016 N N . ASN A 1 379 ? 21.818 4.394 -20.955 1.00 73.25 379 ASN A N 1
ATOM 3017 C CA . ASN A 1 379 ? 21.627 5.446 -21.955 1.00 73.25 379 ASN A CA 1
ATOM 3018 C C . ASN A 1 379 ? 22.822 5.551 -22.911 1.00 73.25 379 ASN A C 1
ATOM 3020 O O . ASN A 1 379 ? 22.634 5.674 -24.125 1.00 73.25 379 ASN A O 1
ATOM 3024 N N . VAL A 1 380 ? 24.048 5.434 -22.392 1.00 74.25 380 VAL A N 1
ATOM 3025 C CA . VAL A 1 380 ? 25.270 5.387 -23.208 1.00 74.25 380 VAL A CA 1
ATOM 3026 C C . VAL A 1 380 ? 25.263 4.184 -24.146 1.00 74.25 380 VAL A C 1
ATOM 3028 O O . VAL A 1 380 ? 25.468 4.335 -25.351 1.00 74.25 380 VAL A O 1
ATOM 3031 N N . VAL A 1 381 ? 24.992 2.993 -23.610 1.00 81.00 381 VAL A N 1
ATOM 3032 C CA . VAL A 1 381 ? 24.932 1.756 -24.398 1.00 81.00 381 VAL A CA 1
ATOM 3033 C C . VAL A 1 381 ? 23.867 1.873 -25.489 1.00 81.00 381 VAL A C 1
ATOM 3035 O O . VAL A 1 381 ? 24.136 1.568 -26.650 1.00 81.00 381 VAL A O 1
ATOM 3038 N N . ARG A 1 382 ? 22.679 2.386 -25.155 1.00 80.69 382 ARG A N 1
ATOM 3039 C CA . ARG A 1 382 ? 21.599 2.613 -26.119 1.00 80.69 382 ARG A CA 1
ATOM 3040 C C . ARG A 1 382 ? 22.026 3.571 -27.229 1.00 80.69 382 ARG A C 1
ATOM 3042 O O . ARG A 1 382 ? 21.825 3.263 -28.397 1.00 80.69 382 ARG A O 1
ATOM 3049 N N . THR A 1 383 ? 22.660 4.687 -26.877 1.00 76.75 383 THR A N 1
ATOM 3050 C CA . THR A 1 383 ? 23.136 5.696 -27.839 1.00 76.75 383 THR A CA 1
ATOM 3051 C C . THR A 1 383 ? 24.166 5.117 -28.804 1.00 76.75 383 THR A C 1
ATOM 3053 O O . THR A 1 383 ? 24.089 5.361 -30.006 1.00 76.75 383 THR A O 1
ATOM 3056 N N . PHE A 1 384 ? 25.094 4.298 -28.303 1.00 82.69 384 PHE A N 1
ATOM 3057 C CA . PHE A 1 384 ? 26.057 3.595 -29.147 1.00 82.69 384 PHE A CA 1
ATOM 3058 C C . PHE A 1 384 ? 25.365 2.693 -30.173 1.00 82.69 384 PHE A C 1
ATOM 3060 O O . PHE A 1 384 ? 25.679 2.753 -31.358 1.00 82.69 384 PHE A O 1
ATOM 3067 N N . PHE A 1 385 ? 24.399 1.882 -29.741 1.00 85.06 385 PHE A N 1
ATOM 3068 C CA . PHE A 1 385 ? 23.704 0.983 -30.657 1.00 85.06 385 PHE A CA 1
ATOM 3069 C C . PHE A 1 385 ? 22.784 1.724 -31.636 1.00 85.06 385 PHE A C 1
ATOM 3071 O O . PHE A 1 385 ? 22.673 1.294 -32.781 1.00 85.06 385 PHE A O 1
ATOM 3078 N N . ILE A 1 386 ? 22.212 2.868 -31.248 1.00 80.75 386 ILE A N 1
ATOM 3079 C CA . ILE A 1 386 ? 21.531 3.776 -32.185 1.00 80.75 386 ILE A CA 1
ATOM 3080 C C . ILE A 1 386 ? 22.510 4.256 -33.262 1.00 80.75 386 ILE A C 1
ATOM 3082 O O . ILE A 1 386 ? 22.212 4.166 -34.451 1.00 80.75 386 ILE A O 1
ATOM 3086 N N . ALA A 1 387 ? 23.708 4.697 -32.865 1.00 76.75 387 ALA A N 1
ATOM 3087 C CA . ALA A 1 387 ? 24.747 5.123 -33.802 1.00 76.75 387 ALA A CA 1
ATOM 3088 C C . ALA A 1 387 ? 25.253 3.972 -34.693 1.00 76.75 387 ALA A C 1
ATOM 3090 O O . ALA A 1 387 ? 25.598 4.196 -35.852 1.00 76.75 387 ALA A O 1
ATOM 3091 N N . ALA A 1 388 ? 25.246 2.737 -34.183 1.00 79.75 388 ALA A N 1
ATOM 3092 C CA . ALA A 1 388 ? 25.542 1.528 -34.950 1.00 79.75 388 ALA A CA 1
ATOM 3093 C C . ALA A 1 388 ? 24.418 1.132 -35.930 1.00 79.75 388 ALA A C 1
ATOM 3095 O O . ALA A 1 388 ? 24.593 0.192 -36.703 1.00 79.75 388 ALA A O 1
ATOM 3096 N N . GLY A 1 389 ? 23.285 1.842 -35.924 1.00 80.44 389 GLY A N 1
ATOM 3097 C CA . GLY A 1 389 ? 22.173 1.634 -36.848 1.00 80.44 389 GLY A CA 1
ATOM 3098 C C . GLY A 1 389 ? 21.042 0.762 -36.307 1.00 80.44 389 GLY A C 1
ATOM 3099 O O . GLY A 1 389 ? 20.225 0.295 -37.098 1.00 80.44 389 GLY A O 1
ATOM 3100 N N . LEU A 1 390 ? 20.966 0.524 -34.992 1.00 85.25 390 LEU A N 1
ATOM 3101 C CA . LEU A 1 390 ? 19.790 -0.107 -34.391 1.00 85.25 390 LEU A CA 1
ATOM 3102 C C . LEU A 1 390 ? 18.679 0.937 -34.218 1.00 85.25 390 LEU A C 1
ATOM 3104 O O . LEU A 1 390 ? 18.901 2.001 -33.639 1.00 85.25 390 LEU A O 1
ATOM 3108 N N . GLY A 1 391 ? 17.461 0.617 -34.659 1.00 81.19 391 GLY A N 1
ATOM 3109 C CA . GLY A 1 391 ? 16.290 1.481 -34.494 1.00 81.19 391 GLY A CA 1
ATOM 3110 C C . GLY A 1 391 ? 15.756 1.467 -33.060 1.00 81.19 391 GLY A C 1
ATOM 3111 O O . GLY A 1 391 ? 14.682 0.929 -32.820 1.00 81.19 391 GLY A O 1
ATOM 3112 N N . LEU A 1 392 ? 16.519 2.005 -32.101 1.00 76.81 392 LEU A N 1
ATOM 3113 C CA . LEU A 1 392 ? 16.193 2.050 -30.662 1.00 76.81 392 LEU A CA 1
ATOM 3114 C C . LEU A 1 392 ? 15.739 3.443 -30.188 1.00 76.81 392 LEU A C 1
ATOM 3116 O O . LEU A 1 392 ? 15.754 3.706 -28.980 1.00 76.81 392 LEU A O 1
ATOM 3120 N N . ASP A 1 393 ? 15.396 4.340 -31.115 1.00 71.75 393 ASP A N 1
ATOM 3121 C CA . ASP A 1 393 ? 14.944 5.698 -30.802 1.00 71.75 393 ASP A CA 1
ATOM 3122 C C . ASP A 1 393 ? 13.601 5.657 -30.069 1.00 71.75 393 ASP A C 1
ATOM 3124 O O . ASP A 1 393 ? 12.602 5.209 -30.617 1.00 71.75 393 ASP A O 1
ATOM 3128 N N . ALA A 1 394 ? 13.569 6.174 -28.840 1.00 59.69 394 ALA A N 1
ATOM 3129 C CA . ALA A 1 394 ? 12.365 6.218 -28.015 1.00 59.69 394 ALA A CA 1
ATOM 3130 C C . ALA A 1 394 ? 11.216 7.042 -28.633 1.00 59.69 394 ALA A C 1
ATOM 3132 O O . ALA A 1 394 ? 10.080 6.933 -28.172 1.00 59.69 394 ALA A O 1
ATOM 3133 N N . ASN A 1 395 ? 11.496 7.862 -29.650 1.00 59.41 395 ASN A N 1
ATOM 3134 C CA . ASN A 1 395 ? 10.495 8.649 -30.370 1.00 59.41 395 ASN A CA 1
ATOM 3135 C C . ASN A 1 395 ? 9.956 7.954 -31.634 1.00 59.41 395 ASN A C 1
ATOM 3137 O O . ASN A 1 395 ? 9.025 8.475 -32.253 1.00 59.41 395 ASN A O 1
ATOM 3141 N N . ASP A 1 396 ? 10.515 6.806 -32.030 1.00 64.75 396 ASP A N 1
ATOM 3142 C CA . ASP A 1 396 ? 10.099 6.052 -33.212 1.00 64.75 396 ASP A CA 1
ATOM 3143 C C . ASP A 1 396 ? 9.175 4.890 -32.821 1.00 64.75 396 ASP A C 1
ATOM 3145 O O . ASP A 1 396 ? 9.563 3.950 -32.135 1.00 64.75 396 ASP A O 1
ATOM 3149 N N . LEU A 1 397 ? 7.934 4.903 -33.311 1.00 52.66 397 LEU A N 1
ATOM 3150 C CA . LEU A 1 397 ? 6.969 3.826 -33.062 1.00 52.66 397 LEU A CA 1
ATOM 3151 C C . LEU A 1 397 ? 7.418 2.468 -33.637 1.00 52.66 397 LEU A C 1
ATOM 3153 O O . LEU A 1 397 ? 6.904 1.433 -33.225 1.00 52.66 397 LEU A O 1
ATOM 3157 N N . THR A 1 398 ? 8.380 2.435 -34.565 1.00 63.22 398 THR A N 1
ATOM 3158 C CA . THR A 1 398 ? 8.965 1.182 -35.072 1.00 63.22 398 THR A CA 1
ATOM 3159 C C . THR A 1 398 ? 10.012 0.573 -34.130 1.00 63.22 398 THR A C 1
ATOM 3161 O O . THR A 1 398 ? 10.415 -0.581 -34.317 1.00 63.22 398 THR A O 1
ATOM 3164 N N . SER A 1 399 ? 10.424 1.310 -33.091 1.00 65.94 399 SER A N 1
ATOM 3165 C CA . SER A 1 399 ? 11.326 0.836 -32.038 1.00 65.94 399 SER A CA 1
ATOM 3166 C C . SER A 1 399 ? 10.596 0.094 -30.914 1.00 65.94 399 SER A C 1
ATOM 3168 O O . SER A 1 399 ? 11.247 -0.451 -30.020 1.00 65.94 399 SER A O 1
ATOM 3170 N N . THR A 1 400 ? 9.257 0.108 -30.904 1.00 63.53 400 THR A N 1
ATOM 3171 C CA . THR A 1 400 ? 8.446 -0.573 -29.887 1.00 63.53 400 THR A CA 1
ATOM 3172 C C . THR A 1 400 ? 8.790 -2.070 -29.868 1.00 63.53 400 THR A C 1
ATOM 3174 O O . THR A 1 400 ? 8.857 -2.711 -30.917 1.00 63.53 400 THR A O 1
ATOM 3177 N N . GLY A 1 401 ? 9.113 -2.600 -28.685 1.00 67.50 401 GLY A N 1
ATOM 3178 C CA . GLY A 1 401 ? 9.541 -3.992 -28.486 1.00 67.50 401 GLY A CA 1
ATOM 3179 C C . GLY A 1 401 ? 11.030 -4.265 -28.697 1.00 67.50 401 GLY A C 1
ATOM 3180 O O . GLY A 1 401 ? 11.490 -5.378 -28.425 1.00 67.50 401 GLY A O 1
ATOM 3181 N N . LYS A 1 402 ? 11.803 -3.270 -29.151 1.00 82.50 402 LYS A N 1
ATOM 3182 C CA . LYS A 1 402 ? 13.258 -3.373 -29.272 1.00 82.50 402 LYS A CA 1
ATOM 3183 C C . LYS A 1 402 ? 13.946 -2.845 -28.017 1.00 82.50 402 LYS A C 1
ATOM 3185 O O . LYS A 1 402 ? 13.580 -1.802 -27.475 1.00 82.50 402 LYS A O 1
ATOM 3190 N N . SER A 1 403 ? 14.976 -3.540 -27.552 1.00 85.50 403 SER A N 1
ATOM 3191 C CA . SER A 1 403 ? 15.746 -3.126 -26.381 1.00 85.50 403 SER A CA 1
ATOM 3192 C C . SER A 1 403 ? 17.205 -3.554 -26.474 1.00 85.50 403 SER A C 1
ATOM 3194 O O . SER A 1 403 ? 17.559 -4.525 -27.143 1.00 85.50 403 SER A O 1
ATOM 3196 N N . VAL A 1 404 ? 18.063 -2.811 -25.779 1.00 84.56 404 VAL A N 1
ATOM 3197 C CA . VAL A 1 404 ? 19.426 -3.236 -25.477 1.00 84.56 404 VAL A CA 1
ATOM 3198 C C . VAL A 1 404 ? 19.665 -3.024 -23.994 1.00 84.56 404 VAL A C 1
ATOM 3200 O O . VAL A 1 404 ? 19.353 -1.962 -23.460 1.00 84.56 404 VAL A O 1
ATOM 3203 N N . THR A 1 405 ? 20.223 -4.034 -23.338 1.00 83.62 405 THR A N 1
ATOM 3204 C CA . THR A 1 405 ? 20.552 -3.990 -21.914 1.00 83.62 405 THR A CA 1
ATOM 3205 C C . THR A 1 405 ? 21.948 -4.539 -21.696 1.00 83.62 405 THR A C 1
ATOM 3207 O O . THR A 1 405 ? 22.268 -5.645 -22.134 1.00 83.62 405 THR A O 1
ATOM 3210 N N . PHE A 1 406 ? 22.783 -3.781 -20.990 1.00 83.44 406 PHE A N 1
ATOM 3211 C CA . PHE A 1 406 ? 24.109 -4.232 -20.590 1.00 83.44 406 PHE A CA 1
ATOM 3212 C C . PHE A 1 406 ? 24.140 -4.649 -19.117 1.00 83.44 406 PHE A C 1
ATOM 3214 O O . PHE A 1 406 ? 23.969 -3.831 -18.214 1.00 83.44 406 PHE A O 1
ATOM 3221 N N . TYR A 1 407 ? 24.408 -5.927 -18.867 1.00 80.81 407 TYR A N 1
ATOM 3222 C CA . TYR A 1 407 ? 24.572 -6.496 -17.536 1.00 80.81 407 TYR A CA 1
ATOM 3223 C C . TYR A 1 407 ? 26.030 -6.387 -17.098 1.00 80.81 407 TYR A C 1
ATOM 3225 O O . TYR A 1 407 ? 26.857 -7.270 -17.333 1.00 80.81 407 TYR A O 1
ATOM 3233 N N . ARG A 1 408 ? 26.341 -5.288 -16.414 1.00 74.94 408 ARG A N 1
ATOM 3234 C CA . ARG A 1 408 ? 27.699 -4.941 -15.982 1.00 74.94 408 ARG A CA 1
ATOM 3235 C C . ARG A 1 408 ? 28.428 -6.053 -15.217 1.00 74.94 408 ARG A C 1
ATOM 3237 O O . ARG A 1 408 ? 29.609 -6.273 -15.459 1.00 74.94 408 ARG A O 1
ATOM 3244 N N . ARG A 1 409 ? 27.749 -6.740 -14.289 1.00 73.00 409 ARG A N 1
ATOM 3245 C CA . ARG A 1 409 ? 28.373 -7.774 -13.435 1.00 73.00 409 ARG A CA 1
ATOM 3246 C C . ARG A 1 409 ? 28.790 -9.018 -14.222 1.00 73.00 409 ARG A C 1
ATOM 3248 O O . ARG A 1 409 ? 29.780 -9.646 -13.871 1.00 73.00 409 ARG A O 1
ATOM 3255 N N . THR A 1 410 ? 28.037 -9.371 -15.260 1.00 75.50 410 THR A N 1
ATOM 3256 C CA . THR A 1 410 ? 28.262 -10.583 -16.063 1.00 75.50 410 THR A CA 1
ATOM 3257 C C . THR A 1 410 ? 28.980 -10.292 -17.379 1.00 75.50 410 THR A C 1
ATOM 3259 O O . THR A 1 410 ? 29.402 -11.222 -18.064 1.00 75.50 410 THR A O 1
ATOM 3262 N N . GLY A 1 411 ? 29.129 -9.015 -17.745 1.00 79.75 411 GLY A N 1
ATOM 3263 C CA . GLY A 1 411 ? 29.699 -8.617 -19.027 1.00 79.75 411 GLY A CA 1
ATOM 3264 C C . GLY A 1 411 ? 28.831 -9.056 -20.206 1.00 79.75 411 GLY A C 1
ATOM 3265 O O . GLY A 1 411 ? 29.365 -9.392 -21.257 1.00 79.75 411 GLY A O 1
ATOM 3266 N N . VAL A 1 412 ? 27.509 -9.108 -20.032 1.00 84.94 412 VAL A N 1
ATOM 3267 C CA . VAL A 1 412 ? 26.573 -9.574 -21.066 1.00 84.94 412 VAL A CA 1
ATOM 3268 C C . VAL A 1 412 ? 25.817 -8.396 -21.656 1.00 84.94 412 VAL A C 1
ATOM 3270 O O . VAL A 1 412 ? 25.260 -7.589 -20.918 1.00 84.94 412 VAL A O 1
ATOM 3273 N N . VAL A 1 413 ? 25.733 -8.328 -22.983 1.00 86.69 413 VAL A N 1
ATOM 3274 C CA . VAL A 1 413 ? 24.822 -7.420 -23.689 1.00 86.69 413 VAL A CA 1
ATOM 3275 C C . VAL A 1 413 ? 23.652 -8.238 -24.231 1.00 86.69 413 VAL A C 1
ATOM 3277 O O . VAL A 1 413 ? 23.845 -9.125 -25.061 1.00 86.69 413 VAL A O 1
ATOM 3280 N N . LYS A 1 414 ? 22.436 -7.956 -23.761 1.00 89.75 414 LYS A N 1
ATOM 3281 C CA . LYS A 1 414 ? 21.193 -8.484 -24.336 1.00 89.75 414 LYS A CA 1
ATOM 3282 C C . LYS A 1 414 ? 20.695 -7.498 -25.380 1.00 89.75 414 LYS A C 1
ATOM 3284 O O . LYS A 1 414 ? 20.531 -6.321 -25.075 1.00 89.75 414 LYS A O 1
ATOM 3289 N N . VAL A 1 415 ? 20.447 -7.987 -26.589 1.00 88.62 415 VAL A N 1
ATOM 3290 C CA . VAL A 1 415 ? 19.849 -7.224 -27.689 1.00 88.62 415 VAL A CA 1
ATOM 3291 C C . VAL A 1 415 ? 18.556 -7.918 -28.086 1.00 88.62 415 VAL A C 1
ATOM 3293 O O . VAL A 1 415 ? 18.570 -9.106 -28.400 1.00 88.62 415 VAL A O 1
ATOM 3296 N N . GLN A 1 416 ? 17.452 -7.183 -28.076 1.00 87.69 416 GLN A N 1
ATOM 3297 C CA . GLN A 1 416 ? 16.150 -7.622 -28.559 1.00 87.69 416 GLN A CA 1
ATOM 3298 C C . GLN A 1 416 ? 15.761 -6.717 -29.725 1.00 87.69 416 GLN A C 1
ATOM 3300 O O . GLN A 1 416 ? 15.517 -5.531 -29.524 1.00 87.69 416 GLN A O 1
ATOM 3305 N N . ALA A 1 417 ? 15.799 -7.243 -30.947 1.00 87.44 417 ALA A N 1
ATOM 3306 C CA . ALA A 1 417 ? 15.602 -6.474 -32.178 1.00 87.44 417 ALA A CA 1
ATOM 3307 C C . ALA A 1 417 ? 15.315 -7.413 -33.367 1.00 87.44 417 ALA A C 1
ATOM 3309 O O . ALA A 1 417 ? 15.224 -8.629 -33.193 1.00 87.44 417 ALA A O 1
ATOM 3310 N N . THR A 1 418 ? 15.180 -6.884 -34.587 1.00 86.88 418 THR A N 1
ATOM 3311 C CA . THR A 1 418 ? 15.118 -7.741 -35.789 1.00 86.88 418 THR A CA 1
ATOM 3312 C C . THR A 1 418 ? 16.384 -8.599 -35.922 1.00 86.88 418 THR A C 1
ATOM 3314 O O . THR A 1 418 ? 17.448 -8.212 -35.444 1.00 86.88 418 THR A O 1
ATOM 3317 N N . GLU A 1 419 ? 16.313 -9.747 -36.609 1.00 85.56 419 GLU A N 1
ATOM 3318 C CA . GLU A 1 419 ? 17.504 -10.584 -36.855 1.00 85.56 419 GLU A CA 1
ATOM 3319 C C . GLU A 1 419 ? 18.641 -9.791 -37.519 1.00 85.56 419 GLU A C 1
ATOM 3321 O O . GLU A 1 419 ? 19.797 -9.905 -37.115 1.00 85.56 419 GLU A O 1
ATOM 3326 N N . GLN A 1 420 ? 18.302 -8.910 -38.465 1.00 89.06 420 GLN A N 1
ATOM 3327 C CA . GLN A 1 420 ? 19.258 -8.020 -39.121 1.00 89.06 420 GLN A CA 1
ATOM 3328 C C . GLN A 1 420 ? 19.930 -7.055 -38.128 1.00 89.06 420 GLN A C 1
ATOM 3330 O O . GLN A 1 420 ? 21.146 -6.885 -38.156 1.00 89.06 420 GLN A O 1
ATOM 3335 N N . GLU A 1 421 ? 19.167 -6.436 -37.226 1.00 88.62 421 GLU A N 1
ATOM 3336 C CA . GLU A 1 421 ? 19.707 -5.546 -36.188 1.00 88.62 421 GLU A CA 1
ATOM 3337 C C . GLU A 1 421 ? 20.549 -6.300 -35.152 1.00 88.62 421 GLU A C 1
ATOM 3339 O O . GLU A 1 421 ? 21.551 -5.773 -34.671 1.00 88.62 421 GLU A O 1
ATOM 3344 N N . ILE A 1 422 ? 20.195 -7.549 -34.841 1.00 90.19 422 ILE A N 1
ATOM 3345 C CA . ILE A 1 422 ? 21.002 -8.427 -33.987 1.00 90.19 422 ILE A CA 1
ATOM 3346 C C . ILE A 1 422 ? 22.347 -8.742 -34.651 1.00 90.19 422 ILE A C 1
ATOM 3348 O O . ILE A 1 422 ? 23.376 -8.744 -33.974 1.00 90.19 422 ILE A O 1
ATOM 3352 N N . GLU A 1 423 ? 22.377 -8.991 -35.961 1.00 89.56 423 GLU A N 1
ATOM 3353 C CA . GLU A 1 423 ? 23.637 -9.159 -36.689 1.00 89.56 423 GLU A CA 1
ATOM 3354 C C . GLU A 1 423 ? 24.484 -7.885 -36.678 1.00 89.56 423 GLU A C 1
ATOM 3356 O O . GLU A 1 423 ? 25.692 -7.958 -36.448 1.00 89.56 423 GLU A O 1
ATOM 3361 N N . ILE A 1 424 ? 23.861 -6.722 -36.891 1.00 90.44 424 ILE A N 1
ATOM 3362 C CA . ILE A 1 424 ? 24.533 -5.418 -36.821 1.00 90.44 424 ILE A CA 1
ATOM 3363 C C . ILE A 1 424 ? 25.138 -5.214 -35.428 1.00 90.44 424 ILE A C 1
ATOM 3365 O O . ILE A 1 424 ? 26.315 -4.868 -35.315 1.00 90.44 424 ILE A O 1
ATOM 3369 N N . ALA A 1 425 ? 24.376 -5.502 -34.371 1.00 88.06 425 ALA A N 1
ATOM 3370 C CA . ALA A 1 425 ? 24.852 -5.413 -32.998 1.00 88.06 425 ALA A CA 1
ATOM 3371 C C . ALA A 1 425 ? 26.037 -6.351 -32.734 1.00 88.06 425 ALA A C 1
ATOM 3373 O O . ALA A 1 425 ? 27.015 -5.939 -32.113 1.00 88.06 425 ALA A O 1
ATOM 3374 N N . GLY A 1 426 ? 25.982 -7.585 -33.246 1.00 89.12 426 GLY A N 1
ATOM 3375 C CA . GLY A 1 426 ? 27.087 -8.538 -33.160 1.00 89.12 426 GLY A CA 1
ATOM 3376 C C . GLY A 1 426 ? 28.367 -8.001 -33.798 1.00 89.12 426 GLY A C 1
ATOM 3377 O O . GLY A 1 426 ? 29.409 -7.989 -33.148 1.00 89.12 426 GLY A O 1
ATOM 3378 N N . ARG A 1 427 ? 28.280 -7.463 -35.021 1.00 88.81 427 ARG A N 1
ATOM 3379 C CA . ARG A 1 427 ? 29.433 -6.866 -35.719 1.00 88.81 427 ARG A CA 1
ATOM 3380 C C . ARG A 1 427 ? 29.978 -5.640 -34.986 1.00 88.81 427 ARG A C 1
ATOM 3382 O O . ARG A 1 427 ? 31.189 -5.495 -34.862 1.00 88.81 427 ARG A O 1
ATOM 3389 N N . ALA A 1 428 ? 29.104 -4.779 -34.464 1.00 85.50 428 ALA A N 1
ATOM 3390 C CA . ALA A 1 428 ? 29.509 -3.608 -33.689 1.00 85.50 428 ALA A CA 1
ATOM 3391 C C . ALA A 1 428 ? 30.268 -4.007 -32.409 1.00 85.50 428 ALA A C 1
ATOM 3393 O O . ALA A 1 428 ? 31.294 -3.413 -32.080 1.00 85.50 428 ALA A O 1
ATOM 3394 N N . LEU A 1 429 ? 29.806 -5.054 -31.719 1.00 87.12 429 LEU A N 1
ATOM 3395 C CA . LEU A 1 429 ? 30.476 -5.607 -30.541 1.00 87.12 429 LEU A CA 1
ATOM 3396 C C . LEU A 1 429 ? 31.813 -6.277 -30.881 1.00 87.12 429 LEU A C 1
ATOM 3398 O O . LEU A 1 429 ? 32.779 -6.099 -30.142 1.00 87.12 429 LEU A O 1
ATOM 3402 N N . GLU A 1 430 ? 31.900 -7.006 -31.994 1.00 84.88 430 GLU A N 1
ATOM 3403 C CA . GLU A 1 430 ? 33.159 -7.584 -32.481 1.00 84.88 430 GLU A CA 1
ATOM 3404 C C . GLU A 1 430 ? 34.185 -6.496 -32.823 1.00 84.88 430 GLU A C 1
ATOM 3406 O O . GLU A 1 430 ? 35.349 -6.604 -32.439 1.00 84.88 430 GLU A O 1
ATOM 3411 N N . MET A 1 431 ? 33.752 -5.409 -33.473 1.00 80.75 431 MET A N 1
ATOM 3412 C CA . MET A 1 431 ? 34.606 -4.253 -33.757 1.00 80.75 431 MET A CA 1
ATOM 3413 C C . MET A 1 431 ? 35.140 -3.624 -32.469 1.00 80.75 431 MET A C 1
ATOM 3415 O O . MET A 1 431 ? 36.347 -3.417 -32.357 1.00 80.75 431 MET A O 1
ATOM 3419 N N . LEU A 1 432 ? 34.277 -3.397 -31.473 1.00 76.12 432 LEU A N 1
ATOM 3420 C CA . LEU A 1 432 ? 34.680 -2.887 -30.158 1.00 76.12 432 LEU A CA 1
ATOM 3421 C C . LEU A 1 432 ? 35.713 -3.790 -29.471 1.00 76.12 432 LEU A C 1
ATOM 3423 O O . LEU A 1 432 ? 36.677 -3.293 -28.898 1.00 76.12 432 LEU A O 1
ATOM 3427 N N . GLN A 1 433 ? 35.539 -5.110 -29.555 1.00 72.19 433 GLN A N 1
ATOM 3428 C CA . GLN A 1 433 ? 36.477 -6.079 -28.977 1.00 72.19 433 GLN A CA 1
ATOM 3429 C C . GLN A 1 433 ? 37.792 -6.193 -29.766 1.00 72.19 433 GLN A C 1
ATOM 3431 O O . GLN A 1 433 ? 38.797 -6.647 -29.224 1.00 72.19 433 GLN A O 1
ATOM 3436 N N . SER A 1 434 ? 37.806 -5.789 -31.040 1.00 71.00 434 SER A N 1
ATOM 3437 C CA . SER A 1 434 ? 38.996 -5.827 -31.898 1.00 71.00 434 SER A CA 1
ATOM 3438 C C . SER A 1 434 ? 39.923 -4.617 -31.746 1.00 71.00 434 SER A C 1
ATOM 3440 O O . SER A 1 434 ? 41.096 -4.731 -32.085 1.00 71.00 434 SER A O 1
ATOM 3442 N N . LEU A 1 435 ? 39.435 -3.498 -31.192 1.00 63.16 435 LEU A N 1
ATOM 3443 C CA . LEU A 1 435 ? 40.193 -2.249 -30.994 1.00 63.16 435 LEU A CA 1
ATOM 3444 C C . LEU A 1 435 ? 41.323 -2.347 -29.945 1.00 63.16 435 LEU A C 1
ATOM 3446 O O . LEU A 1 435 ? 42.015 -1.364 -29.694 1.00 63.16 435 LEU A O 1
ATOM 3450 N N . GLU A 1 436 ? 41.515 -3.518 -29.337 1.00 53.81 436 GLU A N 1
ATOM 3451 C CA . GLU A 1 436 ? 42.537 -3.791 -28.319 1.00 53.81 436 GLU A CA 1
ATOM 3452 C C . GLU A 1 436 ? 43.719 -4.638 -28.846 1.00 53.81 436 GLU A C 1
ATOM 3454 O O . GLU A 1 436 ? 44.664 -4.905 -28.102 1.00 53.81 436 GLU A O 1
ATOM 3459 N N . LYS A 1 437 ? 43.682 -5.069 -30.117 1.00 45.62 437 LYS A N 1
ATOM 3460 C CA . LYS A 1 437 ? 44.837 -5.661 -30.817 1.00 45.62 437 LYS A CA 1
ATOM 3461 C C . LYS A 1 437 ? 45.568 -4.600 -31.623 1.00 45.62 437 LYS A C 1
ATOM 3463 O O . LYS A 1 437 ? 46.819 -4.651 -31.612 1.00 45.62 437 LYS A O 1
#

Mean predicted aligned error: 17.05 Å

Foldseek 3Di:
DDDDDDDPPPPVVVVVVVVVVVVVVVVVVVVVVVVVPPDPPDDFWKKFKFKKWFFDDDVPDPDGDRPFIWIWIWTDDDLWIKIKTAGPPADAQGFGIWIWIDDVQWIKIFTDHPPPPPPPDFTEMETASHQAPQAPPVARRLVCLQPQFPRPFQADDDQKGFDRHDDDGNQVVVRVPPQRMWGKDWFADPDSSGHTAKIWTKHQQWDDDPPDDIDGHDPPDNRIDTAKMKHQPDWDADPNDIHGQKIWIWGFDPDVDDDGDTDTRMMTGTPDMDSDPVVNVPDDPDDQWHWYFYPRDPPDDPPHGFIFIAGPNDTHGPPDPDDQFDKDKDAQPDPVLLVVVLCVQVVDDLDDDDDDDDDDPPPVVVVSVVPDDQVVVQVSVLSLLVVLPFPCDPPDPQNPQWGWHADVVRRMIMTGGHPVSVVSVVVSSVVSSVVVD

Sequence (437 aa):
MRDHSPSRNADVGFYIIKRWQLVLLVLVGIVMGIRMGLSAEVIPPFVAEGTVTTPVYHPGNPESDHNKEADFRFAYSNGWWEVEIKYPHAKAHTPLVSDCMRIPDGVRSYILFAGNTNSKAMTGASACPMLFPAPGHWAELTAWLSFCPHPELPIIEGNRMRRFLNLPNCALDLFNDPRNEGTFAARYLEPEKAFLSELNITNNGYYIELMEDIRRYPPPYQNGFWEFRYEVLQTTNLNGHTFPTKAALKLGAILAHAESSMHTVTEINVKRISFSASDLARKNTAPEELFAFDHRPPNLEKDESKEYIVKHDQWKPVPRPEPVYPAKYFQLTNTNGFYQGLEALGGMNFCRGASNSVGNANTNLTVKYASMNNDDLQNVVRTFFIAAGLGLDANDLTSTGKSVTFYRRTGVVKVQATEQEIEIAGRALEMLQSLEK

Solvent-accessible surface area (backbone atoms only — not comparable to full-atom values): 25186 Å² total; per-residue (Å²): 137,88,85,84,83,84,78,86,74,65,65,64,60,56,55,53,54,54,51,53,52,50,52,50,51,51,51,50,48,50,55,48,52,61,58,74,70,69,81,76,84,74,78,71,49,34,31,40,32,30,39,35,39,30,60,39,86,49,94,94,47,90,69,62,52,74,75,43,70,27,41,38,39,39,39,41,47,96,90,40,41,37,33,40,38,37,31,91,81,45,47,72,80,29,60,29,34,38,40,37,31,61,46,90,81,17,24,38,34,39,60,44,47,26,80,74,71,60,92,80,69,68,45,57,29,42,30,27,64,39,81,55,62,64,41,74,43,56,68,52,37,50,50,41,51,47,67,33,66,64,63,73,69,60,63,74,58,93,54,32,27,48,63,77,64,70,42,74,75,77,45,54,68,65,51,66,33,88,74,38,37,20,47,52,52,76,43,49,36,71,90,81,49,41,28,51,32,32,40,39,34,34,34,63,13,57,46,71,48,88,94,76,51,79,43,71,44,61,85,85,39,44,79,29,50,69,39,40,36,37,39,52,78,39,69,47,75,57,97,86,43,72,39,68,37,24,34,38,33,26,35,38,46,87,58,98,70,89,66,83,48,69,42,68,55,30,35,40,43,58,75,46,76,42,69,48,69,67,68,68,65,52,79,70,93,67,68,76,49,32,40,29,41,32,51,53,64,85,88,59,58,92,96,48,62,48,57,23,41,31,42,90,88,43,77,38,68,53,82,69,90,54,79,86,47,58,73,49,78,44,79,51,93,48,59,67,43,44,51,54,39,49,36,72,73,59,75,46,77,91,64,88,75,90,67,96,67,94,79,70,91,78,62,67,61,67,64,59,64,70,74,57,56,69,66,63,52,43,51,51,54,45,50,46,42,39,75,68,67,35,69,61,50,93,87,43,80,86,18,59,78,39,49,65,48,71,42,77,92,77,32,32,38,39,39,23,29,52,73,68,44,49,50,46,50,51,51,55,52,51,52,29,61,52,76,77,116

Organism: Pedosphaera parvula (strain Ellin514) (NCBI:txid320771)

Radius of gyration: 31.64 Å; Cα contacts (8 Å, |Δi|>4): 770; chains: 1; bounding box: 122×91×61 Å